Protein AF-A0A813J7W7-F1 (afdb_monomer_lite)

pLDDT: mean 77.62, std 20.88, range [26.44, 98.06]

Radius of gyration: 45.5 Å; chains: 1; bounding box: 82×72×128 Å

Organism: Polarella glacialis (NCBI:txid89957)

InterPro domains:
  IPR025197 Domain of unknown function DUF4116 [PF13475] (278-326)
  IPR025197 Domain of unknown function DUF4116 [PF13475] (378-425)
  IPR025197 Domain of unknown function DUF4116 [PF13475] (430-476)
  IPR029071 Ubiquitin-like domain superfamily [SSF54236] (4-55)

Secondary structure (DSSP, 8-state):
-PPEEEEEEETTEEEEEEEEE-TT-BHHHHHHHHHHHH---GGGEEEEETTEEP--TTSBHHHHS---S-----SEEEEEEEE----------B---TTS-S--EEEEEEE-HHHHHHHHHHSTT--EEEEE--TTS-EEEEE-SSSEEEEEEESSTTT-EEEEEEE--SS--TTS--HHHHHHHHTTTGGGGSTTTHHHHT-HHHHHHHHHH-SGGGGGS-HHHHT-HHHHHHHHHH-GGGGGGS-GGGGG-HHHHHHHHTT-GGGGGGS-HHHHT-HHHHHHHHHH-GGGGGGS-TTGGG-HHHHHHHHHH-GGGGGGS-TTGGG-HHHHHHHHHH-GGGGGGS-HHHHT-HHHHHHHHHH-GGGGGGS-HHHHT-HHHHHHHHTT-GGGGGGS-HHHHT-HHHHHHHHHH-GGGGGG--GGGGG-HHHHHHHHHH-GGGGGGS-HHHHT-HHHHHHHHHH-GGGGGTS-HHHHS-HHHHHHHHHH-HHHHHHHS-HHHHTSHHHHHHHTTS---TTT---

Foldseek 3Di:
DDWAKEWEAEPVGTQDIDTRHDQQAFLLNVLVSCCVRRVAHSVFWFKDQVPDTDDDRRDGNNVRPDDDDDDDPDSYGYIYTDTNPALDPQQADADPDPPDPWRKHWDPDFDDPVRVQVSLVPDQQWPDKDWDPDPDWGWIWIDRHPFWIKIWTHPGPDTGTIIIIGGDDDDDDDDDDDVVLVSCVVVVNPSLVGPPCVVVLADLVSLQRNLLVDQCSLVSHDLVNLQDLSNLLSNCVVPVVSLVVRHLNLLAPPVSLQVVLLVPLCSLQSHDLVLLQDPVSLLSNLQVALLSLLSHDLVLLQDLVSNLSSLLRPLCSLLSRDLVLLADLVSLVSSCVSHLNVLQNRDLVQLADLVSQQVSCLVPLVNLLNRDLVLLADLVSLQSSLLRPLLSVQSHDLVLLQPLSSQLSSCVNPVVSVVSRDLVLLAPLVNLLSVLLVPLVCLLSHDLVNLQDPVSLLNNLVVPLLSLQRHHLVLLLVLLSLLSSCVVPVVSSVVRHDPVSCVDPQSVCVVVVNDHPPVSPDD

Structure (mmCIF, N/CA/C/O backbone):
data_AF-A0A813J7W7-F1
#
_entry.id   AF-A0A813J7W7-F1
#
loop_
_atom_site.group_PDB
_atom_site.id
_atom_site.type_symbol
_atom_site.label_atom_id
_atom_site.label_alt_id
_atom_site.label_comp_id
_atom_site.label_asym_id
_atom_site.label_entity_id
_atom_site.label_seq_id
_atom_site.pdbx_PDB_ins_code
_atom_site.Cartn_x
_atom_site.Cartn_y
_atom_site.Cartn_z
_atom_site.occupancy
_atom_site.B_iso_or_equiv
_atom_site.auth_seq_id
_atom_site.auth_comp_id
_atom_site.auth_asym_id
_atom_site.auth_atom_id
_atom_site.pdbx_PDB_model_num
ATOM 1 N N . MET A 1 1 ? 6.461 -49.235 56.044 1.00 51.28 1 MET A N 1
ATOM 2 C CA . MET A 1 1 ? 6.143 -48.020 56.820 1.00 51.28 1 MET A CA 1
ATOM 3 C C . MET A 1 1 ? 4.653 -48.051 57.095 1.00 51.28 1 MET A C 1
ATOM 5 O O . MET A 1 1 ? 3.899 -48.252 56.1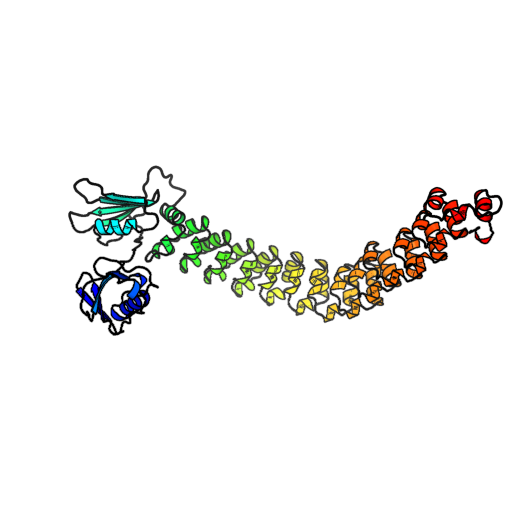52 1.00 51.28 1 MET A O 1
ATOM 9 N N . SER A 1 2 ? 4.253 -48.009 58.363 1.00 59.09 2 SER A N 1
ATOM 10 C CA . SER A 1 2 ? 2.846 -47.999 58.773 1.00 59.09 2 SER A CA 1
ATOM 11 C C . SER A 1 2 ? 2.212 -46.640 58.466 1.00 59.09 2 SER A C 1
ATOM 13 O O . SER A 1 2 ? 2.904 -45.623 58.482 1.00 59.09 2 SER A O 1
ATOM 15 N N . ALA A 1 3 ? 0.913 -46.632 58.165 1.00 63.31 3 ALA A N 1
ATOM 16 C CA . ALA A 1 3 ? 0.146 -45.397 58.053 1.00 63.31 3 ALA A CA 1
ATOM 17 C C . ALA A 1 3 ? 0.152 -44.654 59.399 1.00 63.31 3 ALA A C 1
ATOM 19 O O . ALA A 1 3 ? 0.067 -45.288 60.451 1.00 63.31 3 ALA A O 1
ATOM 20 N N . ILE A 1 4 ? 0.254 -43.329 59.349 1.00 73.25 4 ILE A N 1
ATOM 21 C CA . ILE A 1 4 ? 0.216 -42.441 60.513 1.00 73.25 4 ILE A CA 1
ATOM 22 C C . ILE A 1 4 ? -1.190 -41.835 60.596 1.00 73.25 4 ILE A C 1
ATOM 24 O O . ILE A 1 4 ? -1.767 -41.448 59.575 1.00 73.25 4 ILE A O 1
ATOM 28 N N . GLU A 1 5 ? -1.760 -41.754 61.796 1.00 79.00 5 GLU A N 1
ATOM 29 C CA . GLU A 1 5 ? -2.952 -40.942 62.047 1.00 79.00 5 GLU A CA 1
ATOM 30 C C . GLU A 1 5 ? -2.523 -39.490 62.317 1.00 79.00 5 GLU A C 1
ATOM 32 O O . GLU A 1 5 ? -1.637 -39.256 63.125 1.00 79.00 5 GLU A O 1
ATOM 37 N N . ILE A 1 6 ? -3.119 -38.490 61.667 1.00 83.50 6 ILE A N 1
ATOM 38 C CA . ILE A 1 6 ? -2.873 -37.074 61.985 1.00 83.50 6 ILE A CA 1
ATOM 39 C C . ILE A 1 6 ? -4.096 -36.518 62.707 1.00 83.50 6 ILE A C 1
ATOM 41 O O . ILE A 1 6 ? -5.195 -36.503 62.152 1.00 83.50 6 ILE A O 1
ATOM 45 N N . ARG A 1 7 ? -3.913 -36.036 63.934 1.00 82.31 7 ARG A N 1
ATOM 46 C CA . ARG A 1 7 ? -4.947 -35.361 64.723 1.00 82.31 7 ARG A CA 1
ATOM 47 C C . ARG A 1 7 ? -4.727 -33.867 64.639 1.00 82.31 7 ARG A C 1
ATOM 49 O O . ARG A 1 7 ? -3.698 -33.370 65.081 1.00 82.31 7 ARG A O 1
ATOM 56 N N . VAL A 1 8 ? -5.688 -33.162 64.062 1.00 83.06 8 VAL A N 1
ATOM 57 C CA . VAL A 1 8 ? -5.638 -31.713 63.904 1.00 83.06 8 VAL A CA 1
ATOM 58 C C . VAL A 1 8 ? -6.576 -31.081 64.919 1.00 83.06 8 VAL A C 1
ATOM 60 O O . VAL A 1 8 ? -7.764 -31.405 64.952 1.00 83.06 8 VAL A O 1
ATOM 63 N N . SER A 1 9 ? -6.049 -30.167 65.722 1.00 78.38 9 SER A N 1
ATOM 64 C CA . SER A 1 9 ? -6.784 -29.389 66.724 1.00 78.38 9 SER A CA 1
ATOM 65 C C . SER A 1 9 ? -6.663 -27.900 66.420 1.00 78.38 9 SER A C 1
ATOM 67 O O . SER A 1 9 ? -5.665 -27.471 65.856 1.00 78.38 9 SER A O 1
ATOM 69 N N . ASN A 1 10 ? -7.650 -27.089 66.786 1.00 74.12 10 ASN A N 1
ATOM 70 C CA . ASN A 1 10 ? -7.479 -25.638 66.891 1.00 74.12 10 ASN A CA 1
ATOM 71 C C . ASN A 1 10 ? -7.282 -25.241 68.361 1.00 74.12 10 ASN A C 1
ATOM 73 O O . ASN A 1 10 ? -7.283 -26.081 69.261 1.00 74.12 10 ASN A O 1
ATOM 77 N N . LEU A 1 11 ? -7.151 -23.938 68.611 1.00 66.62 11 LEU A N 1
ATOM 78 C CA . LEU A 1 11 ? -7.034 -23.378 69.963 1.00 66.62 11 LEU A CA 1
ATOM 79 C C . LEU A 1 11 ? -8.281 -23.615 70.843 1.00 66.62 11 LEU A C 1
ATOM 81 O O . LEU A 1 11 ? -8.194 -23.471 72.057 1.00 66.62 11 LEU A O 1
ATOM 85 N N . ASN A 1 12 ? -9.412 -24.011 70.247 1.00 54.03 12 ASN A N 1
ATOM 86 C CA . ASN A 1 12 ? -10.681 -24.278 70.929 1.00 54.03 12 ASN A CA 1
ATOM 87 C C . ASN A 1 12 ? -10.970 -25.782 71.119 1.00 54.03 12 ASN A C 1
ATOM 89 O O . ASN A 1 12 ? -11.992 -26.123 71.715 1.00 54.03 12 ASN A O 1
ATOM 93 N N . GLY A 1 13 ? -10.110 -26.684 70.628 1.00 70.19 13 GLY A N 1
ATOM 94 C CA . GLY A 1 13 ? -10.282 -28.134 70.750 1.00 70.19 13 GLY A CA 1
ATOM 95 C C . GLY A 1 13 ? -9.983 -28.931 69.469 1.00 70.19 13 GLY A C 1
ATOM 96 O O . GLY A 1 13 ? -9.472 -28.389 68.488 1.00 70.19 13 GLY A O 1
ATOM 97 N N . PRO A 1 14 ? -10.271 -30.245 69.458 1.00 78.31 14 PRO A N 1
ATOM 98 C CA . PRO A 1 14 ? -10.008 -31.109 68.308 1.00 78.31 14 PRO A CA 1
ATOM 99 C C . PRO A 1 14 ? -10.899 -30.739 67.112 1.00 78.31 14 PRO A C 1
ATOM 101 O O . PRO A 1 14 ? -12.108 -30.578 67.258 1.00 78.31 14 PRO A O 1
ATOM 104 N N . LEU A 1 15 ? -10.303 -30.626 65.922 1.00 77.00 15 LEU A N 1
ATOM 105 C CA . LEU A 1 15 ? -10.989 -30.271 64.675 1.00 77.00 15 LEU A CA 1
ATOM 106 C C . LEU A 1 15 ? -11.322 -31.506 63.841 1.00 77.00 15 LEU A C 1
ATOM 108 O O . LEU A 1 15 ? -12.474 -31.729 63.481 1.00 77.00 15 LEU A O 1
ATOM 112 N N . CYS A 1 16 ? -10.308 -32.295 63.487 1.00 81.31 16 CYS A N 1
ATOM 113 C CA . CYS A 1 16 ? -10.496 -33.482 62.661 1.00 81.31 16 CYS A CA 1
ATOM 114 C C . CYS A 1 16 ? -9.335 -34.470 62.810 1.00 81.31 16 CYS A C 1
ATOM 116 O O . CYS A 1 16 ? -8.210 -34.093 63.134 1.00 81.31 16 CYS A O 1
ATOM 118 N N . CYS A 1 17 ? -9.609 -35.743 62.526 1.00 83.38 17 CYS A N 1
ATOM 119 C CA . CYS A 1 17 ? -8.591 -36.789 62.436 1.00 83.38 17 CYS A CA 1
ATOM 120 C C . CYS A 1 17 ? -8.471 -37.262 60.988 1.00 83.38 17 CYS A C 1
ATOM 122 O O . CYS A 1 17 ? -9.478 -37.573 60.342 1.00 83.38 17 CYS A O 1
ATOM 124 N N . ILE A 1 18 ? -7.249 -37.342 60.475 1.00 82.62 18 ILE A N 1
ATOM 125 C CA . ILE A 1 18 ? -6.913 -37.823 59.136 1.00 82.62 18 ILE A CA 1
ATOM 126 C C . ILE A 1 18 ? -6.227 -39.180 59.295 1.00 82.62 18 ILE A C 1
ATOM 128 O O . ILE A 1 18 ? -5.141 -39.278 59.856 1.00 82.62 18 ILE A O 1
ATOM 132 N N . SER A 1 19 ? -6.883 -40.238 58.828 1.00 78.31 19 SER A N 1
ATOM 133 C CA . SER A 1 19 ? -6.366 -41.604 58.853 1.00 78.31 19 SER A CA 1
ATOM 134 C C . SER A 1 19 ? -5.800 -41.980 57.483 1.00 78.31 19 SER A C 1
ATOM 136 O O . SER A 1 19 ? -6.338 -41.571 56.455 1.00 78.31 19 SER A O 1
ATOM 138 N N . GLY A 1 20 ? -4.724 -42.774 57.461 1.00 69.50 20 GLY A N 1
ATOM 139 C CA . GLY A 1 20 ? -4.108 -43.245 56.215 1.00 69.50 20 GLY A CA 1
ATOM 140 C C . GLY A 1 20 ? -3.014 -42.335 55.643 1.00 69.50 20 GLY A C 1
ATOM 141 O O . GLY A 1 20 ? -2.709 -42.451 54.457 1.00 69.50 20 GLY A O 1
ATOM 142 N N . CYS A 1 21 ? -2.424 -41.448 56.450 1.00 71.44 21 CYS A N 1
ATOM 143 C CA . CYS A 1 21 ? -1.344 -40.566 56.007 1.00 71.44 21 CYS A CA 1
ATOM 144 C C . CYS A 1 21 ? -0.040 -41.356 55.861 1.00 71.44 21 CYS A C 1
ATOM 146 O O . CYS A 1 21 ? 0.358 -42.098 56.764 1.00 71.44 21 CYS A O 1
ATOM 148 N N . TRP A 1 22 ? 0.641 -41.193 54.730 1.00 72.62 22 TRP A N 1
ATOM 149 C CA . TRP A 1 22 ? 1.919 -41.856 54.479 1.00 72.62 22 TRP A CA 1
ATOM 150 C C . TRP A 1 22 ? 3.068 -40.901 54.812 1.00 72.62 22 TRP A C 1
ATOM 152 O O . TRP A 1 22 ? 2.938 -39.706 54.559 1.00 72.62 22 TRP A O 1
ATOM 162 N N . PRO A 1 23 ? 4.221 -41.387 55.307 1.00 67.12 23 PRO A N 1
ATOM 163 C CA . PRO A 1 23 ? 5.387 -40.533 55.564 1.00 67.12 23 PRO A CA 1
ATOM 164 C C . PRO A 1 23 ? 5.881 -39.747 54.335 1.00 67.12 23 PRO A C 1
ATOM 166 O O . PRO A 1 23 ? 6.516 -38.712 54.488 1.00 67.12 23 PRO A O 1
ATOM 169 N N . SER A 1 24 ? 5.557 -40.225 53.127 1.00 71.44 24 SER A N 1
ATOM 170 C CA . SER A 1 24 ? 5.869 -39.583 51.846 1.00 71.44 24 SER A CA 1
ATOM 171 C C . SER A 1 24 ? 4.942 -38.424 51.475 1.00 71.44 24 SER A C 1
ATOM 173 O O . SER A 1 24 ? 5.167 -37.797 50.440 1.00 71.44 24 SER A O 1
ATOM 175 N N . TRP A 1 25 ? 3.877 -38.179 52.246 1.00 79.88 25 TRP A N 1
ATOM 176 C CA . TRP A 1 25 ? 2.997 -37.036 52.023 1.00 79.88 25 TRP A CA 1
ATOM 177 C C . TRP A 1 25 ? 3.768 -35.736 52.217 1.00 79.88 25 TRP A C 1
ATOM 179 O O . TRP A 1 25 ? 4.592 -35.589 53.126 1.00 79.88 25 TRP A O 1
ATOM 189 N N . THR A 1 26 ? 3.473 -34.790 51.340 1.00 82.81 26 THR A N 1
ATOM 190 C CA . THR A 1 26 ? 3.944 -33.418 51.457 1.00 82.81 26 THR A CA 1
ATOM 191 C C . THR A 1 26 ? 3.059 -32.647 52.429 1.00 82.81 26 THR A C 1
ATOM 193 O O . THR A 1 26 ? 1.925 -33.039 52.724 1.00 82.81 26 THR A O 1
ATOM 196 N N . LEU A 1 27 ? 3.556 -31.515 52.925 1.00 79.38 27 LEU A N 1
ATOM 197 C CA . LEU A 1 27 ? 2.730 -30.595 53.704 1.00 79.38 27 LEU A CA 1
ATOM 198 C C . LEU A 1 27 ? 1.485 -30.146 52.911 1.00 79.38 27 LEU A C 1
ATOM 200 O O . LEU A 1 27 ? 0.419 -29.988 53.499 1.00 79.38 27 LEU A O 1
ATOM 204 N N . HIS A 1 28 ? 1.588 -30.020 51.583 1.00 79.75 28 HIS A N 1
ATOM 205 C CA . HIS A 1 28 ? 0.453 -29.728 50.706 1.00 79.75 28 HIS A CA 1
ATOM 206 C C . HIS A 1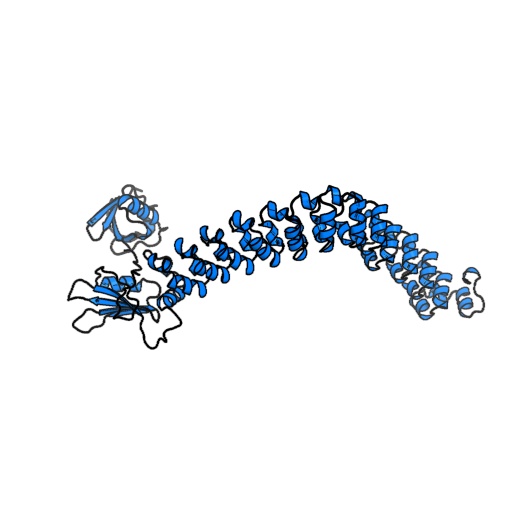 28 ? -0.655 -30.790 50.777 1.00 79.75 28 HIS A C 1
ATOM 208 O O . HIS A 1 28 ? -1.829 -30.443 50.910 1.00 79.75 28 HIS A O 1
ATOM 214 N N . ASP A 1 29 ? -0.291 -32.075 50.760 1.00 81.12 29 ASP A N 1
ATOM 215 C CA . ASP A 1 29 ? -1.247 -33.189 50.849 1.00 81.12 29 ASP A CA 1
ATOM 216 C C . ASP A 1 29 ? -1.996 -33.189 52.191 1.00 81.12 29 ASP A C 1
ATOM 218 O O . ASP A 1 29 ? -3.200 -33.452 52.253 1.00 81.12 29 ASP A O 1
ATOM 222 N N . VAL A 1 30 ? -1.300 -32.824 53.273 1.00 80.50 30 VAL A N 1
ATOM 223 C CA . VAL A 1 30 ? -1.913 -32.652 54.597 1.00 80.50 30 VAL A CA 1
ATOM 224 C C . VAL A 1 30 ? -2.889 -31.480 54.593 1.00 80.50 30 VAL A C 1
ATOM 226 O O . VAL A 1 30 ? -4.016 -31.645 55.055 1.00 80.50 30 VAL A O 1
ATOM 229 N N . CYS A 1 31 ? -2.514 -30.327 54.033 1.00 78.81 31 CYS A N 1
ATOM 230 C CA . CYS A 1 31 ? -3.408 -29.170 53.964 1.00 78.81 31 CYS A CA 1
ATOM 231 C C . CYS A 1 31 ? -4.655 -29.443 53.101 1.00 78.81 31 CYS A C 1
ATOM 233 O O . CYS A 1 31 ? -5.760 -29.030 53.460 1.00 78.81 31 CYS A O 1
ATOM 235 N N . LEU A 1 32 ? -4.516 -30.192 52.001 1.00 79.44 32 LEU A N 1
ATOM 236 C CA . LEU A 1 32 ? -5.644 -30.665 51.188 1.00 79.44 32 LEU A CA 1
ATOM 237 C C . LEU A 1 32 ? -6.587 -31.564 51.997 1.00 79.44 32 LEU A C 1
ATOM 239 O O . LEU A 1 32 ? -7.807 -31.390 51.955 1.00 79.44 32 LEU A O 1
ATOM 243 N N . ALA A 1 33 ? -6.037 -32.501 52.770 1.00 81.19 33 ALA A N 1
ATOM 244 C CA . ALA A 1 33 ? -6.828 -33.391 53.612 1.00 81.19 33 ALA A CA 1
ATOM 245 C C . ALA A 1 33 ? -7.530 -32.645 54.764 1.00 81.19 33 ALA A C 1
ATOM 247 O O . ALA A 1 33 ? -8.680 -32.955 55.089 1.00 81.19 33 ALA A O 1
ATOM 248 N N . VAL A 1 34 ? -6.881 -31.629 55.342 1.00 79.62 34 VAL A N 1
ATOM 249 C CA . VAL A 1 34 ? -7.491 -30.717 56.323 1.00 79.62 34 VAL A CA 1
ATOM 250 C C . VAL A 1 34 ? -8.608 -29.897 55.682 1.00 79.62 34 VAL A C 1
ATOM 252 O O . VAL A 1 34 ? -9.689 -29.814 56.259 1.00 79.62 34 VAL A O 1
ATOM 255 N N . GLN A 1 35 ? -8.414 -29.359 54.475 1.00 81.12 35 GLN A N 1
ATOM 256 C CA . GLN A 1 35 ? -9.461 -28.622 53.760 1.00 81.12 35 GLN A CA 1
ATOM 257 C C . GLN A 1 35 ? -10.679 -29.513 53.492 1.00 81.12 35 GLN A C 1
ATOM 259 O O . GLN A 1 35 ? -11.811 -29.096 53.725 1.00 81.12 35 GLN A O 1
ATOM 264 N N . ALA A 1 36 ? -10.456 -30.759 53.067 1.00 75.69 36 ALA A N 1
ATOM 265 C CA . ALA A 1 36 ? -11.528 -31.707 52.785 1.00 75.69 36 ALA A CA 1
ATOM 266 C C . ALA A 1 36 ? -12.333 -32.113 54.035 1.00 75.69 36 ALA A C 1
ATOM 268 O O . ALA A 1 36 ? -13.535 -32.348 53.927 1.00 75.69 36 ALA A O 1
ATOM 269 N N . LYS A 1 37 ? -11.697 -32.211 55.214 1.00 77.81 37 LYS A N 1
ATOM 270 C CA . LYS A 1 37 ? -12.365 -32.647 56.458 1.00 77.81 37 LYS A CA 1
ATOM 271 C C . LYS A 1 37 ? -12.865 -31.515 57.352 1.00 77.81 37 LYS A C 1
ATOM 273 O O . LYS A 1 37 ? -13.904 -31.675 57.983 1.00 77.81 37 LYS A O 1
ATOM 278 N N . ALA A 1 38 ? -12.130 -30.413 57.438 1.00 72.88 38 ALA A N 1
ATOM 279 C CA . ALA A 1 38 ? -12.421 -29.286 58.324 1.00 72.88 38 ALA A CA 1
ATOM 280 C C . ALA A 1 38 ? -12.981 -28.059 57.582 1.00 72.88 38 ALA A C 1
ATOM 282 O O . ALA A 1 38 ? -13.385 -27.098 58.230 1.00 72.88 38 ALA A O 1
ATOM 283 N N . GLY A 1 39 ? -13.006 -28.068 56.243 1.00 66.81 39 GLY A N 1
ATOM 284 C CA . GLY A 1 39 ? -13.573 -26.986 55.430 1.00 66.81 39 GLY A CA 1
ATOM 285 C C . GLY A 1 39 ? -12.750 -25.694 55.400 1.00 66.81 39 GLY A C 1
ATOM 286 O O . GLY A 1 39 ? -13.249 -24.683 54.920 1.00 66.81 39 GLY A O 1
ATOM 287 N N . VAL A 1 40 ? -11.512 -25.702 55.907 1.00 64.12 40 VAL A N 1
ATOM 288 C CA . VAL A 1 40 ? -10.632 -24.520 55.935 1.00 64.12 40 VAL A CA 1
ATOM 289 C C . VAL A 1 40 ? -9.808 -24.467 54.640 1.00 64.12 40 VAL A C 1
ATOM 291 O O . VAL A 1 40 ? -9.067 -25.418 54.389 1.00 64.12 40 VAL A O 1
ATOM 294 N N . PRO A 1 41 ? -9.900 -23.417 53.803 1.00 61.72 41 PRO A N 1
ATOM 295 C CA . P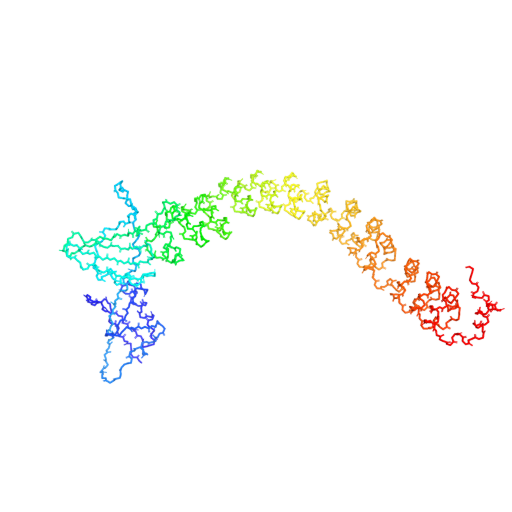RO A 1 41 ? -9.104 -23.297 52.575 1.00 61.72 41 PRO A CA 1
ATOM 296 C C . PRO A 1 41 ? -7.596 -23.345 52.845 1.00 61.72 41 PRO A C 1
ATOM 298 O O . PRO A 1 41 ? -7.142 -22.759 53.819 1.00 61.72 41 PRO A O 1
ATOM 301 N N . ILE A 1 42 ? -6.800 -23.999 51.987 1.00 63.28 42 ILE A N 1
ATOM 302 C CA . ILE A 1 42 ? -5.331 -24.121 52.161 1.00 63.28 42 ILE A CA 1
ATOM 303 C C . ILE A 1 42 ? -4.641 -22.765 52.366 1.00 63.28 42 ILE A C 1
ATOM 305 O O . ILE A 1 42 ? -3.719 -22.677 53.172 1.00 63.28 42 ILE A O 1
ATOM 309 N N . ALA A 1 43 ? -5.103 -21.715 51.675 1.00 54.75 43 ALA A N 1
ATOM 310 C CA . ALA A 1 43 ? -4.577 -20.353 51.808 1.00 54.75 43 ALA A CA 1
ATOM 311 C C . ALA A 1 43 ? -4.741 -19.772 53.223 1.00 54.75 43 ALA A C 1
ATOM 313 O O . ALA A 1 43 ? -4.052 -18.825 53.574 1.00 54.75 43 ALA A O 1
ATOM 314 N N . GLU A 1 44 ? -5.626 -20.357 54.031 1.00 61.22 44 GLU A N 1
ATOM 315 C CA . GLU A 1 44 ? -5.923 -19.928 55.391 1.00 61.22 44 GLU A CA 1
ATOM 316 C C . GLU A 1 44 ? -5.324 -20.865 56.455 1.00 61.22 44 GLU A C 1
ATOM 318 O O . GLU A 1 44 ? -5.581 -20.697 57.647 1.00 61.22 44 GLU A O 1
ATOM 323 N N . GLN A 1 45 ? -4.560 -21.894 56.073 1.00 70.19 45 GLN A N 1
ATOM 324 C CA . GLN A 1 45 ? -4.075 -22.912 57.008 1.00 70.19 45 GLN A CA 1
ATOM 325 C C . GLN A 1 45 ? -2.629 -22.669 57.451 1.00 70.19 45 GLN A C 1
ATOM 327 O O . GLN A 1 45 ? -1.697 -22.803 56.661 1.00 70.19 45 GLN A O 1
ATOM 332 N N . ARG A 1 46 ? -2.422 -22.441 58.755 1.00 75.50 46 ARG A N 1
ATOM 333 C CA . ARG A 1 46 ? -1.098 -22.509 59.394 1.00 75.50 46 ARG A CA 1
ATOM 334 C C . ARG A 1 46 ? -1.042 -23.704 60.338 1.00 75.50 46 ARG A C 1
ATOM 336 O O . ARG A 1 46 ? -1.734 -23.734 61.355 1.00 75.50 46 ARG A O 1
ATOM 343 N N . LEU A 1 47 ? -0.233 -24.703 59.987 1.00 77.31 47 LEU A N 1
ATOM 344 C CA . LEU A 1 47 ? -0.102 -25.948 60.746 1.00 77.31 47 LEU A CA 1
ATOM 345 C C . LEU A 1 47 ? 1.158 -25.935 61.615 1.00 77.31 47 LEU A C 1
ATOM 347 O O . LEU A 1 47 ? 2.265 -25.688 61.134 1.00 77.31 47 LEU A O 1
ATOM 351 N N . PHE A 1 48 ? 0.987 -26.259 62.893 1.00 75.50 48 PHE A N 1
ATOM 352 C CA . PHE A 1 48 ? 2.058 -26.324 63.882 1.00 75.50 48 PHE A CA 1
ATOM 353 C C . PHE A 1 48 ? 2.198 -27.738 64.434 1.00 75.50 48 PHE A C 1
ATOM 355 O O . PHE A 1 48 ? 1.206 -28.372 64.777 1.00 75.50 48 PHE A O 1
ATOM 362 N N . SER A 1 49 ? 3.434 -28.207 64.579 1.00 77.38 49 SER A N 1
ATOM 363 C CA . SER A 1 49 ? 3.761 -29.400 65.364 1.00 77.38 49 SER A CA 1
ATOM 364 C C . SER A 1 49 ? 4.402 -28.934 66.670 1.00 77.38 49 SER A C 1
ATOM 366 O O . SER A 1 49 ? 5.549 -28.476 66.680 1.00 77.38 49 SER A O 1
ATOM 368 N N . GLY A 1 50 ? 3.653 -28.990 67.772 1.00 72.31 50 GLY A N 1
ATOM 369 C CA . GLY A 1 50 ? 4.045 -28.331 69.020 1.00 72.31 50 GLY A CA 1
ATOM 370 C C . GLY A 1 50 ? 4.155 -26.814 68.827 1.00 72.31 50 GLY A C 1
ATOM 371 O O . GLY A 1 50 ? 3.175 -26.157 68.493 1.00 72.31 50 GLY A O 1
ATOM 372 N N . THR A 1 51 ? 5.352 -26.253 69.014 1.00 67.81 51 THR A N 1
ATOM 373 C CA . THR A 1 51 ? 5.628 -24.811 68.848 1.00 67.81 51 THR A CA 1
ATOM 374 C C . THR A 1 51 ? 6.225 -24.443 67.486 1.00 67.81 51 THR A C 1
ATOM 376 O O . THR A 1 51 ? 6.465 -23.266 67.221 1.00 67.81 51 THR A O 1
ATOM 379 N N . LYS A 1 52 ? 6.491 -25.425 66.615 1.00 68.62 52 LYS A N 1
ATOM 380 C CA . LYS A 1 52 ? 7.154 -25.210 65.324 1.00 68.62 52 LYS A CA 1
ATOM 381 C C . LYS A 1 52 ? 6.129 -25.153 64.195 1.00 68.62 52 LYS A C 1
ATOM 383 O O . LYS A 1 52 ? 5.400 -26.119 63.975 1.00 68.62 52 LYS A O 1
ATOM 388 N N . GLU A 1 53 ? 6.126 -24.050 63.453 1.00 77.88 53 GLU A N 1
ATOM 389 C CA . GLU A 1 53 ? 5.341 -23.919 62.223 1.00 77.88 53 GLU A CA 1
ATOM 390 C C . GLU A 1 53 ? 5.931 -24.796 61.111 1.00 77.88 53 GLU A C 1
ATOM 392 O O . GLU A 1 53 ? 7.144 -24.792 60.866 1.00 77.88 53 GLU A O 1
ATOM 397 N N . LEU A 1 54 ? 5.074 -25.555 60.432 1.00 75.19 54 LEU A N 1
ATOM 398 C CA . LEU A 1 54 ? 5.453 -26.348 59.270 1.00 75.19 54 LEU A CA 1
ATOM 399 C C . LEU A 1 54 ? 5.437 -25.442 58.032 1.00 75.19 54 LEU A C 1
ATOM 401 O O . LEU A 1 54 ? 4.397 -24.913 57.659 1.00 75.19 54 LEU A O 1
ATOM 405 N N . GLN A 1 55 ? 6.599 -25.247 57.402 1.00 69.19 55 GLN A N 1
ATOM 406 C CA . GLN A 1 55 ? 6.766 -24.336 56.265 1.00 69.19 55 GLN A CA 1
ATOM 407 C C . GLN A 1 55 ? 7.407 -25.031 55.059 1.00 69.19 55 GLN A C 1
ATOM 409 O O . GLN A 1 55 ? 8.394 -25.764 55.196 1.00 69.19 55 GLN A O 1
ATOM 414 N N . GLY A 1 56 ? 6.906 -24.701 53.866 1.00 70.25 56 GLY A N 1
ATOM 415 C CA . GLY A 1 56 ? 7.311 -25.285 52.586 1.00 70.25 56 GLY A CA 1
ATOM 416 C C . GLY A 1 56 ? 6.375 -26.420 52.183 1.00 70.25 56 GLY A C 1
ATOM 417 O O . GLY A 1 56 ? 6.549 -27.546 52.641 1.00 70.25 56 GLY A O 1
ATOM 418 N N . LEU A 1 57 ? 5.396 -26.104 51.328 1.00 67.50 57 LEU A N 1
ATOM 419 C CA . LEU A 1 57 ? 4.324 -27.014 50.903 1.00 67.50 57 LEU A CA 1
ATOM 420 C C . LEU A 1 57 ? 4.849 -28.300 50.244 1.00 67.50 57 LEU A C 1
ATOM 422 O O . LEU A 1 57 ? 4.249 -29.352 50.431 1.00 67.50 57 LEU A O 1
ATOM 426 N N . ASP A 1 58 ? 6.005 -28.231 49.581 1.00 71.38 58 ASP A N 1
ATOM 427 C CA . ASP A 1 58 ? 6.622 -29.361 48.870 1.00 71.38 58 ASP A CA 1
ATOM 428 C C . ASP A 1 58 ? 7.491 -30.257 49.768 1.00 71.38 58 ASP A C 1
ATOM 430 O O . ASP A 1 58 ? 8.036 -31.267 49.317 1.00 71.38 58 ASP A O 1
ATOM 434 N N . LYS A 1 59 ? 7.678 -29.892 51.043 1.00 71.94 59 LYS A N 1
ATOM 435 C CA . LYS A 1 59 ? 8.494 -30.689 51.964 1.00 71.94 59 LYS A CA 1
ATOM 436 C C . LYS A 1 59 ? 7.696 -31.883 52.470 1.00 71.94 59 LYS A C 1
ATOM 438 O O . LYS A 1 59 ? 6.560 -31.742 52.922 1.00 71.94 59 LYS A O 1
ATOM 443 N N . GLN A 1 60 ? 8.326 -33.050 52.422 1.00 74.12 60 GLN A N 1
ATOM 444 C CA . GLN A 1 60 ? 7.771 -34.284 52.962 1.00 74.12 60 GLN A CA 1
ATOM 445 C C . GLN A 1 60 ? 7.761 -34.255 54.499 1.00 74.12 60 GLN A C 1
ATOM 447 O O . GLN A 1 60 ? 8.609 -33.618 55.138 1.00 74.12 60 GLN A O 1
ATOM 452 N N . LEU A 1 61 ? 6.768 -34.915 55.098 1.00 65.38 61 LEU A N 1
ATOM 453 C CA . LEU A 1 61 ? 6.574 -34.945 56.554 1.00 65.38 61 LEU A CA 1
ATOM 454 C C . LEU A 1 61 ? 7.765 -35.549 57.305 1.00 65.38 61 LEU A C 1
ATOM 456 O O . LEU A 1 61 ? 8.105 -35.080 58.392 1.00 65.38 61 LEU A O 1
ATOM 460 N N . ASP A 1 62 ? 8.424 -36.544 56.720 1.00 63.84 62 ASP A N 1
ATOM 461 C CA . ASP A 1 62 ? 9.631 -37.177 57.258 1.00 63.84 62 ASP A CA 1
ATOM 462 C C . ASP A 1 62 ? 10.816 -36.200 57.400 1.00 63.84 62 ASP A C 1
ATOM 464 O O . ASP A 1 62 ? 11.576 -36.288 58.366 1.00 63.84 62 ASP A O 1
ATOM 468 N N . VAL A 1 63 ? 10.932 -35.212 56.509 1.00 58.66 63 VAL A N 1
ATOM 469 C CA . VAL A 1 63 ? 11.950 -34.147 56.564 1.00 58.66 63 VAL A CA 1
ATOM 470 C C . VAL A 1 63 ? 11.594 -33.063 57.591 1.00 58.66 63 VAL A C 1
ATOM 472 O O . VAL A 1 63 ? 12.477 -32.459 58.205 1.00 58.66 63 VAL A O 1
ATOM 475 N N . LEU A 1 64 ? 10.304 -32.791 57.797 1.00 57.53 64 LEU A N 1
ATOM 476 C CA . LEU A 1 64 ? 9.828 -31.703 58.659 1.00 57.53 64 LEU A CA 1
ATOM 477 C C . LEU A 1 64 ? 9.844 -32.045 60.162 1.00 57.53 64 LEU A C 1
ATOM 479 O O . LEU A 1 64 ? 10.015 -31.137 60.989 1.00 57.53 64 LEU A O 1
ATOM 483 N N . LEU A 1 65 ? 9.708 -33.333 60.502 1.00 61.66 65 LEU A N 1
ATOM 484 C CA . LEU A 1 65 ? 9.471 -33.847 61.860 1.00 61.66 65 LEU A CA 1
ATOM 485 C C . LEU A 1 65 ? 10.727 -34.376 62.590 1.00 61.66 65 LEU A C 1
ATOM 487 O O . LEU A 1 65 ? 10.608 -35.010 63.636 1.00 61.66 65 LEU A O 1
ATOM 491 N N . ILE A 1 66 ? 11.943 -34.105 62.098 1.00 47.03 66 ILE A N 1
ATOM 492 C CA . ILE A 1 66 ? 13.176 -34.586 62.748 1.00 47.03 66 ILE A CA 1
ATOM 493 C C . ILE A 1 66 ? 13.435 -33.849 64.078 1.00 47.03 66 ILE A C 1
ATOM 495 O O . ILE A 1 66 ? 13.939 -32.725 64.094 1.00 47.03 66 ILE A O 1
ATOM 499 N N . GLN A 1 67 ? 13.189 -34.537 65.195 1.00 45.88 67 GLN A N 1
ATOM 500 C CA . GLN A 1 67 ? 14.032 -34.500 66.396 1.00 45.88 67 GLN A CA 1
ATOM 501 C C . GLN A 1 67 ? 14.346 -35.955 66.805 1.00 45.88 67 GLN A C 1
ATOM 503 O O . GLN A 1 67 ? 13.432 -36.781 66.864 1.00 45.88 67 GLN A O 1
ATOM 508 N N . PRO A 1 68 ? 15.621 -36.303 67.061 1.00 39.38 68 PRO A N 1
ATOM 509 C CA . PRO A 1 68 ? 16.023 -37.640 67.473 1.00 39.38 68 PRO A CA 1
ATOM 510 C C . PRO A 1 68 ? 15.869 -37.823 68.991 1.00 39.38 68 PRO A C 1
ATOM 512 O O . PRO A 1 68 ? 16.136 -36.910 69.768 1.00 39.38 68 PRO A O 1
ATOM 515 N N . SER A 1 69 ? 15.618 -39.066 69.410 1.00 39.16 69 SER A N 1
ATOM 516 C CA . SER A 1 69 ? 15.853 -39.573 70.779 1.00 39.16 69 SER A CA 1
ATOM 517 C C . SER A 1 69 ? 14.752 -39.327 71.818 1.00 39.16 69 SER A C 1
ATOM 519 O O . SER A 1 69 ? 14.962 -38.693 72.844 1.00 39.16 69 SER A O 1
ATOM 521 N N . SER A 1 70 ? 13.578 -39.901 71.583 1.00 41.69 70 SER A N 1
ATOM 522 C CA . SER A 1 70 ? 12.775 -40.675 72.548 1.00 41.69 70 SER A CA 1
ATOM 523 C C . SER A 1 70 ? 11.340 -40.604 72.071 1.00 41.69 70 SER A C 1
ATOM 525 O O . SER A 1 70 ? 10.775 -39.528 72.040 1.00 41.69 70 SER A O 1
ATOM 527 N N . MET A 1 71 ? 10.783 -41.722 71.624 1.00 35.50 71 MET A N 1
ATOM 528 C CA . MET A 1 71 ? 9.358 -42.038 71.717 1.00 35.50 71 MET A CA 1
ATOM 529 C C . MET A 1 71 ? 9.152 -43.392 71.027 1.00 35.50 71 MET A C 1
ATOM 531 O O . MET A 1 71 ? 9.586 -43.621 69.899 1.00 35.50 71 MET A O 1
ATOM 535 N N . SER A 1 72 ? 8.525 -44.307 71.759 1.00 42.09 72 SER A N 1
ATOM 536 C CA . SER A 1 72 ? 7.823 -45.505 71.282 1.00 42.09 72 SER A CA 1
ATOM 537 C C . SER A 1 72 ? 6.898 -45.196 70.088 1.00 42.09 72 SER A C 1
ATOM 539 O O . SER A 1 72 ? 6.587 -44.024 69.881 1.00 42.09 72 SER A O 1
ATOM 541 N N . PRO A 1 73 ? 6.436 -46.195 69.302 1.00 40.84 73 PRO A N 1
ATOM 542 C CA . PRO A 1 73 ? 5.634 -45.948 68.102 1.00 40.84 73 PRO A CA 1
ATOM 543 C C . PRO A 1 73 ? 4.310 -45.278 68.492 1.00 40.84 73 PRO A C 1
ATOM 545 O O . PRO A 1 73 ? 3.363 -45.936 68.907 1.00 40.84 73 PRO A O 1
ATOM 548 N N . LEU A 1 74 ? 4.269 -43.950 68.419 1.00 46.53 74 LEU A N 1
ATOM 549 C CA . LEU A 1 74 ? 3.054 -43.171 68.577 1.00 46.53 74 LEU A CA 1
ATOM 550 C C . LEU A 1 74 ? 2.304 -43.269 67.254 1.00 46.53 74 LEU A C 1
ATOM 552 O O . LEU A 1 74 ? 2.746 -42.759 66.229 1.00 46.53 74 LEU A O 1
ATOM 556 N N . GLU A 1 75 ? 1.179 -43.976 67.288 1.00 56.38 75 GLU A N 1
ATOM 557 C CA . GLU A 1 75 ? 0.290 -44.213 66.147 1.00 56.38 75 GLU A CA 1
ATOM 558 C C . GLU A 1 75 ? -0.366 -42.922 65.607 1.00 56.38 75 GLU A C 1
ATOM 560 O O . GLU A 1 75 ? -0.974 -42.961 64.537 1.00 56.38 75 GLU A O 1
ATOM 565 N N . ALA A 1 76 ? -0.202 -41.772 66.286 1.00 63.69 76 ALA A N 1
ATOM 566 C CA . ALA A 1 76 ? -0.790 -40.496 65.885 1.00 63.69 76 ALA A CA 1
ATOM 567 C C . ALA A 1 76 ? 0.152 -39.276 66.031 1.00 63.69 76 ALA A C 1
ATOM 569 O O . ALA A 1 76 ? 0.801 -39.101 67.061 1.00 63.69 76 ALA A O 1
ATOM 570 N N . LEU A 1 77 ? 0.178 -38.411 65.010 1.00 75.44 77 LEU A N 1
ATOM 571 C CA . LEU A 1 77 ? 0.827 -37.096 64.962 1.00 75.44 77 LEU A CA 1
ATOM 572 C C . LEU A 1 77 ? -0.188 -36.001 65.316 1.00 75.44 77 LEU A C 1
ATOM 574 O O . LEU A 1 77 ? -1.222 -35.891 64.660 1.00 75.44 77 LEU A O 1
ATOM 578 N N . GLU A 1 78 ? 0.117 -35.161 66.302 1.00 78.81 78 GLU A N 1
ATOM 579 C CA . GLU A 1 78 ? -0.735 -34.026 66.680 1.00 78.81 78 GLU A CA 1
ATOM 580 C C . GLU A 1 78 ? -0.283 -32.732 65.994 1.00 78.81 78 GLU A C 1
ATOM 582 O O . GLU A 1 78 ? 0.878 -32.334 66.096 1.00 78.81 78 GLU A O 1
ATOM 587 N N . LEU A 1 79 ? -1.215 -32.065 65.312 1.00 82.00 79 LEU A N 1
ATOM 588 C CA . LEU A 1 79 ? -1.016 -30.772 64.668 1.00 82.00 79 LEU A CA 1
ATOM 589 C C . LEU A 1 79 ? -2.013 -29.744 65.202 1.00 82.00 79 LEU A C 1
ATOM 591 O O . LEU A 1 79 ? -3.201 -30.028 65.350 1.00 82.00 79 LEU A O 1
ATOM 595 N N . THR A 1 80 ? -1.546 -28.519 65.411 1.00 76.88 80 THR A N 1
ATOM 596 C CA . THR A 1 80 ? -2.407 -27.378 65.724 1.00 76.88 80 THR A CA 1
ATOM 597 C C . THR A 1 80 ? -2.636 -26.560 64.459 1.00 76.88 80 THR A C 1
ATOM 599 O O . THR A 1 80 ? -1.686 -26.031 63.883 1.00 76.88 80 THR A O 1
ATOM 602 N N . LEU A 1 81 ? -3.890 -26.453 64.022 1.00 73.75 81 LEU A N 1
ATOM 603 C CA . LEU A 1 81 ? -4.322 -25.564 62.954 1.00 73.75 81 LEU A CA 1
ATOM 604 C C . LEU A 1 81 ? -4.682 -24.200 63.540 1.00 73.75 81 LEU A C 1
ATOM 606 O O . LEU A 1 81 ? -5.652 -24.055 64.288 1.00 73.75 81 LEU A O 1
ATOM 610 N N . VAL A 1 82 ? -3.918 -23.193 63.140 1.00 70.56 82 VAL A N 1
ATOM 611 C CA . VAL A 1 82 ? -4.255 -21.787 63.334 1.00 70.56 82 VAL A CA 1
ATOM 612 C C . VAL A 1 82 ? -4.746 -21.263 61.993 1.00 70.56 82 VAL A C 1
ATOM 614 O O . VAL A 1 82 ? -4.041 -21.349 60.988 1.00 70.56 82 VAL A O 1
ATOM 617 N N . ARG A 1 83 ? -5.979 -20.755 61.963 1.00 63.44 83 ARG A N 1
ATOM 618 C CA . ARG A 1 83 ? -6.527 -20.131 60.759 1.00 63.44 83 ARG A CA 1
ATOM 619 C C . ARG A 1 83 ? -5.831 -18.787 60.563 1.00 63.44 83 ARG A C 1
ATOM 621 O O . ARG A 1 83 ? -5.827 -17.968 61.480 1.00 63.44 83 ARG A O 1
ATOM 628 N N . GLN A 1 84 ? -5.237 -18.570 59.398 1.00 54.84 84 GLN A N 1
ATOM 629 C CA . GLN A 1 84 ? -4.860 -17.243 58.936 1.00 54.84 84 GLN A CA 1
ATOM 630 C C . GLN A 1 84 ? -6.180 -16.494 58.749 1.00 54.84 84 GLN A C 1
ATOM 632 O O . GLN A 1 84 ? -6.954 -16.813 57.852 1.00 54.84 84 GLN A O 1
ATOM 637 N N . GLN A 1 85 ? -6.522 -15.631 59.705 1.00 39.25 85 GLN A N 1
ATOM 638 C CA . GLN A 1 85 ? -7.747 -14.851 59.609 1.00 39.25 85 GLN A CA 1
ATOM 639 C C . GLN A 1 85 ? -7.563 -13.797 58.524 1.00 39.25 85 GLN A C 1
ATOM 641 O O . GLN A 1 85 ? -6.532 -13.125 58.480 1.00 39.25 85 GLN A O 1
ATOM 646 N N . ASP A 1 86 ? -8.566 -13.727 57.655 1.00 30.53 86 ASP A N 1
ATOM 647 C CA . ASP A 1 86 ? -8.685 -12.841 56.506 1.00 30.53 86 ASP A CA 1
ATOM 648 C C . ASP A 1 86 ? -8.107 -11.449 56.778 1.00 30.53 86 ASP A C 1
ATOM 650 O O . ASP A 1 86 ? -8.491 -10.759 57.730 1.00 30.53 86 ASP A O 1
ATOM 654 N N . VAL A 1 87 ? -7.207 -11.007 55.901 1.00 26.89 87 VAL A N 1
ATOM 655 C CA . VAL A 1 87 ? -6.786 -9.609 55.854 1.00 26.89 87 VAL A CA 1
ATOM 656 C C . VAL A 1 87 ? -7.957 -8.818 55.271 1.00 26.89 87 VAL A C 1
ATOM 658 O O . VAL A 1 87 ? -8.083 -8.633 54.065 1.00 26.89 87 VAL A O 1
ATOM 661 N N . PHE A 1 88 ? -8.867 -8.386 56.142 1.00 33.50 88 PHE A N 1
ATOM 662 C CA . PHE A 1 88 ? -9.971 -7.507 55.777 1.00 33.50 88 PHE A CA 1
ATOM 663 C C . PHE A 1 88 ? -9.425 -6.137 55.352 1.00 33.50 88 PHE A C 1
ATOM 665 O O . PHE A 1 88 ? -9.018 -5.326 56.189 1.00 33.50 88 PHE A O 1
ATOM 672 N N . CYS A 1 89 ? -9.496 -5.816 54.061 1.00 30.31 89 CYS A N 1
ATOM 673 C CA . CYS A 1 89 ? -9.475 -4.425 53.622 1.00 30.31 89 CYS A CA 1
ATOM 674 C C . CYS A 1 89 ? -10.858 -3.805 53.868 1.00 30.31 89 CYS A C 1
ATOM 676 O O . CYS A 1 89 ? -11.711 -3.753 52.986 1.00 30.31 89 CYS A O 1
ATOM 678 N N . PHE A 1 90 ? -11.089 -3.313 55.088 1.00 35.25 90 PHE A N 1
ATOM 679 C CA . PHE A 1 90 ? -12.266 -2.501 55.393 1.00 35.25 90 PHE A CA 1
ATOM 680 C C . PHE A 1 90 ? -12.170 -1.151 54.690 1.00 35.25 90 PHE A C 1
ATOM 682 O O . PHE A 1 90 ? -11.432 -0.270 55.122 1.00 35.25 90 PHE A O 1
ATOM 689 N N . ILE A 1 91 ? -12.940 -0.967 53.621 1.00 31.66 91 ILE A N 1
ATOM 690 C CA . ILE A 1 91 ? -13.165 0.351 53.028 1.00 31.66 91 ILE A CA 1
ATOM 691 C C . ILE A 1 91 ? -14.673 0.527 52.811 1.00 31.66 91 ILE A C 1
ATOM 693 O O . ILE A 1 91 ? -15.158 0.461 51.697 1.00 31.66 91 ILE A O 1
ATOM 697 N N . ALA A 1 92 ? -15.468 0.711 53.867 1.00 26.44 92 ALA A N 1
ATOM 698 C CA . ALA A 1 92 ? -16.922 0.893 53.747 1.00 26.44 92 ALA A CA 1
ATOM 699 C C . ALA A 1 92 ? -17.381 2.365 53.864 1.00 26.44 92 ALA A C 1
ATOM 701 O O . ALA A 1 92 ? -17.290 2.956 54.926 1.00 26.44 92 ALA A O 1
ATOM 702 N N . GLY A 1 93 ? -17.906 2.937 52.771 1.00 30.12 93 GLY A N 1
ATOM 703 C CA . GLY A 1 93 ? -18.988 3.944 52.764 1.00 30.12 93 GLY A CA 1
ATOM 704 C C . GLY A 1 93 ? -18.744 5.354 53.333 1.00 30.12 93 GLY A C 1
ATOM 705 O O . GLY A 1 93 ? -18.714 5.539 54.540 1.00 30.12 93 GLY A O 1
ATOM 706 N N . LEU A 1 94 ? -18.738 6.351 52.437 1.00 28.52 94 LEU A N 1
ATOM 707 C CA . LEU A 1 94 ? -18.925 7.790 52.702 1.00 28.52 94 LEU A CA 1
ATOM 708 C C . LEU A 1 94 ? -20.114 8.082 53.650 1.00 28.52 94 LEU A C 1
ATOM 710 O O . LEU A 1 94 ? -21.265 7.879 53.263 1.00 28.52 94 LEU A O 1
ATOM 714 N N . SER A 1 95 ? -19.860 8.651 54.831 1.00 29.80 95 SER A N 1
ATOM 715 C CA . SER A 1 95 ? -20.877 9.341 55.635 1.00 29.80 95 SER A CA 1
ATOM 716 C C . SER A 1 95 ? -21.187 10.715 55.027 1.00 29.80 95 SER A C 1
ATOM 718 O O . SER A 1 95 ? -20.308 11.567 54.879 1.00 29.80 95 SER A O 1
ATOM 720 N N . LEU A 1 96 ? -22.454 10.922 54.662 1.00 30.38 96 LEU A N 1
ATOM 721 C CA . LEU A 1 96 ? -23.034 12.192 54.219 1.00 30.38 96 LEU A CA 1
ATOM 722 C C . LEU A 1 96 ? -23.477 13.009 55.445 1.00 30.38 96 LEU A C 1
ATOM 724 O O . LEU A 1 96 ? -24.672 13.108 55.709 1.00 30.38 96 LEU A O 1
ATOM 728 N N . ASP A 1 97 ? -22.539 13.584 56.204 1.00 28.47 97 ASP A N 1
ATOM 729 C CA . ASP A 1 97 ? -22.880 14.461 57.335 1.00 28.47 97 ASP A CA 1
ATOM 730 C C . ASP A 1 97 ? -22.562 15.940 56.998 1.00 28.47 97 ASP A C 1
ATOM 732 O O . ASP A 1 97 ? -21.389 16.296 56.837 1.00 28.47 97 ASP A O 1
ATOM 736 N N . PRO A 1 98 ? -23.561 16.845 56.870 1.00 29.98 98 PRO A N 1
ATOM 737 C CA . PRO A 1 98 ? -23.355 18.211 56.363 1.00 29.98 98 PRO A CA 1
ATOM 738 C C . PRO A 1 98 ? -22.495 19.115 57.265 1.00 29.98 98 PRO A C 1
ATOM 740 O O . PRO A 1 98 ? -22.136 20.220 56.861 1.00 29.98 98 PRO A O 1
ATOM 743 N N . GLY A 1 99 ? -22.176 18.672 58.488 1.00 33.34 99 GLY A N 1
ATOM 744 C CA . GLY A 1 99 ? -21.415 19.429 59.490 1.00 33.34 99 GLY A CA 1
ATOM 745 C C . GLY A 1 99 ? -19.968 18.972 59.713 1.00 33.34 99 GLY A C 1
ATOM 746 O O . GLY A 1 99 ? -19.246 19.614 60.478 1.00 33.34 99 GLY A O 1
ATOM 747 N N . ARG A 1 100 ? -19.513 17.885 59.072 1.00 34.66 100 ARG A N 1
ATOM 748 C CA . ARG A 1 100 ? -18.138 17.368 59.192 1.00 34.66 100 ARG A CA 1
ATOM 749 C C . ARG A 1 100 ? -17.527 17.194 57.809 1.00 34.66 100 ARG A C 1
ATOM 751 O O . ARG A 1 100 ? -17.839 16.271 57.074 1.00 34.66 100 ARG A O 1
ATOM 758 N N . HIS A 1 101 ? -16.633 18.104 57.437 1.00 34.16 101 HIS A N 1
ATOM 759 C CA . HIS A 1 101 ? -15.988 18.086 56.124 1.00 34.16 101 HIS A CA 1
ATOM 760 C C . HIS A 1 101 ? -14.852 17.050 56.066 1.00 34.16 101 HIS A C 1
ATOM 762 O O . HIS A 1 101 ? -13.673 17.395 56.189 1.00 34.16 101 HIS A O 1
ATOM 768 N N . GLY A 1 102 ? -15.216 15.781 55.882 1.00 34.94 102 GLY A N 1
ATOM 769 C CA . GLY A 1 102 ? -14.314 14.671 55.588 1.00 34.94 102 GLY A CA 1
ATOM 770 C C . GLY A 1 102 ? -15.067 13.497 54.961 1.00 34.94 102 GLY A C 1
ATOM 771 O O . GLY A 1 102 ? -16.213 13.241 55.306 1.00 34.94 102 GLY A O 1
ATOM 772 N N . THR A 1 103 ? -14.419 12.795 54.034 1.00 36.31 103 THR A N 1
ATOM 773 C CA . THR A 1 103 ? -14.847 11.494 53.508 1.00 36.31 103 THR A CA 1
ATOM 774 C C . THR A 1 103 ? -14.722 10.473 54.645 1.00 36.31 103 THR A C 1
ATOM 776 O O . THR A 1 103 ? -13.650 9.912 54.856 1.00 36.31 103 THR A O 1
ATOM 779 N N . GLU A 1 104 ? -15.756 10.311 55.469 1.00 38.81 104 GLU A N 1
ATOM 780 C CA . GLU A 1 104 ? -15.745 9.323 56.556 1.00 38.81 104 GLU A CA 1
ATOM 781 C C . GLU A 1 104 ? -16.195 7.974 55.996 1.00 38.81 104 GLU A C 1
ATOM 783 O O . GLU A 1 104 ? -17.245 7.893 55.377 1.00 38.81 104 GLU A O 1
ATOM 788 N N . ILE A 1 105 ? -15.370 6.944 56.168 1.00 40.09 105 ILE A N 1
ATOM 789 C CA . ILE A 1 105 ? -15.643 5.562 55.765 1.00 40.09 105 ILE A CA 1
ATOM 790 C C . ILE A 1 105 ? -15.989 4.816 57.055 1.00 40.09 105 ILE A C 1
ATOM 792 O O . ILE A 1 105 ? -15.110 4.631 57.899 1.00 40.09 105 ILE A O 1
ATOM 796 N N . CYS A 1 106 ? -17.272 4.510 57.256 1.00 35.59 106 CYS A N 1
ATOM 797 C CA . CYS A 1 106 ? -17.804 3.932 58.487 1.00 35.59 106 CYS A CA 1
ATOM 798 C C . CYS A 1 106 ? -17.978 2.410 58.379 1.00 35.59 106 CYS A C 1
ATOM 800 O O . CYS A 1 106 ? -18.796 1.923 57.602 1.00 35.59 106 CYS A O 1
ATOM 802 N N . ASP A 1 107 ? -17.282 1.672 59.245 1.00 37.28 107 ASP A N 1
ATOM 803 C CA . ASP A 1 107 ? -17.648 0.304 59.617 1.00 37.28 107 ASP A CA 1
ATOM 804 C C . ASP A 1 107 ? -18.092 0.276 61.089 1.00 37.28 107 ASP A C 1
ATOM 806 O O . ASP A 1 107 ? -17.553 0.993 61.934 1.00 37.28 107 ASP A O 1
ATOM 810 N N . THR A 1 108 ? -19.105 -0.533 61.388 1.00 35.84 108 THR A N 1
ATOM 811 C CA . THR A 1 108 ? -19.723 -0.673 62.715 1.00 35.84 108 THR A CA 1
ATOM 812 C C . THR A 1 108 ? -19.221 -1.903 63.477 1.00 35.84 108 THR A C 1
ATOM 814 O O . THR A 1 108 ? -19.804 -2.270 64.499 1.00 35.84 108 THR A O 1
ATOM 817 N N . ARG A 1 109 ? -18.184 -2.596 62.983 1.00 40.09 109 ARG A N 1
ATOM 818 C CA . ARG A 1 109 ? -17.603 -3.758 63.670 1.00 40.09 109 ARG A CA 1
ATOM 819 C C . ARG A 1 109 ? -16.695 -3.349 64.826 1.00 40.09 109 ARG A C 1
ATOM 821 O O . ARG A 1 109 ? -15.890 -2.431 64.725 1.00 40.09 109 ARG A O 1
ATOM 828 N N . GLN A 1 110 ? -16.821 -4.093 65.920 1.00 44.81 110 GLN A N 1
ATOM 829 C CA . GLN A 1 110 ? -16.042 -3.927 67.141 1.00 44.81 110 GLN A CA 1
ATOM 830 C C . GLN A 1 110 ? -14.771 -4.785 67.041 1.00 44.81 110 GLN A C 1
ATOM 832 O O . GLN A 1 110 ? -14.876 -5.996 66.865 1.00 44.81 110 GLN A O 1
ATOM 837 N N . VAL A 1 111 ? -13.585 -4.174 67.128 1.00 46.03 111 VAL A N 1
ATOM 838 C CA . VAL A 1 111 ? -12.282 -4.877 67.095 1.00 46.03 111 VAL A CA 1
ATOM 839 C C . VAL A 1 111 ? -11.431 -4.439 68.288 1.00 46.03 111 VAL A C 1
ATOM 841 O O . VAL A 1 111 ? -11.515 -3.284 68.713 1.00 46.03 111 VAL A O 1
ATOM 844 N N . THR A 1 112 ? -10.606 -5.332 68.842 1.00 48.81 112 THR A N 1
ATOM 845 C CA . THR A 1 112 ? -9.676 -4.980 69.930 1.00 48.81 112 THR A CA 1
ATOM 846 C C . THR A 1 112 ? -8.412 -4.281 69.402 1.00 48.81 112 THR A C 1
ATOM 848 O O . THR A 1 112 ? -8.023 -4.425 68.243 1.00 48.81 112 THR A O 1
ATOM 851 N N . ALA A 1 113 ? -7.719 -3.514 70.253 1.00 49.09 113 ALA A N 1
ATOM 852 C CA . ALA A 1 113 ? -6.529 -2.754 69.842 1.00 49.09 113 ALA A CA 1
ATOM 853 C C . ALA A 1 113 ? -5.343 -3.639 69.394 1.00 49.09 113 ALA A C 1
ATOM 855 O O . ALA A 1 113 ? -4.557 -3.228 68.541 1.00 49.09 113 ALA A O 1
ATOM 856 N N . LEU A 1 114 ? -5.216 -4.846 69.955 1.00 50.06 114 LEU A N 1
ATOM 857 C CA . LEU A 1 114 ? -4.159 -5.814 69.631 1.00 50.06 114 LEU A CA 1
ATOM 858 C C . LEU A 1 114 ? -4.402 -6.498 68.280 1.00 50.06 114 LEU A C 1
ATOM 860 O O . LEU A 1 114 ? -3.473 -6.621 67.482 1.00 50.06 114 LEU A O 1
ATOM 864 N N . GLU A 1 115 ? -5.652 -6.873 68.002 1.00 50.97 115 GLU A N 1
ATOM 865 C CA . GLU A 1 115 ? -6.069 -7.388 66.693 1.00 50.97 115 GLU A CA 1
ATOM 866 C C . GLU A 1 115 ? -5.852 -6.329 65.610 1.00 50.97 115 GLU A C 1
ATOM 868 O O . GLU A 1 115 ? -5.228 -6.607 64.588 1.00 50.97 115 GLU A O 1
ATOM 873 N N . ALA A 1 116 ? -6.263 -5.084 65.872 1.00 50.50 116 ALA A N 1
ATOM 874 C CA . ALA A 1 116 ? -6.049 -3.970 64.954 1.00 50.50 116 ALA A CA 1
ATOM 875 C C . ALA A 1 116 ? -4.557 -3.746 64.642 1.00 50.50 116 ALA A C 1
ATOM 877 O O . ALA A 1 116 ? -4.201 -3.524 63.486 1.00 50.50 116 ALA A O 1
ATOM 878 N N . MET A 1 117 ? -3.674 -3.842 65.642 1.00 48.38 117 MET A N 1
ATOM 879 C CA . MET A 1 117 ? -2.230 -3.679 65.454 1.00 48.38 117 MET A CA 1
ATOM 880 C C . MET A 1 117 ? -1.635 -4.776 64.562 1.00 48.38 117 MET A C 1
ATOM 882 O O . MET A 1 117 ? -0.944 -4.447 63.599 1.00 48.38 117 MET A O 1
ATOM 886 N N . SER A 1 118 ? -1.934 -6.049 64.850 1.00 49.41 118 SER A N 1
ATOM 887 C CA . SER A 1 118 ? -1.430 -7.197 64.079 1.00 49.41 118 SER A CA 1
ATOM 888 C C . SER A 1 118 ? -1.877 -7.136 62.617 1.00 49.41 118 SER A C 1
ATOM 890 O O . SER A 1 118 ? -1.062 -7.284 61.708 1.00 49.41 118 SER A O 1
ATOM 892 N N . LEU A 1 119 ? -3.159 -6.841 62.392 1.00 49.12 119 LEU A N 1
ATOM 893 C CA . LEU A 1 119 ? -3.758 -6.767 61.058 1.00 49.12 119 LEU A CA 1
ATOM 894 C C . LEU A 1 119 ? -3.190 -5.599 60.240 1.00 49.12 119 LEU A C 1
ATOM 896 O O . LEU A 1 119 ? -2.940 -5.727 59.044 1.00 49.12 119 LEU A O 1
ATOM 900 N N . CYS A 1 120 ? -2.938 -4.452 60.878 1.00 48.25 120 CYS A N 1
ATOM 901 C CA . CYS A 1 120 ? -2.413 -3.280 60.182 1.00 48.25 120 CYS A CA 1
ATOM 902 C C . CYS A 1 120 ? -0.952 -3.440 59.772 1.00 48.25 120 CYS A C 1
ATOM 904 O O . CYS A 1 120 ? -0.568 -2.923 58.729 1.00 48.25 120 CYS A O 1
ATOM 906 N N . THR A 1 121 ? -0.123 -4.116 60.569 1.00 47.75 121 THR A N 1
ATOM 907 C CA . THR A 1 121 ? 1.295 -4.322 60.234 1.00 47.75 121 THR A CA 1
ATOM 908 C C . THR A 1 121 ? 1.515 -5.267 59.055 1.00 47.75 121 THR A C 1
ATOM 910 O O . THR A 1 121 ? 2.558 -5.188 58.412 1.00 47.75 121 THR A O 1
ATOM 913 N N . GLU A 1 122 ? 0.540 -6.124 58.750 1.00 42.00 122 GLU A N 1
ATOM 914 C CA . GLU A 1 122 ? 0.599 -7.082 57.638 1.00 42.00 122 GLU A CA 1
ATOM 915 C C . GLU A 1 122 ? 0.088 -6.496 56.310 1.00 42.00 122 GLU A C 1
ATOM 917 O O . GLU A 1 122 ? 0.351 -7.043 55.239 1.00 42.00 122 GLU A O 1
ATOM 922 N N . LEU A 1 123 ? -0.595 -5.348 56.354 1.00 43.72 123 LEU A N 1
ATOM 923 C CA . LEU A 1 123 ? -1.141 -4.683 55.175 1.00 43.72 123 LEU A CA 1
ATOM 924 C C . LEU A 1 123 ? -0.048 -3.953 54.362 1.00 43.72 123 LEU A C 1
ATOM 926 O O . LEU A 1 123 ? 0.718 -3.149 54.914 1.00 43.72 123 LEU A O 1
ATOM 930 N N . PRO A 1 124 ? 0.001 -4.143 53.029 1.00 37.12 124 PRO A N 1
ATOM 931 C CA . PRO A 1 124 ? 0.981 -3.486 52.175 1.00 37.12 124 PRO A CA 1
ATOM 932 C C . PRO A 1 124 ? 0.816 -1.960 52.213 1.00 37.12 124 PRO A C 1
ATOM 934 O O . PRO A 1 124 ? -0.230 -1.411 51.873 1.00 37.12 124 PRO A O 1
ATOM 937 N N . GLY A 1 125 ? 1.881 -1.267 52.622 1.00 40.12 125 GLY A N 1
ATOM 938 C CA . GLY A 1 125 ? 1.924 0.193 52.743 1.00 40.12 125 GLY A CA 1
ATOM 939 C C . GLY A 1 125 ? 2.024 0.693 54.181 1.00 40.12 125 GLY A C 1
ATOM 940 O O . GLY A 1 125 ? 2.598 1.759 54.383 1.00 40.12 125 GLY A O 1
ATOM 941 N N . CYS A 1 126 ? 1.584 -0.081 55.180 1.00 43.22 126 CYS A N 1
ATOM 942 C CA . CYS A 1 126 ? 1.601 0.342 56.581 1.00 43.22 126 CYS A CA 1
ATOM 943 C C . CYS A 1 126 ? 2.994 0.800 57.047 1.00 43.22 126 CYS A C 1
ATOM 945 O O . CYS A 1 126 ? 3.964 0.046 57.044 1.00 43.22 126 CYS A O 1
ATOM 947 N N . ARG A 1 127 ? 3.094 2.076 57.440 1.00 41.94 127 ARG A N 1
ATOM 948 C CA . ARG A 1 127 ? 4.325 2.741 57.897 1.00 41.94 127 ARG A CA 1
ATOM 949 C C . ARG A 1 127 ? 4.437 2.819 59.417 1.00 41.94 127 ARG A C 1
ATOM 951 O O . ARG A 1 127 ? 5.440 3.325 59.915 1.00 41.94 127 ARG A O 1
ATOM 958 N N . GLY A 1 128 ? 3.418 2.366 60.145 1.00 41.62 128 GLY A N 1
ATOM 959 C CA . GLY A 1 128 ? 3.443 2.287 61.603 1.00 41.62 128 GLY A CA 1
ATOM 960 C C . GLY A 1 128 ? 2.063 2.361 62.249 1.00 41.62 128 GLY A C 1
ATOM 961 O O . GLY A 1 128 ? 1.128 2.938 61.694 1.00 41.62 128 GLY A O 1
ATOM 962 N N . PHE A 1 129 ? 1.972 1.798 63.452 1.00 45.00 129 PHE A N 1
ATOM 963 C CA . PHE A 1 129 ? 0.804 1.820 64.328 1.00 45.00 129 PHE A CA 1
ATOM 964 C C . PHE A 1 129 ? 1.156 2.592 65.606 1.00 45.00 129 PHE A C 1
ATOM 966 O O . PHE A 1 129 ? 2.198 2.348 66.211 1.00 45.00 129 PHE A O 1
ATOM 973 N N . PHE A 1 130 ? 0.309 3.537 66.003 1.00 49.56 130 PHE A N 1
ATOM 974 C CA . PHE A 1 130 ? 0.524 4.451 67.120 1.00 49.56 130 PHE A CA 1
ATOM 975 C C . PHE A 1 130 ? -0.648 4.348 68.095 1.00 49.56 130 PHE A C 1
ATOM 977 O O . PHE A 1 130 ? -1.794 4.591 67.726 1.00 49.56 130 PHE A O 1
ATOM 984 N N . LEU A 1 131 ? -0.365 4.023 69.353 1.00 47.19 131 LEU A N 1
ATOM 985 C CA . LEU A 1 131 ? -1.334 4.081 70.448 1.00 47.19 131 LEU A CA 1
ATOM 986 C C . LEU A 1 131 ? -1.149 5.404 71.189 1.00 47.19 131 LEU A C 1
ATOM 988 O O . LEU A 1 131 ? -0.043 5.724 71.618 1.00 47.19 131 LEU A O 1
ATOM 992 N N . ALA A 1 132 ? -2.212 6.200 71.306 1.00 44.56 132 ALA A N 1
ATOM 993 C CA . ALA A 1 132 ? -2.169 7.423 72.094 1.00 44.56 132 ALA A CA 1
ATOM 994 C C . ALA A 1 132 ? -2.416 7.082 73.570 1.00 44.56 132 ALA A C 1
ATOM 996 O O . ALA A 1 132 ? -3.544 6.798 73.972 1.00 44.56 132 ALA A O 1
ATOM 997 N N . GLU A 1 133 ? -1.359 7.135 74.375 1.00 39.56 133 GLU A N 1
ATOM 998 C CA . GLU A 1 133 ? -1.419 7.030 75.834 1.00 39.56 133 GLU A CA 1
ATOM 999 C C . GLU A 1 133 ? -1.907 8.357 76.435 1.00 39.56 133 GLU A C 1
ATOM 1001 O O . GLU A 1 133 ? -1.126 9.135 76.968 1.00 39.56 133 GLU A O 1
ATOM 1006 N N . HIS A 1 134 ? -3.194 8.681 76.321 1.00 37.59 134 HIS A N 1
ATOM 1007 C CA . HIS A 1 134 ? -3.785 9.650 77.243 1.00 37.59 134 HIS A CA 1
ATOM 1008 C C . HIS A 1 134 ? -5.220 9.273 77.596 1.00 37.59 134 HIS A C 1
ATOM 1010 O O . HIS A 1 134 ? -6.052 8.969 76.740 1.00 37.59 134 HIS A O 1
ATOM 1016 N N . GLU A 1 135 ? -5.445 9.273 78.906 1.00 40.12 135 GLU A N 1
ATOM 1017 C CA . GLU A 1 135 ? -6.638 8.864 79.630 1.00 40.12 135 GLU A CA 1
ATOM 1018 C C . GLU A 1 135 ? -7.927 9.454 79.032 1.00 40.12 135 GLU A C 1
ATOM 1020 O O . GLU A 1 135 ? -7.993 10.638 78.704 1.00 40.12 135 GLU A O 1
ATOM 1025 N N . THR A 1 136 ? -8.961 8.606 78.968 1.00 38.84 136 THR A N 1
ATOM 1026 C CA . THR A 1 136 ? -10.396 8.856 78.682 1.00 38.84 136 THR A CA 1
ATOM 1027 C C . THR A 1 136 ? -10.977 8.549 77.295 1.00 38.84 136 THR A C 1
ATOM 1029 O O . THR A 1 136 ? -12.195 8.548 77.177 1.00 38.84 136 THR A O 1
ATOM 1032 N N . ALA A 1 137 ? -10.209 8.133 76.284 1.00 44.03 137 ALA A N 1
ATOM 1033 C CA . ALA A 1 137 ? -10.775 7.362 75.162 1.00 44.03 137 ALA A CA 1
ATOM 1034 C C . ALA A 1 137 ? -9.665 6.612 74.425 1.00 44.03 137 ALA A C 1
ATOM 1036 O O . ALA A 1 137 ? -8.771 7.249 73.871 1.00 44.03 137 ALA A O 1
ATOM 1037 N N . GLY A 1 138 ? -9.721 5.276 74.400 1.00 47.34 138 GLY A N 1
ATOM 1038 C CA . GLY A 1 138 ? -8.756 4.440 73.682 1.00 47.34 138 GLY A CA 1
ATOM 1039 C C . GLY A 1 138 ? -8.661 4.867 72.219 1.00 47.34 138 GLY A C 1
ATOM 1040 O O . GLY A 1 138 ? -9.596 4.664 71.443 1.00 47.34 138 GLY A O 1
ATOM 1041 N N . ARG A 1 139 ? -7.551 5.518 71.862 1.00 48.91 139 ARG A N 1
ATOM 1042 C CA . ARG A 1 139 ? -7.281 6.016 70.514 1.00 48.91 139 ARG A CA 1
ATOM 1043 C C . ARG A 1 139 ? -6.048 5.318 69.968 1.00 48.91 139 ARG A C 1
ATOM 1045 O O . ARG A 1 139 ? -4.946 5.516 70.475 1.00 48.91 139 ARG A O 1
ATOM 1052 N N . ALA A 1 140 ? -6.240 4.537 68.915 1.00 50.06 140 ALA A N 1
ATOM 1053 C CA . ALA A 1 140 ? -5.149 4.009 68.106 1.00 50.06 140 ALA A CA 1
ATOM 1054 C C . ALA A 1 140 ? -5.149 4.703 66.735 1.00 50.06 140 ALA A C 1
ATOM 1056 O O . ALA A 1 140 ? -6.196 5.158 66.271 1.00 50.06 140 ALA A O 1
ATOM 1057 N N . GLU A 1 141 ? -3.995 4.799 66.081 1.00 49.59 141 GLU A N 1
ATOM 1058 C CA . GLU A 1 141 ? -3.842 5.335 64.729 1.00 49.59 141 GLU A CA 1
ATOM 1059 C C . GLU A 1 141 ? -2.831 4.501 63.925 1.00 49.59 141 GLU A C 1
ATOM 1061 O O . GLU A 1 141 ? -1.684 4.369 64.328 1.00 49.59 141 GLU A O 1
ATOM 1066 N N . ALA A 1 142 ? -3.220 3.970 62.767 1.00 47.88 142 ALA A N 1
ATOM 1067 C CA . ALA A 1 142 ? -2.339 3.265 61.843 1.00 47.88 142 ALA A CA 1
ATOM 1068 C C . ALA A 1 142 ? -2.133 4.129 60.612 1.00 47.88 142 ALA A C 1
ATOM 1070 O O . ALA A 1 142 ? -3.086 4.640 60.021 1.00 47.88 142 ALA A O 1
ATOM 1071 N N . ILE A 1 143 ? -0.880 4.317 60.230 1.00 47.53 143 ILE A N 1
ATOM 1072 C CA . ILE A 1 143 ? -0.507 5.161 59.106 1.00 47.53 143 ILE A CA 1
ATOM 1073 C C . ILE A 1 143 ? -0.196 4.247 57.935 1.00 47.53 143 ILE A C 1
ATOM 1075 O O . ILE A 1 143 ? 0.822 3.564 57.932 1.00 47.53 143 ILE A O 1
ATOM 1079 N N . PHE A 1 144 ? -1.059 4.260 56.927 1.00 44.50 144 PHE A N 1
ATOM 1080 C CA . PHE A 1 144 ? -0.883 3.442 55.730 1.00 44.50 144 PHE A CA 1
ATOM 1081 C C . PHE A 1 144 ? -0.094 4.176 54.650 1.00 44.50 144 PHE A C 1
ATOM 1083 O O . PHE A 1 144 ? 0.747 3.591 53.992 1.00 44.50 144 PHE A O 1
ATOM 1090 N N . PHE A 1 145 ? -0.286 5.484 54.486 1.00 48.31 145 PHE A N 1
ATOM 1091 C CA . PHE A 1 145 ? 0.446 6.278 53.491 1.00 48.31 145 PHE A CA 1
ATOM 1092 C C . PHE A 1 145 ? 0.715 7.687 54.035 1.00 48.31 145 PHE A C 1
ATOM 1094 O O . PHE A 1 145 ? 0.278 8.020 55.135 1.00 48.31 145 PHE A O 1
ATOM 1101 N N . ARG A 1 146 ? 1.437 8.548 53.295 1.00 41.62 146 ARG A N 1
ATOM 1102 C CA . ARG A 1 146 ? 1.762 9.921 53.763 1.00 41.62 146 ARG A CA 1
ATOM 1103 C C . ARG A 1 146 ? 0.525 10.738 54.185 1.00 41.62 146 ARG A C 1
ATOM 1105 O O . ARG A 1 146 ? 0.661 11.625 55.022 1.00 41.62 146 ARG A O 1
ATOM 1112 N N . SER A 1 147 ? -0.646 10.445 53.620 1.00 41.78 147 SER A N 1
ATOM 1113 C CA . SER A 1 147 ? -1.892 11.212 53.770 1.00 41.78 147 SER A CA 1
ATOM 1114 C C . SER A 1 147 ? -3.082 10.414 54.327 1.00 41.78 147 SER A C 1
ATOM 1116 O O . SER A 1 147 ? -4.071 11.034 54.725 1.00 41.78 147 SER A O 1
ATOM 1118 N N . LEU A 1 148 ? -2.994 9.079 54.396 1.00 46.28 148 LEU A N 1
ATOM 1119 C CA . LEU A 1 148 ? -4.069 8.195 54.862 1.00 46.28 148 LEU A CA 1
ATOM 1120 C C . LEU A 1 148 ? -3.716 7.609 56.233 1.00 46.28 148 LEU A C 1
ATOM 1122 O O . LEU A 1 148 ? -2.749 6.847 56.351 1.00 46.28 148 LEU A O 1
ATOM 1126 N N . SER A 1 149 ? -4.510 7.941 57.255 1.00 49.41 149 SER A N 1
ATOM 1127 C CA . SER A 1 149 ? -4.445 7.275 58.553 1.00 49.41 149 SER A CA 1
ATOM 1128 C C . SER A 1 149 ? -5.776 6.629 58.922 1.00 49.41 149 SER A C 1
ATOM 1130 O O . SER A 1 149 ? -6.849 7.168 58.675 1.00 49.41 149 SER A O 1
ATOM 1132 N N . CYS A 1 150 ? -5.711 5.440 59.502 1.00 49.84 150 CYS A N 1
ATOM 1133 C CA . CYS A 1 150 ? -6.835 4.787 60.151 1.00 49.84 150 CYS A CA 1
ATOM 1134 C C . CYS A 1 150 ? -6.787 5.149 61.631 1.00 49.84 150 CYS A C 1
ATOM 1136 O O . CYS A 1 150 ? -5.731 5.025 62.238 1.00 49.84 150 CYS A O 1
ATOM 1138 N N . ARG A 1 151 ? -7.883 5.625 62.214 1.00 48.88 151 ARG A N 1
ATOM 1139 C CA . ARG A 1 151 ? -8.023 5.894 63.643 1.00 48.88 151 ARG A CA 1
ATOM 1140 C C . ARG A 1 151 ? -9.115 5.032 64.234 1.00 48.88 151 ARG A C 1
ATOM 1142 O O . ARG A 1 151 ? -10.203 4.941 63.686 1.00 48.88 151 ARG A O 1
ATOM 1149 N N . TRP A 1 152 ? -8.856 4.519 65.419 1.00 51.56 152 TRP A N 1
ATOM 1150 C CA . TRP A 1 152 ? -9.854 3.865 66.247 1.00 51.56 152 TRP A CA 1
ATOM 1151 C C . TRP A 1 152 ? -10.264 4.826 67.353 1.00 51.56 152 TRP A C 1
ATOM 1153 O O . TRP A 1 152 ? -9.397 5.441 67.978 1.00 51.56 152 TRP A O 1
ATOM 1163 N N . VAL A 1 153 ? -11.566 4.989 67.582 1.00 48.62 153 VAL A N 1
ATOM 1164 C CA . VAL A 1 153 ? -12.072 5.765 68.722 1.00 48.62 153 VAL A CA 1
ATOM 1165 C C . VAL A 1 153 ? -12.948 4.850 69.563 1.00 48.62 153 VAL A C 1
ATOM 1167 O O . VAL A 1 153 ? -13.975 4.364 69.091 1.00 48.62 153 VAL A O 1
ATOM 1170 N N . GLY A 1 154 ? -12.509 4.593 70.796 1.00 46.03 154 GLY A N 1
ATOM 1171 C CA . GLY A 1 154 ? -13.286 3.843 71.780 1.00 46.03 154 GLY A CA 1
ATOM 1172 C C . GLY A 1 154 ? -14.479 4.660 72.232 1.00 46.03 154 GLY A C 1
ATOM 1173 O O . GLY A 1 154 ? -14.312 5.834 72.564 1.00 46.03 154 GLY A O 1
ATOM 1174 N N . VAL A 1 155 ? -15.665 4.050 72.209 1.00 41.25 155 VAL A N 1
ATOM 1175 C CA . VAL A 1 155 ? -16.878 4.723 72.687 1.00 41.25 155 VAL A CA 1
ATOM 1176 C C . VAL A 1 155 ? -16.959 4.680 74.208 1.00 41.25 155 VAL A C 1
ATOM 1178 O O . VAL A 1 155 ? -17.394 5.666 74.769 1.00 41.25 155 VAL A O 1
ATOM 1181 N N . ASP A 1 156 ? -16.442 3.649 74.876 1.00 40.88 156 ASP A N 1
ATOM 1182 C CA . ASP A 1 156 ? -16.271 3.617 76.332 1.00 40.88 156 ASP A CA 1
ATOM 1183 C C . ASP A 1 156 ? -15.275 2.513 76.712 1.00 40.88 156 ASP A C 1
ATOM 1185 O O . ASP A 1 156 ? -14.980 1.614 75.916 1.00 40.88 156 ASP A O 1
ATOM 1189 N N . SER A 1 157 ? -14.725 2.589 77.925 1.00 45.91 157 SER A N 1
ATOM 1190 C CA . SER A 1 157 ? -13.823 1.591 78.503 1.00 45.91 157 SER A CA 1
ATOM 1191 C C . SER A 1 157 ? -14.483 0.205 78.535 1.00 45.91 157 SER A C 1
ATOM 1193 O O . SER A 1 157 ? -15.166 -0.134 79.495 1.00 45.91 157 SER A O 1
ATOM 1195 N N . ASN A 1 158 ? -14.327 -0.592 77.479 1.00 47.41 158 ASN A N 1
ATOM 1196 C CA . ASN A 1 158 ? -13.365 -1.697 77.445 1.00 47.41 158 ASN A CA 1
ATOM 1197 C C . ASN A 1 158 ? -13.628 -2.724 76.326 1.00 47.41 158 ASN A C 1
ATOM 1199 O O . ASN A 1 158 ? -12.881 -3.689 76.268 1.00 47.41 158 ASN A O 1
ATOM 1203 N N . GLU A 1 159 ? -14.627 -2.591 75.442 1.00 44.00 159 GLU A N 1
ATOM 1204 C CA . GLU A 1 159 ? -14.943 -3.723 74.534 1.00 44.00 159 GLU A CA 1
ATOM 1205 C C . GLU A 1 159 ? -15.323 -3.366 73.089 1.00 44.00 159 GLU A C 1
ATOM 1207 O O . GLU A 1 159 ? -15.625 -4.259 72.304 1.00 44.00 159 GLU A O 1
ATOM 1212 N N . SER A 1 160 ? -15.266 -2.097 72.666 1.00 39.41 160 SER A N 1
ATOM 1213 C CA . SER A 1 160 ? -15.563 -1.779 71.262 1.00 39.41 160 SER A CA 1
ATOM 1214 C C . SER A 1 160 ? -14.925 -0.497 70.732 1.00 39.41 160 SER A C 1
ATOM 1216 O O . SER A 1 160 ? -15.111 0.599 71.264 1.00 39.41 160 SER A O 1
ATOM 1218 N N . LEU A 1 161 ? -14.164 -0.650 69.645 1.00 42.97 161 LEU A N 1
ATOM 1219 C CA . LEU A 1 161 ? -13.554 0.436 68.884 1.00 42.97 161 LEU A CA 1
ATOM 1220 C C . LEU A 1 161 ? -14.247 0.543 67.527 1.00 42.97 161 LEU A C 1
ATOM 1222 O O . LEU A 1 161 ? -14.227 -0.417 66.761 1.00 42.97 161 LEU A O 1
ATOM 1226 N N . ASN A 1 162 ? -14.800 1.715 67.215 1.00 39.81 162 ASN A N 1
ATOM 1227 C CA . ASN A 1 162 ? -15.214 2.030 65.850 1.00 39.81 162 ASN A CA 1
ATOM 1228 C C . ASN A 1 162 ? -13.977 2.436 65.039 1.00 39.81 162 ASN A C 1
ATOM 1230 O O . ASN A 1 162 ? -13.124 3.191 65.527 1.00 39.81 162 ASN A O 1
ATOM 1234 N N . VAL A 1 163 ? -13.884 1.928 63.809 1.00 41.00 163 VAL A N 1
ATOM 1235 C CA . VAL A 1 163 ? -12.770 2.183 62.890 1.00 41.00 163 VAL A CA 1
ATOM 1236 C C . VAL A 1 163 ? -13.125 3.354 61.976 1.00 41.00 163 VAL A C 1
ATOM 1238 O O . VAL A 1 163 ? -14.150 3.333 61.302 1.00 41.00 163 VAL A O 1
ATOM 1241 N N . TYR A 1 164 ? -12.271 4.374 61.939 1.00 42.94 164 TYR A N 1
ATOM 1242 C CA . TYR A 1 164 ? -12.445 5.572 61.121 1.00 42.94 164 TYR A CA 1
ATOM 1243 C C . TYR A 1 164 ? -11.212 5.795 60.254 1.00 42.94 164 TYR A C 1
ATOM 1245 O O . TYR A 1 164 ? -10.132 6.090 60.764 1.00 42.94 164 TYR A O 1
ATOM 1253 N N . PHE A 1 165 ? -11.354 5.771 58.935 1.00 42.19 165 PHE A N 1
ATOM 1254 C CA . PHE A 1 165 ? -10.292 6.279 58.068 1.00 42.19 165 PHE A CA 1
ATOM 1255 C C . PHE A 1 165 ? -10.363 7.808 58.018 1.00 42.19 165 PHE A C 1
ATOM 1257 O O . PHE A 1 165 ? -11.397 8.387 57.692 1.00 42.19 165 PHE A O 1
ATOM 1264 N N . ARG A 1 166 ? -9.265 8.481 58.379 1.00 41.16 166 ARG A N 1
ATOM 1265 C CA . ARG A 1 166 ? -9.133 9.938 58.374 1.00 41.16 166 ARG A CA 1
ATOM 1266 C C . ARG A 1 166 ? -7.970 10.362 57.489 1.00 41.16 166 ARG A C 1
ATOM 1268 O O . ARG A 1 166 ? -6.824 9.961 57.661 1.00 41.16 166 ARG A O 1
ATOM 1275 N N . VAL A 1 167 ? -8.257 11.286 56.586 1.00 44.81 167 VAL A N 1
ATOM 1276 C CA . VAL A 1 167 ? -7.231 11.964 55.797 1.00 44.81 167 VAL A CA 1
ATOM 1277 C C . VAL A 1 167 ? -6.607 13.068 56.653 1.00 44.81 167 VAL A C 1
ATOM 1279 O O . VAL A 1 167 ? -7.312 13.937 57.180 1.00 44.81 167 VAL A O 1
ATOM 1282 N N . ARG A 1 168 ? -5.278 13.068 56.808 1.00 41.34 168 ARG A N 1
ATOM 1283 C CA . ARG A 1 168 ? -4.577 14.130 57.550 1.00 41.34 168 ARG A CA 1
ATOM 1284 C C . ARG A 1 168 ? -4.510 15.410 56.703 1.00 41.34 168 ARG A C 1
ATOM 1286 O O . ARG A 1 168 ? -3.655 15.545 55.838 1.00 41.34 168 ARG A O 1
ATOM 1293 N N . ARG A 1 169 ? -5.383 16.386 56.986 1.00 42.78 169 ARG A N 1
ATOM 1294 C CA . ARG A 1 169 ? -5.250 17.766 56.481 1.00 42.78 169 ARG A CA 1
ATOM 1295 C C . ARG A 1 169 ? -4.204 18.526 57.297 1.00 42.78 169 ARG A C 1
ATOM 1297 O O . ARG A 1 169 ? -4.510 19.022 58.378 1.00 42.78 169 ARG A O 1
ATOM 1304 N N . GLN A 1 170 ? -3.007 18.699 56.755 1.00 36.72 170 GLN A N 1
ATOM 1305 C CA . GLN A 1 170 ? -2.239 19.917 57.004 1.00 36.72 170 GLN A CA 1
ATOM 1306 C C . GLN A 1 170 ? -1.877 20.499 55.637 1.00 36.72 170 GLN A C 1
ATOM 1308 O O . GLN A 1 170 ? -1.081 19.921 54.913 1.00 36.72 170 GLN A O 1
ATOM 1313 N N . GLN A 1 171 ? -2.550 21.601 55.286 1.00 35.69 171 GLN A N 1
ATOM 1314 C CA . GLN A 1 171 ? -2.404 22.366 54.040 1.00 35.69 171 GLN A CA 1
ATOM 1315 C C . GLN A 1 171 ? -2.752 21.594 52.763 1.00 35.69 171 GLN A C 1
ATOM 1317 O O . GLN A 1 171 ? -1.889 21.165 52.009 1.00 35.69 171 GLN A O 1
ATOM 1322 N N . TRP A 1 172 ? -4.048 21.461 52.498 1.00 38.28 172 TRP A N 1
ATOM 1323 C CA . TRP A 1 172 ? -4.529 20.967 51.216 1.00 38.28 172 TRP A CA 1
ATOM 1324 C C . TRP A 1 172 ? -5.462 22.001 50.599 1.00 38.28 172 TRP A C 1
ATOM 1326 O O . TRP A 1 172 ? -6.550 22.252 51.120 1.00 38.28 172 TRP A O 1
ATOM 1336 N N . GLN A 1 173 ? -4.975 22.659 49.545 1.00 32.72 173 GLN A N 1
ATOM 1337 C CA . GLN A 1 173 ? -5.781 23.523 48.689 1.00 32.72 173 GLN A CA 1
ATOM 1338 C C . GLN A 1 173 ? -6.747 22.639 47.896 1.00 32.72 173 GLN A C 1
ATOM 1340 O O . GLN A 1 173 ? -6.400 21.547 47.456 1.00 32.72 173 GLN A O 1
ATOM 1345 N N . ALA A 1 174 ? -7.991 23.086 47.816 1.00 36.25 174 ALA A N 1
ATOM 1346 C CA . ALA A 1 174 ? -9.170 22.244 47.693 1.00 36.25 174 ALA A CA 1
ATOM 1347 C C . ALA A 1 174 ? -9.462 21.659 46.296 1.00 36.25 174 ALA A C 1
ATOM 1349 O O . ALA A 1 174 ? -10.613 21.320 46.057 1.00 36.25 174 ALA A O 1
ATOM 1350 N N . GLU A 1 175 ? -8.504 21.533 45.371 1.00 41.12 175 GLU A N 1
ATOM 1351 C CA . GLU A 1 175 ? -8.886 21.334 43.957 1.00 41.12 175 GLU A CA 1
ATOM 1352 C C . GLU A 1 175 ? -8.124 20.283 43.133 1.00 41.12 175 GLU A C 1
ATOM 1354 O O . GLU A 1 175 ? -8.489 20.115 41.976 1.00 41.12 175 GLU A O 1
ATOM 1359 N N . ALA A 1 176 ? -7.145 19.530 43.656 1.00 44.03 176 ALA A N 1
ATOM 1360 C CA . ALA A 1 176 ? -6.329 18.684 42.762 1.00 44.03 176 ALA A CA 1
ATOM 1361 C C . ALA A 1 176 ? -6.422 17.158 42.923 1.00 44.03 176 ALA A C 1
ATOM 1363 O O . ALA A 1 176 ? -6.531 16.494 41.901 1.00 44.03 176 ALA A O 1
ATOM 1364 N N . ASP A 1 177 ? -6.401 16.559 44.119 1.00 53.50 177 ASP A N 1
ATOM 1365 C CA . ASP A 1 177 ? -6.241 15.093 44.203 1.00 53.50 177 ASP A CA 1
ATOM 1366 C C . ASP A 1 177 ? -7.096 14.449 45.326 1.00 53.50 177 ASP A C 1
ATOM 1368 O O . ASP A 1 177 ? -7.381 15.047 46.355 1.00 53.50 177 ASP A O 1
ATOM 1372 N N . ASP A 1 178 ? -7.576 13.218 45.175 1.00 58.09 178 ASP A N 1
ATOM 1373 C CA . ASP A 1 178 ? -8.239 12.527 46.291 1.00 58.09 178 ASP A CA 1
ATOM 1374 C C . ASP A 1 178 ? -7.166 11.750 47.086 1.00 58.09 178 ASP A C 1
ATOM 1376 O O . ASP A 1 178 ? -6.390 10.991 46.500 1.00 58.09 178 ASP A O 1
ATOM 1380 N N . PRO A 1 179 ? -7.056 11.906 48.414 1.00 56.56 179 PRO A N 1
ATOM 1381 C CA . PRO A 1 179 ? -6.096 11.161 49.237 1.00 56.56 179 PRO A CA 1
ATOM 1382 C C . PRO A 1 179 ? -6.238 9.633 49.130 1.00 56.56 179 PRO A C 1
ATOM 1384 O O . PRO A 1 179 ? -5.247 8.922 49.312 1.00 56.56 179 PRO A O 1
ATOM 1387 N N . ILE A 1 180 ? -7.437 9.125 48.827 1.00 58.94 180 ILE A N 1
ATOM 1388 C CA . ILE A 1 180 ? -7.683 7.705 48.549 1.00 58.94 180 ILE A CA 1
ATOM 1389 C C . ILE A 1 180 ? -7.073 7.328 47.194 1.00 58.94 180 ILE A C 1
ATOM 1391 O O . ILE A 1 180 ? -6.410 6.297 47.087 1.00 58.94 180 ILE A O 1
ATOM 1395 N N . VAL A 1 181 ? -7.220 8.186 46.179 1.00 64.69 181 VAL A N 1
ATOM 1396 C CA . VAL A 1 181 ? -6.588 8.009 44.860 1.00 64.69 181 VAL A CA 1
ATOM 1397 C C . VAL A 1 181 ? -5.065 7.964 45.010 1.00 64.69 181 VAL A C 1
ATOM 1399 O O . VAL A 1 181 ? -4.438 7.033 44.517 1.00 64.69 181 VAL A O 1
ATOM 1402 N N . GLU A 1 182 ? -4.464 8.870 45.785 1.00 62.75 182 GLU A N 1
ATOM 1403 C CA . GLU A 1 182 ? -3.019 8.852 46.069 1.00 62.75 182 GLU A CA 1
ATOM 1404 C C . GLU A 1 182 ? -2.538 7.562 46.745 1.00 62.75 182 GLU A C 1
ATOM 1406 O O . GLU A 1 182 ? -1.480 7.028 46.402 1.00 62.75 182 GLU A O 1
ATOM 1411 N N . ALA A 1 183 ? -3.305 7.037 47.700 1.00 58.09 183 ALA A N 1
ATOM 1412 C CA . ALA A 1 183 ? -2.985 5.779 48.371 1.00 58.09 183 ALA A CA 1
ATOM 1413 C C . ALA A 1 183 ? -3.040 4.580 47.402 1.00 58.09 183 ALA A C 1
ATOM 1415 O O . ALA A 1 183 ? -2.149 3.724 47.395 1.00 58.09 183 ALA A O 1
ATOM 1416 N N . ILE A 1 184 ? -4.054 4.538 46.535 1.00 65.12 184 ILE A N 1
ATOM 1417 C CA . ILE A 1 184 ? -4.211 3.488 45.520 1.00 65.12 184 ILE A CA 1
ATOM 1418 C C . ILE A 1 184 ? -3.079 3.559 44.480 1.00 65.12 184 ILE A C 1
ATOM 1420 O O . ILE A 1 184 ? -2.523 2.531 44.090 1.00 65.12 184 ILE A O 1
ATOM 1424 N N . LEU A 1 185 ? -2.670 4.764 44.082 1.00 64.62 185 LEU A N 1
ATOM 1425 C CA . LEU A 1 185 ? -1.547 4.966 43.165 1.00 64.62 185 LEU A CA 1
ATOM 1426 C C . LEU A 1 185 ? -0.213 4.525 43.777 1.00 64.62 185 LEU A C 1
ATOM 1428 O O . LEU A 1 185 ? 0.562 3.820 43.129 1.00 64.62 185 LEU A O 1
ATOM 1432 N N . GLN A 1 186 ? 0.049 4.877 45.040 1.00 62.72 186 GLN A N 1
ATOM 1433 C CA . GLN A 1 186 ? 1.270 4.468 45.749 1.00 62.72 186 GLN A CA 1
ATOM 1434 C C . GLN A 1 186 ? 1.370 2.951 45.932 1.00 62.72 186 GLN A C 1
ATOM 1436 O O . GLN A 1 186 ? 2.471 2.403 45.899 1.00 62.72 186 GLN A O 1
ATOM 1441 N N . SER A 1 187 ? 0.234 2.275 46.096 1.00 60.81 187 SER A N 1
ATOM 1442 C CA . SER A 1 187 ? 0.160 0.814 46.195 1.00 60.81 187 SER A CA 1
ATOM 1443 C C . SER A 1 187 ? 0.123 0.100 44.840 1.00 60.81 187 SER A C 1
ATOM 1445 O O . SER A 1 187 ? 0.086 -1.127 44.817 1.00 60.81 187 SER A O 1
ATOM 1447 N N . ARG A 1 188 ? 0.149 0.830 43.712 1.00 63.28 188 ARG A N 1
ATOM 1448 C CA . ARG A 1 188 ? 0.046 0.274 42.348 1.00 63.28 188 ARG A CA 1
ATOM 1449 C C . ARG A 1 188 ? -1.168 -0.645 42.155 1.00 63.28 188 ARG A C 1
ATOM 1451 O O . ARG A 1 188 ? -1.084 -1.634 41.436 1.00 63.28 188 ARG A O 1
ATOM 1458 N N . GLY A 1 189 ? -2.278 -0.346 42.830 1.00 63.31 189 GLY A N 1
ATOM 1459 C CA . GLY A 1 189 ? -3.515 -1.112 42.676 1.00 63.31 189 GLY A CA 1
ATOM 1460 C C . GLY A 1 189 ? -3.596 -2.411 43.473 1.00 63.31 189 GLY A C 1
ATOM 1461 O O . GLY A 1 189 ? -4.635 -3.056 43.407 1.00 63.31 189 GLY A O 1
ATOM 1462 N N . LEU A 1 190 ? -2.588 -2.758 44.287 1.00 59.22 190 LEU A N 1
ATOM 1463 C CA . LEU A 1 190 ? -2.633 -3.936 45.175 1.00 59.22 190 LEU A CA 1
ATOM 1464 C C . LEU A 1 190 ? -3.857 -3.934 46.104 1.00 59.22 190 LEU A C 1
ATOM 1466 O O . LEU A 1 190 ? -4.350 -4.987 46.492 1.00 59.22 190 LEU A O 1
ATOM 1470 N N . VAL A 1 191 ? -4.370 -2.745 46.436 1.00 58.19 191 VAL A N 1
ATOM 1471 C CA . VAL A 1 191 ? -5.594 -2.575 47.229 1.00 58.19 191 VAL A CA 1
ATOM 1472 C C . VAL A 1 191 ? -6.812 -3.188 46.526 1.00 58.19 191 VAL A C 1
ATOM 1474 O O . VAL A 1 191 ? -7.675 -3.732 47.198 1.00 58.19 191 VAL A O 1
ATOM 1477 N N . PHE A 1 192 ? -6.887 -3.166 45.192 1.00 63.41 192 PHE A N 1
ATOM 1478 C CA . PHE A 1 192 ? -8.030 -3.706 44.443 1.00 63.41 192 PHE A CA 1
ATOM 1479 C C . PHE A 1 192 ? -8.087 -5.234 44.374 1.00 63.41 192 PHE A C 1
ATOM 1481 O O . PHE A 1 192 ? -9.130 -5.776 44.012 1.00 63.41 192 PHE A O 1
ATOM 1488 N N . GLU A 1 193 ? -6.990 -5.917 44.700 1.00 60.12 193 GLU A N 1
ATOM 1489 C CA . GLU A 1 193 ? -6.914 -7.384 44.734 1.00 60.12 193 GLU A CA 1
ATOM 1490 C C . GLU A 1 193 ? -7.379 -7.959 46.077 1.00 60.12 193 GLU A C 1
ATOM 1492 O O . GLU A 1 193 ? -7.514 -9.170 46.209 1.00 60.12 193 GLU A O 1
ATOM 1497 N N . GLN A 1 194 ? -7.636 -7.095 47.061 1.00 54.41 194 GLN A N 1
ATOM 1498 C CA . GLN A 1 194 ? -8.104 -7.487 48.384 1.00 54.41 194 GLN A CA 1
ATOM 1499 C C . GLN A 1 194 ? -9.631 -7.599 48.417 1.00 54.41 194 GLN A C 1
ATOM 1501 O O . GLN A 1 194 ? -10.350 -6.760 47.851 1.00 54.41 194 GLN A O 1
ATOM 1506 N N . ASP A 1 195 ? -10.121 -8.607 49.135 1.00 41.94 195 ASP A N 1
ATOM 1507 C CA . ASP A 1 195 ? -11.547 -8.835 49.341 1.00 41.94 195 ASP A CA 1
ATOM 1508 C C . ASP A 1 195 ? -12.194 -7.659 50.095 1.00 41.94 195 ASP A C 1
ATOM 1510 O O . ASP A 1 195 ? -11.626 -7.096 51.034 1.00 41.94 195 ASP A O 1
ATOM 1514 N N . GLY A 1 196 ? -13.392 -7.253 49.658 1.00 47.81 196 GLY A N 1
ATOM 1515 C CA . GLY A 1 196 ? -14.143 -6.132 50.244 1.00 47.81 196 GLY A CA 1
ATOM 1516 C C . GLY A 1 196 ? -13.890 -4.757 49.611 1.00 47.81 196 GLY A C 1
ATOM 1517 O O . GLY A 1 196 ? -14.531 -3.782 49.999 1.00 47.81 196 GLY A O 1
ATOM 1518 N N . THR A 1 197 ? -13.025 -4.659 48.595 1.00 55.50 197 THR A N 1
ATOM 1519 C CA . THR A 1 197 ? -12.753 -3.396 47.876 1.00 55.50 197 THR A CA 1
ATOM 1520 C C . THR A 1 197 ? -13.686 -3.116 46.691 1.00 55.50 197 THR A C 1
ATOM 1522 O O . THR A 1 197 ? -13.487 -2.144 45.957 1.00 55.50 197 THR A O 1
ATOM 1525 N N . ASP A 1 198 ? -14.742 -3.920 46.514 1.00 57.72 198 ASP A N 1
ATOM 1526 C CA . ASP A 1 198 ? -15.765 -3.739 45.469 1.00 57.72 198 ASP A CA 1
ATOM 1527 C C . ASP A 1 198 ? -16.384 -2.340 45.492 1.00 57.72 198 ASP A C 1
ATOM 1529 O O . ASP A 1 198 ? -16.583 -1.716 44.453 1.00 57.72 198 ASP A O 1
ATOM 1533 N N . CYS A 1 199 ? -16.623 -1.817 46.691 1.00 60.25 199 CYS A N 1
ATOM 1534 C CA . CYS A 1 199 ? -17.111 -0.465 46.919 1.00 60.25 199 CYS A CA 1
ATOM 1535 C C . CYS A 1 199 ? -16.222 0.593 46.253 1.00 60.25 199 CYS A C 1
ATOM 1537 O O . CYS A 1 199 ? -16.750 1.475 45.590 1.00 60.25 199 CYS A O 1
ATOM 1539 N N . LEU A 1 200 ? -14.892 0.495 46.362 1.00 62.62 200 LEU A N 1
ATOM 1540 C CA . LEU A 1 200 ? -13.952 1.416 45.724 1.00 62.62 200 LEU A CA 1
ATOM 1541 C C . LEU A 1 200 ? -13.919 1.227 44.212 1.00 62.62 200 LEU A C 1
ATOM 1543 O O . LEU A 1 200 ? -13.909 2.209 43.472 1.00 62.62 200 LEU A O 1
ATOM 1547 N N . ARG A 1 201 ? -13.928 -0.032 43.757 1.00 68.19 201 ARG A N 1
ATOM 1548 C CA . ARG A 1 201 ? -13.966 -0.381 42.330 1.00 68.19 201 ARG A CA 1
ATOM 1549 C C . ARG A 1 201 ? -15.254 0.092 41.652 1.00 68.19 201 ARG A C 1
ATOM 1551 O O . ARG A 1 201 ? -15.240 0.301 40.443 1.00 68.19 201 ARG A O 1
ATOM 1558 N N . ALA A 1 202 ? -16.328 0.288 42.418 1.00 69.38 202 ALA A N 1
ATOM 1559 C CA . ALA A 1 202 ? -17.615 0.819 41.975 1.00 69.38 202 ALA A CA 1
ATOM 1560 C C . ALA A 1 202 ? -17.744 2.353 42.108 1.00 69.38 202 ALA A C 1
ATOM 1562 O O . ALA A 1 202 ? -18.694 2.937 41.585 1.00 69.38 202 ALA A O 1
ATOM 1563 N N . GLN A 1 203 ? -16.800 3.049 42.756 1.00 70.75 203 GLN A N 1
ATOM 1564 C CA . GLN A 1 203 ? -16.853 4.510 42.884 1.00 70.75 203 GLN A CA 1
ATOM 1565 C C . GLN A 1 203 ? -16.374 5.213 41.609 1.00 70.75 203 GLN A C 1
ATOM 1567 O O . GLN A 1 203 ? -15.183 5.249 41.294 1.00 70.75 203 GLN A O 1
ATOM 1572 N N . ARG A 1 204 ? -17.309 5.877 40.920 1.00 77.06 204 ARG A N 1
ATOM 1573 C CA . ARG A 1 204 ? -17.049 6.634 39.684 1.00 77.06 204 ARG A CA 1
ATOM 1574 C C . ARG A 1 204 ? -15.954 7.694 39.829 1.00 77.06 204 ARG A C 1
ATOM 1576 O O . ARG A 1 204 ? -15.090 7.772 38.964 1.00 77.06 204 ARG A O 1
ATOM 1583 N N . GLY A 1 205 ? -16.002 8.519 40.879 1.00 74.00 205 GLY A N 1
ATOM 1584 C CA . GLY A 1 205 ? -15.057 9.632 41.059 1.00 74.00 205 GLY A CA 1
ATOM 1585 C C . GLY A 1 205 ? -13.615 9.154 41.238 1.00 74.00 205 GLY A C 1
ATOM 1586 O O . GLY A 1 205 ? -12.714 9.632 40.553 1.00 74.00 205 GLY A O 1
ATOM 1587 N N . ILE A 1 206 ? -13.427 8.144 42.092 1.00 74.25 206 ILE A N 1
ATOM 1588 C CA . ILE A 1 206 ? -12.125 7.519 42.354 1.00 74.25 206 ILE A CA 1
ATOM 1589 C C . ILE A 1 206 ? -11.602 6.843 41.085 1.00 74.25 206 ILE A C 1
ATOM 1591 O O . ILE A 1 206 ? -10.461 7.073 40.692 1.00 74.25 206 ILE A O 1
ATOM 1595 N N . MET A 1 207 ? -12.440 6.047 40.413 1.00 82.94 207 MET A N 1
ATOM 1596 C CA . MET A 1 207 ? -12.027 5.325 39.211 1.00 82.94 207 MET A CA 1
ATOM 1597 C C . MET A 1 207 ? -11.653 6.275 38.068 1.00 82.94 207 MET A C 1
ATOM 1599 O O . MET A 1 207 ? -10.631 6.066 37.423 1.00 82.94 207 MET A O 1
ATOM 1603 N N . LEU A 1 208 ? -12.422 7.346 37.843 1.00 82.69 208 LEU A N 1
ATOM 1604 C CA . LEU A 1 208 ? -12.103 8.342 36.817 1.00 82.69 208 LEU A CA 1
ATOM 1605 C C . LEU A 1 208 ? -10.747 9.011 37.082 1.00 82.69 208 LEU A C 1
ATOM 1607 O O . LEU A 1 208 ? -9.920 9.089 36.175 1.00 82.69 208 LEU A O 1
ATOM 1611 N N . ALA A 1 209 ? -10.503 9.446 38.321 1.00 80.62 209 ALA A N 1
ATOM 1612 C CA . ALA A 1 209 ? -9.240 10.072 38.707 1.00 80.62 209 ALA A CA 1
ATOM 1613 C C . ALA A 1 209 ? -8.047 9.112 38.555 1.00 80.62 209 ALA A C 1
ATOM 1615 O O . ALA A 1 209 ? -6.978 9.515 38.100 1.00 80.62 209 ALA A O 1
ATOM 1616 N N . LEU A 1 210 ? -8.230 7.829 38.885 1.00 82.81 210 LEU A N 1
ATOM 1617 C CA . LEU A 1 210 ? -7.197 6.807 38.709 1.00 82.81 210 LEU A CA 1
ATOM 1618 C C . LEU A 1 210 ? -6.901 6.533 37.235 1.00 82.81 210 LEU A C 1
ATOM 1620 O O . LEU A 1 210 ? -5.738 6.531 36.848 1.00 82.81 210 LEU A O 1
ATOM 1624 N N . VAL A 1 211 ? -7.933 6.346 36.412 1.00 88.75 211 VAL A N 1
ATOM 1625 C CA . VAL A 1 211 ? -7.804 6.065 34.974 1.00 88.75 211 VAL A CA 1
ATOM 1626 C C . VAL A 1 211 ? -7.129 7.216 34.222 1.00 88.75 211 VAL A C 1
ATOM 1628 O O . VAL A 1 211 ? -6.339 6.987 33.312 1.00 88.75 211 VAL A O 1
ATOM 1631 N N . GLN A 1 212 ? -7.381 8.464 34.621 1.00 86.88 212 GLN A N 1
ATOM 1632 C CA . GLN A 1 212 ? -6.714 9.626 34.026 1.00 86.88 212 GLN A CA 1
ATOM 1633 C C . GLN A 1 212 ? -5.210 9.679 34.327 1.00 86.88 212 GLN A C 1
ATOM 1635 O O . GLN A 1 212 ? -4.462 10.304 33.576 1.00 86.88 212 GLN A O 1
ATOM 1640 N N . ARG A 1 213 ? -4.769 9.041 35.417 1.00 85.81 213 ARG A N 1
ATOM 1641 C CA . ARG A 1 213 ? -3.392 9.101 35.926 1.00 85.81 213 ARG A CA 1
ATOM 1642 C C . ARG A 1 213 ? -2.606 7.811 35.696 1.00 85.81 213 ARG A C 1
ATOM 1644 O O . ARG A 1 213 ? -1.380 7.842 35.768 1.00 85.81 213 ARG A O 1
ATOM 1651 N N . CYS A 1 214 ? -3.287 6.688 35.471 1.00 85.12 214 CYS A N 1
ATOM 1652 C CA . CYS A 1 214 ? -2.709 5.354 35.347 1.00 85.12 214 CYS A CA 1
ATOM 1653 C C . CYS A 1 214 ? -3.499 4.479 34.367 1.00 85.12 214 CYS A C 1
ATOM 1655 O O . CYS A 1 214 ? -4.723 4.395 34.419 1.00 85.12 214 CYS A O 1
ATOM 1657 N N . ASP A 1 215 ? -2.761 3.748 33.541 1.00 84.12 215 ASP A N 1
ATOM 1658 C CA . ASP A 1 215 ? -3.245 2.821 32.517 1.00 84.12 215 ASP A CA 1
ATOM 1659 C C . ASP A 1 215 ? -3.835 1.520 33.091 1.00 84.12 215 ASP A C 1
ATOM 1661 O O . ASP A 1 215 ? -4.842 1.012 32.598 1.00 84.12 215 ASP A O 1
ATOM 1665 N N . TRP A 1 216 ? -3.250 0.986 34.164 1.00 84.12 216 TRP A N 1
ATOM 1666 C CA . TRP A 1 216 ? -3.675 -0.278 34.778 1.00 84.12 216 TRP A CA 1
ATOM 1667 C C . TRP A 1 216 ? -4.998 -0.186 35.554 1.00 84.12 216 TRP A C 1
ATOM 1669 O O . TRP A 1 216 ? -5.632 -1.212 35.806 1.00 84.12 216 TRP A O 1
ATOM 1679 N N . ALA A 1 217 ? -5.438 1.015 35.946 1.00 85.00 217 ALA A N 1
ATOM 1680 C CA . ALA A 1 217 ? -6.580 1.194 36.846 1.00 85.00 217 ALA A CA 1
ATOM 1681 C C . ALA A 1 217 ? -7.895 0.661 36.255 1.00 85.00 217 ALA A C 1
ATOM 1683 O O . ALA A 1 217 ? -8.686 0.033 36.961 1.00 85.00 217 ALA A O 1
ATOM 1684 N N . PHE A 1 218 ? -8.099 0.832 34.944 1.00 89.75 218 PHE A N 1
ATOM 1685 C CA . PHE A 1 218 ? -9.334 0.429 34.266 1.00 89.75 218 PHE A CA 1
ATOM 1686 C C . PHE A 1 218 ? -9.581 -1.088 34.312 1.00 89.75 218 PHE A C 1
ATOM 1688 O O . PHE A 1 218 ? -10.729 -1.532 34.359 1.00 89.75 218 PHE A O 1
ATOM 1695 N N . LYS A 1 219 ? -8.516 -1.897 34.404 1.00 88.31 219 LYS A N 1
ATOM 1696 C CA . LYS A 1 219 ? -8.612 -3.354 34.589 1.00 88.31 219 LYS A CA 1
ATOM 1697 C C . LYS A 1 219 ? -9.417 -3.725 35.835 1.00 88.31 219 LYS A C 1
ATOM 1699 O O . LYS A 1 219 ? -10.121 -4.730 35.821 1.00 88.31 219 LYS A O 1
ATOM 1704 N N . TYR A 1 220 ? -9.361 -2.913 36.885 1.00 83.56 220 TYR A N 1
ATOM 1705 C CA . TYR A 1 220 ? -10.052 -3.178 38.145 1.00 83.56 220 TYR A CA 1
ATOM 1706 C C . TYR A 1 220 ? -11.449 -2.541 38.219 1.00 83.56 220 TYR A C 1
ATOM 1708 O O . TYR A 1 220 ? -12.168 -2.778 39.186 1.00 83.56 220 TYR A O 1
ATOM 1716 N N . ALA A 1 221 ? -11.874 -1.765 37.216 1.00 85.25 221 ALA A N 1
ATOM 1717 C CA . ALA A 1 221 ? -13.215 -1.186 37.187 1.00 85.25 221 ALA A CA 1
ATOM 1718 C C . ALA A 1 221 ? -14.299 -2.276 37.136 1.00 85.25 221 ALA A C 1
ATOM 1720 O O . ALA A 1 221 ? -14.130 -3.298 36.464 1.00 85.25 221 ALA A O 1
ATOM 1721 N N . THR A 1 222 ? -15.424 -2.052 37.823 1.00 86.38 222 THR A N 1
ATOM 1722 C CA . THR A 1 222 ? -16.597 -2.936 37.726 1.00 86.38 222 THR A CA 1
ATOM 1723 C C . THR A 1 222 ? -17.211 -2.882 36.326 1.00 86.38 222 THR A C 1
ATOM 1725 O O . THR A 1 222 ? -17.000 -1.926 35.578 1.00 86.38 222 THR A O 1
ATOM 1728 N N . ALA A 1 223 ? -18.007 -3.895 35.964 1.00 87.25 223 ALA A N 1
ATOM 1729 C CA . ALA A 1 223 ? -18.700 -3.935 34.672 1.00 87.25 223 ALA A CA 1
ATOM 1730 C C . ALA A 1 223 ? -19.562 -2.679 34.430 1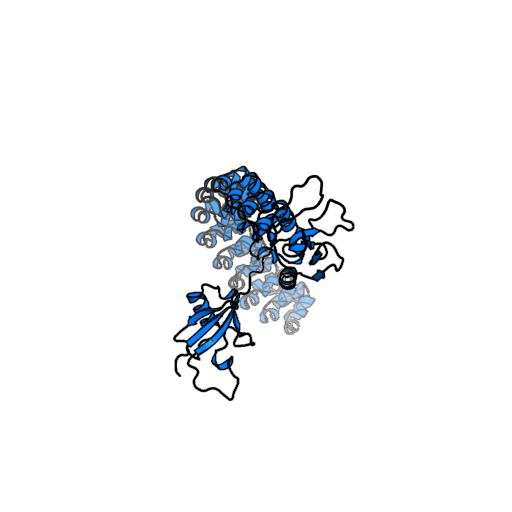.00 87.25 223 ALA A C 1
ATOM 1732 O O . ALA A 1 223 ? -19.564 -2.132 33.330 1.00 87.25 223 ALA A O 1
ATOM 1733 N N . GLU A 1 224 ? -20.215 -2.177 35.480 1.00 87.62 224 GLU A N 1
ATOM 1734 C CA . GLU A 1 224 ? -21.010 -0.947 35.454 1.00 87.62 224 GLU A CA 1
ATOM 1735 C C . GLU A 1 224 ? -20.162 0.277 35.089 1.00 87.62 224 GLU A C 1
ATOM 1737 O O . GLU A 1 224 ? -20.534 1.038 34.200 1.00 87.62 224 GLU A O 1
ATOM 1742 N N . LEU A 1 225 ? -18.992 0.454 35.718 1.00 87.25 225 LEU A N 1
ATOM 1743 C CA . LEU A 1 225 ? -18.107 1.585 35.420 1.00 87.25 225 LEU A CA 1
ATOM 1744 C C . LEU A 1 225 ? -17.395 1.452 34.070 1.00 87.25 225 LEU A C 1
ATOM 1746 O O . LEU A 1 225 ? -17.120 2.465 33.430 1.00 87.25 225 LEU A O 1
ATOM 1750 N N . ARG A 1 226 ? -17.130 0.226 33.605 1.00 90.50 226 ARG A N 1
ATOM 1751 C CA . ARG A 1 226 ? -16.604 -0.034 32.252 1.00 90.50 226 ARG A CA 1
ATOM 1752 C C . ARG A 1 226 ? -17.594 0.338 31.151 1.00 90.50 226 ARG A C 1
ATOM 1754 O O . ARG A 1 226 ? -17.168 0.566 30.024 1.00 90.50 226 ARG A O 1
ATOM 1761 N N . ALA A 1 227 ? -18.884 0.416 31.476 1.00 89.12 227 ALA A N 1
ATOM 1762 C CA . ALA A 1 227 ? -19.938 0.907 30.594 1.00 89.12 227 ALA A CA 1
ATOM 1763 C C . ALA A 1 227 ? -20.202 2.422 30.747 1.00 89.12 227 ALA A C 1
ATOM 1765 O O . ALA A 1 227 ? -21.097 2.961 30.102 1.00 89.12 227 ALA A O 1
ATOM 1766 N N . VAL A 1 228 ? -19.437 3.145 31.577 1.00 90.12 228 VAL A N 1
ATOM 1767 C CA . VAL A 1 228 ? -19.564 4.605 31.701 1.00 90.12 228 VAL A CA 1
ATOM 1768 C C . VAL A 1 228 ? -18.683 5.294 30.664 1.00 90.12 228 VAL A C 1
ATOM 1770 O O . VAL A 1 228 ? -17.456 5.264 30.772 1.00 90.12 228 VAL A O 1
ATOM 1773 N N . HIS A 1 229 ? -19.321 6.004 29.727 1.00 90.69 229 HIS A N 1
ATOM 1774 C CA . HIS A 1 229 ? -18.682 6.735 28.624 1.00 90.69 229 HIS A CA 1
ATOM 1775 C C . HIS A 1 229 ? -17.420 7.495 29.063 1.00 90.69 229 HIS A C 1
ATOM 1777 O O . HIS A 1 229 ? -16.347 7.278 28.512 1.00 90.69 229 HIS A O 1
ATOM 1783 N N . GLN A 1 230 ? -17.514 8.373 30.071 1.00 89.56 230 GLN A N 1
ATOM 1784 C CA . GLN A 1 230 ? -16.387 9.223 30.490 1.00 89.56 230 GLN A CA 1
ATOM 1785 C C . GLN A 1 230 ? -15.178 8.431 31.011 1.00 89.56 230 GLN A C 1
ATOM 1787 O O . GLN A 1 230 ? -14.043 8.822 30.749 1.00 89.56 230 GLN A O 1
ATOM 1792 N N . ILE A 1 231 ? -15.409 7.340 31.751 1.00 88.75 231 ILE A N 1
ATOM 1793 C CA . ILE A 1 231 ? -14.327 6.522 32.318 1.00 88.75 231 ILE A CA 1
ATOM 1794 C C . ILE A 1 231 ? -13.677 5.703 31.206 1.00 88.75 231 ILE A C 1
ATOM 1796 O O . ILE A 1 231 ? -12.456 5.707 31.080 1.00 88.75 231 ILE A O 1
ATOM 1800 N N . ALA A 1 232 ? -14.491 5.037 30.384 1.00 90.69 232 ALA A N 1
ATOM 1801 C CA . ALA A 1 232 ? -14.008 4.238 29.266 1.00 90.69 232 ALA A CA 1
ATOM 1802 C C . ALA A 1 232 ? -13.228 5.096 28.257 1.00 90.69 232 ALA A C 1
ATOM 1804 O O . ALA A 1 232 ? -12.140 4.709 27.839 1.00 90.69 232 ALA A O 1
ATOM 1805 N N . LEU A 1 233 ? -13.723 6.295 27.929 1.00 89.75 233 LEU A N 1
ATOM 1806 C CA . LEU A 1 233 ? -13.047 7.204 27.005 1.00 89.75 233 LEU A CA 1
ATOM 1807 C C . LEU A 1 233 ? -11.699 7.660 27.578 1.00 89.75 233 LEU A C 1
ATOM 1809 O O . LEU A 1 233 ? -10.689 7.583 26.886 1.00 89.75 233 LEU A O 1
ATOM 1813 N N . ALA A 1 234 ? -11.656 8.053 28.858 1.00 88.88 234 ALA A N 1
ATOM 1814 C CA . ALA A 1 234 ? -10.403 8.398 29.528 1.00 88.88 234 ALA A CA 1
ATOM 1815 C C . ALA A 1 234 ? -9.407 7.221 29.523 1.00 88.88 234 ALA A C 1
ATOM 1817 O O . ALA A 1 234 ? -8.227 7.424 29.243 1.00 88.88 234 ALA A O 1
ATOM 1818 N N . ALA A 1 235 ? -9.877 5.991 29.752 1.00 89.94 235 ALA A N 1
ATOM 1819 C CA . ALA A 1 235 ? -9.027 4.800 29.744 1.00 89.94 235 ALA A CA 1
ATOM 1820 C C . ALA A 1 235 ? -8.425 4.533 28.365 1.00 89.94 235 ALA A C 1
ATOM 1822 O O . ALA A 1 235 ? -7.212 4.373 28.244 1.00 89.94 235 ALA A O 1
ATOM 1823 N N . VAL A 1 236 ? -9.260 4.539 27.326 1.00 89.81 236 VAL A N 1
ATOM 1824 C CA . VAL A 1 236 ? -8.833 4.250 25.953 1.00 89.81 236 VAL A CA 1
ATOM 1825 C C . VAL A 1 236 ? -7.896 5.333 25.416 1.00 89.81 236 VAL A C 1
ATOM 1827 O O . VAL A 1 236 ? -6.944 5.016 24.708 1.00 89.81 236 VAL A O 1
ATOM 1830 N N . THR A 1 237 ? -8.100 6.602 25.795 1.00 87.69 237 THR A N 1
ATOM 1831 C CA . THR A 1 237 ? -7.188 7.690 25.395 1.00 87.69 237 THR A CA 1
ATOM 1832 C C . THR A 1 237 ? -5.770 7.519 25.942 1.00 87.69 237 THR A C 1
ATOM 1834 O O . THR A 1 237 ? -4.821 7.958 25.296 1.00 87.69 237 THR A O 1
ATOM 1837 N N . GLN A 1 238 ? -5.621 6.878 27.106 1.00 86.06 238 GLN A N 1
ATOM 1838 C CA . GLN A 1 238 ? -4.321 6.627 27.731 1.00 86.06 238 GLN A CA 1
ATOM 1839 C C . GLN A 1 238 ? -3.700 5.308 27.265 1.00 86.06 238 GLN A C 1
ATOM 1841 O O . GLN A 1 238 ? -2.506 5.254 26.975 1.00 86.06 238 GLN A O 1
ATOM 1846 N N . ASN A 1 239 ? -4.497 4.238 27.191 1.00 85.62 239 ASN A N 1
ATOM 1847 C CA . ASN A 1 239 ? -4.039 2.916 26.785 1.00 85.62 239 ASN A CA 1
ATOM 1848 C C . ASN A 1 239 ? -5.042 2.249 25.839 1.00 85.62 239 ASN A C 1
ATOM 1850 O O . ASN A 1 239 ? -6.164 1.922 26.222 1.00 85.62 239 ASN A O 1
ATOM 1854 N N . ARG A 1 240 ? -4.594 1.952 24.617 1.00 83.94 240 ARG A N 1
ATOM 1855 C CA . ARG A 1 240 ? -5.403 1.287 23.586 1.00 83.94 240 ARG A CA 1
ATOM 1856 C C . ARG A 1 240 ? -5.842 -0.121 23.983 1.00 83.94 240 ARG A C 1
ATOM 1858 O O . ARG A 1 240 ? -6.930 -0.545 23.611 1.00 83.94 240 ARG A O 1
ATOM 1865 N N . GLU A 1 241 ? -5.054 -0.830 24.791 1.00 84.44 241 GLU A N 1
ATOM 1866 C CA . GLU A 1 241 ? -5.424 -2.162 25.289 1.00 84.44 241 GLU A CA 1
ATOM 1867 C C . GLU A 1 241 ? -6.682 -2.124 26.172 1.00 84.44 241 GLU A C 1
ATOM 1869 O O . GLU A 1 241 ? -7.373 -3.134 26.316 1.00 84.44 241 GLU A O 1
ATOM 1874 N N . ALA A 1 242 ? -7.042 -0.949 26.708 1.00 88.06 242 ALA A N 1
ATOM 1875 C CA . ALA A 1 242 ? -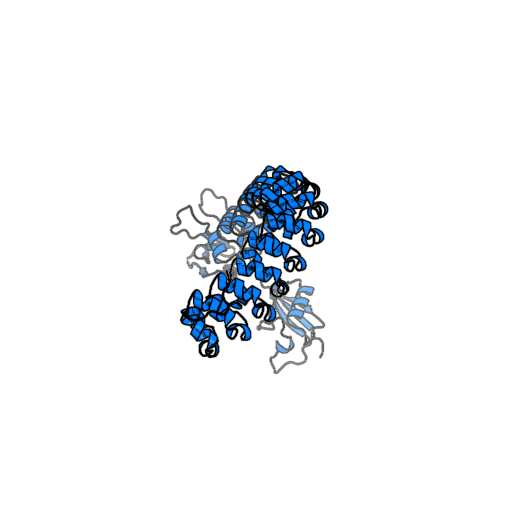8.271 -0.762 27.468 1.00 88.06 242 ALA A CA 1
ATOM 1876 C C . ALA A 1 242 ? -9.541 -0.972 26.625 1.00 88.06 242 ALA A C 1
ATOM 1878 O O . ALA A 1 242 ? -10.582 -1.269 27.208 1.00 88.06 242 ALA A O 1
ATOM 1879 N N . MET A 1 243 ? -9.477 -0.885 25.286 1.00 88.81 243 MET A N 1
ATOM 1880 C CA . MET A 1 243 ? -10.637 -1.130 24.412 1.00 88.81 243 MET A CA 1
ATOM 1881 C C . MET A 1 243 ? -11.247 -2.519 24.634 1.00 88.81 243 MET A C 1
ATOM 1883 O O . MET A 1 243 ? -12.467 -2.654 24.666 1.00 88.81 243 MET A O 1
ATOM 1887 N N . ALA A 1 244 ? -10.414 -3.535 24.882 1.00 88.06 244 ALA A N 1
ATOM 1888 C CA . ALA A 1 244 ? -10.868 -4.903 25.141 1.00 88.06 244 ALA A CA 1
ATOM 1889 C C . ALA A 1 244 ? -11.648 -5.053 26.463 1.00 88.06 244 ALA A C 1
ATOM 1891 O O . ALA A 1 244 ? -12.304 -6.069 26.683 1.00 88.06 244 ALA A O 1
ATOM 1892 N N . LEU A 1 245 ? -11.560 -4.062 27.356 1.00 88.44 245 LEU A N 1
ATOM 1893 C CA . LEU A 1 245 ? -12.224 -4.048 28.658 1.00 88.44 245 LEU A CA 1
ATOM 1894 C C . LEU A 1 245 ? -13.479 -3.166 28.680 1.00 88.44 245 LEU A C 1
ATOM 1896 O O . LEU A 1 245 ? -14.204 -3.185 29.675 1.00 88.44 245 LEU A O 1
ATOM 1900 N N . VAL A 1 246 ? -13.732 -2.381 27.630 1.00 91.75 246 VAL A N 1
ATOM 1901 C CA . VAL A 1 246 ? -14.912 -1.514 27.532 1.00 91.75 246 VAL A CA 1
ATOM 1902 C C . VAL A 1 246 ? -16.181 -2.368 27.526 1.00 91.75 246 VAL A C 1
ATOM 1904 O O . VAL A 1 246 ? -16.238 -3.405 26.867 1.00 91.75 246 VAL A O 1
ATOM 1907 N N . GLY A 1 247 ? -17.202 -1.942 28.273 1.00 90.81 247 GLY A N 1
ATOM 1908 C CA . GLY A 1 247 ? -18.475 -2.656 28.326 1.00 90.81 247 GLY A CA 1
ATOM 1909 C C . GLY A 1 247 ? -19.182 -2.662 26.968 1.00 90.81 247 GLY A C 1
ATOM 1910 O O . GLY A 1 247 ? -19.260 -1.626 26.313 1.00 90.81 247 GLY A O 1
ATOM 1911 N N . GLU A 1 248 ? -19.753 -3.806 26.577 1.00 88.75 248 GLU A N 1
ATOM 1912 C CA . GLU A 1 248 ? -20.401 -4.004 25.265 1.00 88.75 248 GLU A CA 1
ATOM 1913 C C . GLU A 1 248 ? -21.470 -2.951 24.940 1.00 88.75 248 GLU A C 1
ATOM 1915 O O . GLU A 1 248 ? -21.602 -2.537 23.793 1.00 88.75 248 GLU A O 1
ATOM 1920 N N . ALA A 1 249 ? -22.181 -2.452 25.956 1.00 91.56 249 ALA A N 1
ATOM 1921 C CA . ALA A 1 249 ? -23.215 -1.432 25.788 1.00 91.56 249 ALA A CA 1
ATOM 1922 C C . ALA A 1 249 ? -22.689 -0.119 25.174 1.00 91.56 249 ALA A C 1
ATOM 1924 O O . ALA A 1 249 ? -23.423 0.549 24.452 1.00 91.56 249 ALA A O 1
ATOM 1925 N N . LEU A 1 250 ? -21.427 0.248 25.433 1.00 93.44 250 LEU A N 1
ATOM 1926 C CA . LEU A 1 250 ? -20.826 1.463 24.875 1.00 93.44 250 LEU A CA 1
ATOM 1927 C C . LEU A 1 250 ? -20.453 1.317 23.400 1.00 93.44 250 LEU A C 1
ATOM 1929 O O . LEU A 1 250 ? -20.381 2.314 22.691 1.00 93.44 250 LEU A O 1
ATOM 1933 N N . TRP A 1 251 ? -20.253 0.094 22.911 1.00 94.25 251 TRP A N 1
ATOM 1934 C CA . TRP A 1 251 ? -19.974 -0.141 21.495 1.00 94.25 251 TRP A CA 1
ATOM 1935 C C . TRP A 1 251 ? -21.210 0.004 20.598 1.00 94.25 251 TRP A C 1
ATOM 1937 O O . TRP A 1 251 ? -21.077 0.039 19.377 1.00 94.25 251 TRP A O 1
ATOM 1947 N N . ASP A 1 252 ? -22.401 0.141 21.185 1.00 93.62 252 ASP A N 1
ATOM 1948 C CA . ASP A 1 252 ? -23.623 0.550 20.486 1.00 93.62 252 ASP A CA 1
ATOM 1949 C C . ASP A 1 252 ? -23.983 2.034 20.731 1.00 93.62 252 ASP A C 1
ATOM 1951 O O . ASP A 1 252 ? -24.976 2.533 20.198 1.00 93.62 252 ASP A O 1
ATOM 1955 N N . ASP A 1 253 ? -23.178 2.764 21.511 1.00 94.06 253 ASP A N 1
ATOM 1956 C CA . ASP A 1 253 ? -23.345 4.199 21.762 1.00 94.06 253 ASP A CA 1
ATOM 1957 C C . ASP A 1 253 ? -22.658 5.020 20.657 1.00 94.06 253 ASP A C 1
ATOM 1959 O O . ASP A 1 253 ? -21.436 4.995 20.477 1.00 94.06 253 ASP A O 1
ATOM 1963 N N . LEU A 1 254 ? -23.470 5.782 19.921 1.00 92.62 254 LEU A N 1
ATOM 1964 C CA . LEU A 1 254 ? -23.035 6.617 18.804 1.00 92.62 254 LEU A CA 1
ATOM 1965 C C . LEU A 1 254 ? -22.011 7.684 19.221 1.00 92.62 254 LEU A C 1
ATOM 1967 O O . LEU A 1 254 ? -21.046 7.927 18.496 1.00 92.62 254 LEU A O 1
ATOM 1971 N N . GLU A 1 255 ? -22.218 8.345 20.362 1.00 92.69 255 GLU A N 1
ATOM 1972 C CA . GLU A 1 255 ? -21.343 9.427 20.816 1.00 92.69 255 GLU A CA 1
ATOM 1973 C C . GLU A 1 255 ? -19.990 8.873 21.256 1.00 92.69 255 GLU A C 1
ATOM 1975 O O . GLU A 1 255 ? -18.948 9.443 20.923 1.00 92.69 255 GLU A O 1
ATOM 1980 N N . PHE A 1 256 ? -20.001 7.746 21.972 1.00 93.94 256 PHE A N 1
ATOM 1981 C CA . PHE A 1 256 ? -18.784 7.084 22.431 1.00 93.94 256 PHE A CA 1
ATOM 1982 C C . PHE A 1 256 ? -17.938 6.579 21.257 1.00 93.94 256 PHE A C 1
ATOM 1984 O O . PHE A 1 256 ? -16.761 6.935 21.142 1.00 93.94 256 PHE A O 1
ATOM 1991 N N . VAL A 1 257 ? -18.541 5.811 20.342 1.00 94.44 257 VAL A N 1
ATOM 1992 C CA . VAL A 1 257 ? -17.848 5.303 19.149 1.00 94.44 257 VAL A CA 1
ATOM 1993 C C . VAL A 1 257 ? -17.390 6.459 18.263 1.00 94.44 257 VAL A C 1
ATOM 1995 O O . VAL A 1 257 ? -16.248 6.468 17.810 1.00 94.44 257 VAL A O 1
ATOM 1998 N N . GLY A 1 258 ? -18.225 7.482 18.067 1.00 92.38 258 GLY A N 1
ATOM 1999 C CA . GLY A 1 258 ? -17.874 8.660 17.275 1.00 92.38 258 GLY A CA 1
ATOM 2000 C C . GLY A 1 258 ? -16.708 9.466 17.852 1.00 92.38 258 GLY A C 1
ATOM 2001 O O . GLY A 1 258 ? -15.905 10.012 17.091 1.00 92.38 258 GLY A O 1
ATOM 2002 N N . ALA A 1 259 ? -16.575 9.539 19.179 1.00 91.75 259 ALA A N 1
ATOM 2003 C CA . ALA A 1 259 ? -15.414 10.143 19.830 1.00 91.75 259 ALA A CA 1
ATOM 2004 C C . ALA A 1 259 ? -14.149 9.291 19.645 1.00 91.75 259 ALA A C 1
ATOM 2006 O O . ALA A 1 259 ? -13.096 9.835 19.306 1.00 91.75 259 ALA A O 1
ATOM 2007 N N . LEU A 1 260 ? -14.251 7.969 19.812 1.00 91.50 260 LEU A N 1
ATOM 2008 C CA . LEU A 1 260 ? -13.117 7.055 19.670 1.00 91.50 260 LEU A CA 1
ATOM 2009 C C . LEU A 1 260 ? -12.593 6.968 18.242 1.00 91.50 260 LEU A C 1
ATOM 2011 O O . LEU A 1 260 ? -11.389 7.055 18.030 1.00 91.50 260 LEU A O 1
ATOM 2015 N N . VAL A 1 261 ? -13.483 6.868 17.259 1.00 93.50 261 VAL A N 1
ATOM 2016 C CA . VAL A 1 261 ? -13.125 6.764 15.840 1.00 93.50 261 VAL A CA 1
ATOM 2017 C C . VAL A 1 261 ? -12.302 7.967 15.358 1.00 93.50 261 VAL A C 1
ATOM 2019 O O . VAL A 1 261 ? -11.432 7.819 14.503 1.00 93.50 261 VAL A O 1
ATOM 2022 N N . LYS A 1 262 ? -12.528 9.157 15.932 1.00 89.75 262 LYS A N 1
ATOM 2023 C CA . LYS A 1 262 ? -11.739 10.367 15.631 1.00 89.75 262 LYS A CA 1
ATOM 2024 C C . LYS A 1 262 ? -10.307 10.308 16.163 1.00 89.75 262 LYS A C 1
ATOM 2026 O O . LYS A 1 262 ? -9.453 11.040 15.667 1.00 89.75 262 LYS A O 1
ATOM 2031 N N . LEU A 1 263 ? -10.063 9.498 17.190 1.00 88.56 263 LEU A N 1
ATOM 2032 C CA . LEU A 1 263 ? -8.741 9.274 17.773 1.00 88.56 263 LEU A CA 1
ATOM 2033 C C . LEU A 1 263 ? -8.045 8.080 17.120 1.00 88.56 263 LEU A C 1
ATOM 2035 O O . LEU A 1 263 ? -6.839 8.115 16.890 1.00 88.56 263 LEU A O 1
ATOM 2039 N N . GLU A 1 264 ? -8.809 7.023 16.848 1.00 89.25 264 GLU A N 1
ATOM 2040 C CA . GLU A 1 264 ? -8.320 5.771 16.299 1.00 89.25 264 GLU A CA 1
ATOM 2041 C C . GLU A 1 264 ? -9.406 5.086 15.461 1.00 89.25 264 GLU A C 1
ATOM 2043 O O . GLU A 1 264 ? -10.398 4.563 15.967 1.00 89.25 264 GLU A O 1
ATOM 2048 N N . ALA A 1 265 ? -9.190 5.050 14.149 1.00 90.81 265 ALA A N 1
ATOM 2049 C CA . ALA A 1 265 ? -10.173 4.541 13.199 1.00 90.81 265 ALA A CA 1
ATOM 2050 C C . ALA A 1 265 ? -10.463 3.031 13.342 1.00 90.81 265 ALA A C 1
ATOM 2052 O O . ALA A 1 265 ? -11.542 2.578 12.961 1.00 90.81 265 ALA A O 1
ATOM 2053 N N . SER A 1 266 ? -9.538 2.245 13.916 1.00 90.12 266 SER A N 1
ATOM 2054 C CA . SER A 1 266 ? -9.752 0.813 14.176 1.00 90.12 266 SER A CA 1
ATOM 2055 C C . SER A 1 266 ? -10.810 0.549 15.247 1.00 90.12 266 SER A C 1
ATOM 2057 O O . SER A 1 266 ? -11.358 -0.547 15.263 1.00 90.12 266 SER A O 1
ATOM 2059 N N . ALA A 1 267 ? -11.185 1.542 16.066 1.00 92.19 267 ALA A N 1
ATOM 2060 C CA . ALA A 1 267 ? -12.265 1.409 17.046 1.00 92.19 267 ALA A CA 1
ATOM 2061 C C . ALA A 1 267 ? -13.607 0.998 16.407 1.00 92.19 267 ALA A C 1
ATOM 2063 O O . ALA A 1 267 ? -14.433 0.362 17.060 1.00 92.19 267 ALA A O 1
ATOM 2064 N N . LEU A 1 268 ? -13.803 1.289 15.113 1.00 94.69 268 LEU A N 1
ATOM 2065 C CA . LEU A 1 268 ? -14.980 0.870 14.350 1.00 94.69 268 LEU A CA 1
ATOM 2066 C C . LEU A 1 268 ? -15.183 -0.659 14.351 1.00 94.69 268 LEU A C 1
ATOM 2068 O O . LEU A 1 268 ? -16.319 -1.122 14.290 1.00 94.69 268 LEU A O 1
ATOM 2072 N N . MET A 1 269 ? -14.112 -1.449 14.486 1.00 94.81 269 MET A N 1
ATOM 2073 C CA . MET A 1 269 ? -14.189 -2.915 14.512 1.00 94.81 269 MET A CA 1
ATOM 2074 C C . MET A 1 269 ? -14.967 -3.474 15.706 1.00 94.81 269 MET A C 1
ATOM 2076 O O . MET A 1 269 ? -15.458 -4.598 15.644 1.00 94.81 269 MET A O 1
ATOM 2080 N N . HIS A 1 270 ? -15.046 -2.707 16.794 1.00 92.81 270 HIS A N 1
ATOM 2081 C CA . HIS A 1 270 ? -15.765 -3.089 18.004 1.00 92.81 270 HIS A CA 1
ATOM 2082 C C . HIS A 1 270 ? -17.211 -2.599 18.006 1.00 92.81 270 HIS A C 1
ATOM 2084 O O . HIS A 1 270 ? -18.009 -3.108 18.786 1.00 92.81 270 HIS A O 1
ATOM 2090 N N . ALA A 1 271 ? -17.540 -1.619 17.160 1.00 94.81 271 ALA A N 1
ATOM 2091 C CA . ALA A 1 271 ? -18.866 -1.025 17.101 1.00 94.81 271 ALA A CA 1
ATOM 2092 C C . ALA A 1 271 ? -19.932 -2.053 16.691 1.00 94.81 271 ALA A C 1
ATOM 2094 O O . ALA A 1 271 ? -19.644 -3.014 15.977 1.00 94.81 271 ALA A O 1
ATOM 2095 N N . SER A 1 272 ? -21.175 -1.832 17.118 1.00 95.81 272 SER A N 1
ATOM 2096 C CA . SER A 1 272 ? -22.305 -2.675 16.722 1.00 95.81 272 SER A CA 1
ATOM 2097 C C . SER A 1 272 ? -22.527 -2.661 15.205 1.00 95.81 272 SER A C 1
ATOM 2099 O O . SER A 1 272 ? -22.225 -1.672 14.533 1.00 95.81 272 SER A O 1
ATOM 2101 N N . ASP A 1 273 ? -23.147 -3.715 14.663 1.00 95.94 273 ASP A N 1
ATOM 2102 C CA . ASP A 1 273 ? -23.498 -3.802 13.234 1.00 95.94 273 ASP A CA 1
ATOM 2103 C C . ASP A 1 273 ? -24.271 -2.565 12.743 1.00 95.94 273 ASP A C 1
ATOM 2105 O O . ASP A 1 273 ? -24.096 -2.107 11.614 1.00 95.94 273 ASP A O 1
ATOM 2109 N N . ARG A 1 274 ? -25.111 -1.989 13.616 1.00 96.12 274 ARG A N 1
ATOM 2110 C CA . ARG A 1 274 ? -25.866 -0.761 13.342 1.00 96.12 274 ARG A CA 1
ATOM 2111 C C . ARG A 1 274 ? -24.940 0.430 13.100 1.00 96.12 274 ARG A C 1
ATOM 2113 O O . ARG A 1 274 ? -25.184 1.190 12.171 1.00 96.12 274 ARG A O 1
ATOM 2120 N N . LEU A 1 275 ? -23.908 0.597 13.926 1.00 96.19 275 LEU A N 1
ATOM 2121 C CA . LEU A 1 275 ? -22.944 1.694 13.809 1.00 96.19 275 LEU A CA 1
ATOM 2122 C C . LEU A 1 275 ? -21.903 1.447 12.709 1.00 96.19 275 LEU A C 1
ATOM 2124 O O . LEU A 1 275 ? -21.444 2.396 12.081 1.00 96.19 275 LEU A O 1
ATOM 2128 N N . GLN A 1 276 ? -21.574 0.188 12.414 1.00 96.94 276 GLN A N 1
ATOM 2129 C CA . GLN A 1 276 ? -20.775 -0.181 11.238 1.00 96.94 276 GLN A CA 1
ATOM 2130 C C . GLN A 1 276 ? -21.523 0.043 9.913 1.00 96.94 276 GLN A C 1
ATOM 2132 O O . GLN A 1 276 ? -20.893 0.156 8.860 1.00 96.94 276 GLN A O 1
ATOM 2137 N N . ASP A 1 277 ? -22.857 0.112 9.945 1.00 96.75 277 ASP A N 1
ATOM 2138 C CA . ASP A 1 277 ? -23.699 0.518 8.814 1.00 96.75 277 ASP A CA 1
ATOM 2139 C C . ASP A 1 277 ? -24.071 2.014 8.835 1.00 96.75 277 ASP A C 1
ATOM 2141 O O . ASP A 1 277 ? -24.717 2.501 7.901 1.00 96.75 277 ASP A O 1
ATOM 2145 N N . ASP A 1 278 ? -23.652 2.764 9.859 1.00 96.88 278 ASP A N 1
ATOM 2146 C CA . ASP A 1 278 ? -23.899 4.201 9.956 1.00 96.88 278 ASP A CA 1
ATOM 2147 C C . ASP A 1 278 ? -22.925 4.980 9.063 1.00 96.88 278 ASP A C 1
ATOM 2149 O O . ASP A 1 278 ? -21.701 4.901 9.191 1.00 96.88 278 ASP A O 1
ATOM 2153 N N . CYS A 1 279 ? -23.477 5.750 8.125 1.00 95.62 279 CYS A N 1
ATOM 2154 C CA . CYS A 1 279 ? -22.676 6.438 7.120 1.00 95.62 279 CYS A CA 1
ATOM 2155 C C . CYS A 1 279 ? -21.763 7.512 7.731 1.00 95.62 279 CYS A C 1
ATOM 2157 O O . CYS A 1 279 ? -20.642 7.684 7.252 1.00 95.62 279 CYS A O 1
ATOM 2159 N N . ASP A 1 280 ? -22.199 8.224 8.769 1.00 95.88 280 ASP A N 1
ATOM 2160 C CA . ASP A 1 280 ? -21.474 9.377 9.314 1.00 95.88 280 ASP A CA 1
ATOM 2161 C C . ASP A 1 280 ? -20.291 8.927 10.180 1.00 95.88 280 ASP A C 1
ATOM 2163 O O . ASP A 1 280 ? -19.182 9.474 10.079 1.00 95.88 280 ASP A O 1
ATOM 2167 N N . ILE A 1 281 ? -20.493 7.880 10.984 1.00 96.06 281 ILE A N 1
ATOM 2168 C CA . ILE A 1 281 ? -19.429 7.262 11.785 1.00 96.06 281 ILE A CA 1
ATOM 2169 C C . ILE A 1 281 ? -18.374 6.627 10.883 1.00 96.06 281 ILE A C 1
ATOM 2171 O O . ILE A 1 281 ? -17.181 6.889 11.052 1.00 96.06 281 ILE A O 1
ATOM 2175 N N . VAL A 1 282 ? -18.798 5.843 9.889 1.00 97.31 282 VAL A N 1
ATOM 2176 C CA . VAL A 1 282 ? -17.871 5.188 8.958 1.00 97.31 282 VAL A CA 1
ATOM 2177 C C . VAL A 1 282 ? -17.116 6.225 8.130 1.00 97.31 282 VAL A C 1
ATOM 2179 O O . VAL A 1 282 ? -15.902 6.113 7.987 1.00 97.31 282 VAL A O 1
ATOM 2182 N N . THR A 1 283 ? -17.780 7.287 7.664 1.00 97.06 283 THR A N 1
ATOM 2183 C CA . THR A 1 283 ? -17.114 8.408 6.977 1.00 97.06 283 THR A CA 1
ATOM 2184 C C . THR A 1 283 ? -16.056 9.056 7.870 1.00 97.06 283 THR A C 1
ATOM 2186 O O . THR A 1 283 ? -14.954 9.361 7.411 1.00 97.06 283 THR A O 1
ATOM 2189 N N . SER A 1 284 ? -16.363 9.254 9.155 1.00 95.56 284 SER A N 1
ATOM 2190 C CA . SER A 1 284 ? -15.407 9.803 10.122 1.00 95.56 284 SER A CA 1
ATOM 2191 C C . SER A 1 284 ? -14.190 8.888 10.296 1.00 95.56 284 SER A C 1
ATOM 2193 O O . SER A 1 284 ? -13.064 9.384 10.310 1.00 95.56 284 SER A O 1
ATOM 2195 N N . ALA A 1 285 ? -14.400 7.568 10.356 1.00 96.56 285 ALA A N 1
ATOM 2196 C CA . ALA A 1 285 ? -13.324 6.579 10.454 1.00 96.56 285 ALA A CA 1
ATOM 2197 C C . ALA A 1 285 ? -12.442 6.571 9.205 1.00 96.56 285 ALA A C 1
ATOM 2199 O O . ALA A 1 285 ? -11.221 6.679 9.298 1.00 96.56 285 ALA A O 1
ATOM 2200 N N . VAL A 1 286 ? -13.075 6.500 8.035 1.00 96.88 286 VAL A N 1
ATOM 2201 C CA . VAL A 1 286 ? -12.420 6.430 6.727 1.00 96.88 286 VAL A CA 1
ATOM 2202 C C . VAL A 1 286 ? -11.603 7.691 6.435 1.00 96.88 286 VAL A C 1
ATOM 2204 O O . VAL A 1 286 ? -10.515 7.595 5.874 1.00 96.88 286 VAL A O 1
ATOM 2207 N N . ASN A 1 287 ? -12.082 8.868 6.847 1.00 95.19 287 ASN A N 1
ATOM 2208 C CA . ASN A 1 287 ? -11.329 10.119 6.720 1.00 95.19 287 ASN A CA 1
ATOM 2209 C C . ASN A 1 287 ? -10.046 10.141 7.559 1.00 95.19 287 ASN A C 1
ATOM 2211 O O . ASN A 1 287 ? -9.102 10.838 7.194 1.00 95.19 287 ASN A O 1
ATOM 2215 N N . HIS A 1 288 ? -10.018 9.424 8.683 1.00 92.25 288 HIS A N 1
ATOM 2216 C CA . HIS A 1 288 ? -8.826 9.317 9.518 1.00 92.25 288 HIS A CA 1
ATOM 2217 C C . HIS A 1 288 ? -7.873 8.226 9.007 1.00 92.25 288 HIS A C 1
ATOM 2219 O O . HIS A 1 288 ? -6.669 8.453 8.905 1.00 92.25 288 HIS A O 1
ATOM 2225 N N . ASP A 1 289 ? -8.409 7.056 8.649 1.00 94.75 289 ASP A N 1
ATOM 2226 C CA . ASP A 1 289 ? -7.678 5.979 7.986 1.00 94.75 289 ASP A CA 1
ATOM 2227 C C . ASP A 1 289 ? -8.583 5.253 6.974 1.00 94.75 289 ASP A C 1
ATOM 2229 O O . ASP A 1 289 ? -9.543 4.580 7.353 1.00 94.75 289 ASP A O 1
ATOM 2233 N N . GLY A 1 290 ? -8.226 5.303 5.685 1.00 95.00 290 GLY A N 1
ATOM 2234 C CA . GLY A 1 290 ? -8.957 4.617 4.615 1.00 95.00 290 GLY A CA 1
ATOM 2235 C C . GLY A 1 290 ? -9.134 3.104 4.823 1.00 95.00 290 GLY A C 1
ATOM 2236 O O . GLY A 1 290 ? -10.131 2.543 4.374 1.00 95.00 290 GLY A O 1
ATOM 2237 N N . ALA A 1 291 ? -8.239 2.431 5.557 1.00 95.56 291 ALA A N 1
ATOM 2238 C CA . ALA A 1 291 ? -8.384 1.006 5.882 1.00 95.56 291 ALA A CA 1
ATOM 2239 C C . ALA A 1 291 ? -9.536 0.708 6.858 1.00 95.56 291 ALA A C 1
ATOM 2241 O O . ALA A 1 291 ? -9.911 -0.452 7.025 1.00 95.56 291 ALA A O 1
ATOM 2242 N N . ALA A 1 292 ? -10.140 1.726 7.479 1.00 97.12 292 ALA A N 1
ATOM 2243 C CA . ALA A 1 292 ? -11.330 1.552 8.308 1.00 97.12 292 ALA A CA 1
ATOM 2244 C C . ALA A 1 292 ? -12.536 1.013 7.521 1.00 97.12 292 ALA A C 1
ATOM 2246 O O . ALA A 1 292 ? -13.428 0.410 8.115 1.00 97.12 292 ALA A O 1
ATOM 2247 N N . LEU A 1 293 ? -12.534 1.148 6.187 1.00 97.44 293 LEU A N 1
ATOM 2248 C CA . LEU A 1 293 ? -13.549 0.569 5.303 1.00 97.44 293 LEU A CA 1
ATOM 2249 C C . LEU A 1 293 ? -13.742 -0.943 5.526 1.00 97.44 293 LEU A C 1
ATOM 2251 O O . LEU A 1 293 ? -14.846 -1.451 5.341 1.00 97.44 293 LEU A O 1
ATOM 2255 N N . GLN A 1 294 ? -12.702 -1.660 5.967 1.00 97.50 294 GLN A N 1
ATOM 2256 C CA . GLN A 1 294 ? -12.777 -3.098 6.247 1.00 97.50 294 GLN A CA 1
ATOM 2257 C C . GLN A 1 294 ? -13.795 -3.468 7.333 1.00 97.50 294 GLN A C 1
ATOM 2259 O O . GLN A 1 294 ? -14.304 -4.586 7.332 1.00 97.50 294 GLN A O 1
ATOM 2264 N N . TYR A 1 295 ? -14.085 -2.534 8.244 1.00 96.81 295 TYR A N 1
ATOM 2265 C CA . TYR A 1 295 ? -15.028 -2.712 9.349 1.00 96.81 295 TYR A CA 1
ATOM 2266 C C . TYR A 1 295 ? -16.422 -2.168 9.026 1.00 96.81 295 TYR A C 1
ATOM 2268 O O . TYR A 1 295 ? -17.338 -2.324 9.822 1.00 96.81 295 TYR A O 1
ATOM 2276 N N . ALA A 1 296 ? -16.590 -1.506 7.879 1.00 97.50 296 ALA A N 1
ATOM 2277 C CA . ALA A 1 296 ? -17.889 -1.017 7.445 1.00 97.50 296 ALA A CA 1
ATOM 2278 C C . ALA A 1 296 ? -18.795 -2.174 7.010 1.00 97.50 296 ALA A C 1
ATOM 2280 O O . ALA A 1 296 ? -18.325 -3.231 6.579 1.00 97.50 296 ALA A O 1
ATOM 2281 N N . SER A 1 297 ? -20.104 -1.946 7.036 1.00 97.81 297 SER A N 1
ATOM 2282 C CA . SER A 1 297 ? -21.074 -2.921 6.551 1.00 97.81 297 SER A CA 1
ATOM 2283 C C . SER A 1 297 ? -20.850 -3.281 5.067 1.00 97.81 297 SER A C 1
ATOM 2285 O O . SER A 1 297 ? -20.379 -2.453 4.275 1.00 97.81 297 SER A O 1
ATOM 2287 N N . PRO A 1 298 ? -21.285 -4.471 4.609 1.00 97.56 298 PRO A N 1
ATOM 2288 C CA . PRO A 1 298 ? -21.228 -4.839 3.190 1.00 97.56 298 PRO A CA 1
ATOM 2289 C C . PRO A 1 298 ? -21.964 -3.858 2.261 1.00 97.56 298 PRO A C 1
ATOM 2291 O O . PRO A 1 298 ? -21.615 -3.722 1.083 1.00 97.56 298 PRO A O 1
ATOM 2294 N N . ARG A 1 299 ? -22.989 -3.169 2.786 1.00 97.50 299 ARG A N 1
ATOM 2295 C CA . ARG A 1 299 ? -23.736 -2.130 2.071 1.00 97.50 299 ARG A CA 1
ATOM 2296 C C . ARG A 1 299 ? -22.839 -0.927 1.788 1.00 97.50 299 ARG A C 1
ATOM 2298 O O . ARG A 1 299 ? -22.779 -0.496 0.640 1.00 97.50 299 ARG A O 1
ATOM 2305 N N . LEU A 1 300 ? -22.106 -0.440 2.790 1.00 97.69 300 LEU A N 1
ATOM 2306 C CA . LEU A 1 300 ? -21.178 0.687 2.650 1.00 97.69 300 LEU A CA 1
ATOM 2307 C C . LEU A 1 300 ? -19.900 0.313 1.883 1.00 97.69 300 LEU A C 1
ATOM 2309 O O . LEU A 1 300 ? -19.405 1.116 1.100 1.00 97.69 300 LEU A O 1
ATOM 2313 N N . GLN A 1 301 ? -19.421 -0.929 1.988 1.00 97.94 301 GLN A N 1
ATOM 2314 C CA . GLN A 1 301 ? -18.353 -1.458 1.120 1.00 97.94 301 GLN A CA 1
ATOM 2315 C C . GLN A 1 301 ? -18.769 -1.567 -0.358 1.00 97.94 301 GLN A C 1
ATOM 2317 O O . GLN A 1 301 ? -17.925 -1.697 -1.248 1.00 97.94 301 GLN A O 1
ATOM 2322 N N . SER A 1 302 ? -20.076 -1.545 -0.634 1.00 97.62 302 SER A N 1
ATOM 2323 C CA . SER A 1 302 ? -20.646 -1.496 -1.984 1.00 97.62 302 SER A CA 1
ATOM 2324 C C . SER A 1 302 ? -21.035 -0.080 -2.414 1.00 97.62 302 SER A C 1
ATOM 2326 O O . SER A 1 302 ? -21.477 0.105 -3.550 1.00 97.62 302 SER A O 1
ATOM 2328 N N . ASP A 1 303 ? -20.874 0.916 -1.542 1.00 97.88 303 ASP A N 1
ATOM 2329 C CA . ASP A 1 303 ? -21.168 2.306 -1.848 1.00 97.88 303 ASP A CA 1
ATOM 2330 C C . ASP A 1 303 ? -19.983 2.953 -2.574 1.00 97.88 303 ASP A C 1
ATOM 2332 O O . ASP A 1 303 ? -18.855 3.003 -2.078 1.00 97.88 303 ASP A O 1
ATOM 2336 N N . ARG A 1 304 ? -20.236 3.463 -3.783 1.00 97.62 304 ARG A N 1
ATOM 2337 C CA . ARG A 1 304 ? -19.189 4.065 -4.616 1.00 97.62 304 ARG A CA 1
ATOM 2338 C C . ARG A 1 304 ? -18.547 5.285 -3.957 1.00 97.62 304 ARG A C 1
ATOM 2340 O O . ARG A 1 304 ? -17.344 5.473 -4.123 1.00 97.62 304 ARG A O 1
ATOM 2347 N N . ALA A 1 305 ? -19.314 6.120 -3.256 1.00 97.31 305 ALA A N 1
ATOM 2348 C CA . ALA A 1 305 ? -18.794 7.338 -2.642 1.00 97.31 305 ALA A CA 1
ATOM 2349 C C . ALA A 1 305 ? -17.919 7.008 -1.427 1.00 97.31 305 ALA A C 1
ATOM 2351 O O . ALA A 1 305 ? -16.806 7.523 -1.331 1.00 97.31 305 ALA A O 1
ATOM 2352 N N . MET A 1 306 ? -18.370 6.088 -0.571 1.00 98.06 306 MET A N 1
ATOM 2353 C CA . MET A 1 306 ? -17.611 5.625 0.594 1.00 98.06 306 MET A CA 1
ATOM 2354 C C . MET A 1 306 ? -16.283 4.975 0.189 1.00 98.06 306 MET A C 1
ATOM 2356 O O . MET A 1 306 ? -15.224 5.323 0.711 1.00 98.06 306 MET A O 1
ATOM 2360 N N . VAL A 1 307 ? -16.316 4.070 -0.796 1.00 97.81 307 VAL A N 1
ATOM 2361 C CA . VAL A 1 307 ? -15.102 3.416 -1.304 1.00 97.81 307 VAL A CA 1
ATOM 2362 C C . VAL A 1 307 ? -14.161 4.431 -1.954 1.00 97.81 307 VAL A C 1
ATOM 2364 O O . VAL A 1 307 ? -12.956 4.376 -1.724 1.00 97.81 307 VAL A O 1
ATOM 2367 N N . SER A 1 308 ? -14.690 5.392 -2.718 1.00 97.06 308 SER A N 1
ATOM 2368 C CA . SER A 1 308 ? -13.867 6.454 -3.316 1.00 97.06 308 SER A CA 1
ATOM 2369 C C . SER A 1 308 ? -13.158 7.288 -2.254 1.00 97.06 308 SER A C 1
ATOM 2371 O O . SER A 1 308 ? -11.976 7.586 -2.405 1.00 97.06 308 SER A O 1
ATOM 2373 N N . LEU A 1 309 ? -13.860 7.637 -1.172 1.00 97.06 309 LEU A N 1
ATOM 2374 C CA . LEU A 1 309 ? -13.286 8.374 -0.050 1.00 97.06 309 LEU A CA 1
ATOM 2375 C C . LEU A 1 309 ? -12.153 7.582 0.617 1.00 97.06 309 LEU A C 1
ATOM 2377 O O . LEU A 1 309 ? -11.083 8.133 0.869 1.00 97.06 309 LEU A O 1
ATOM 2381 N N . ALA A 1 310 ? -12.355 6.282 0.840 1.00 97.25 310 ALA A N 1
ATOM 2382 C CA . ALA A 1 310 ? -11.341 5.412 1.428 1.00 97.25 310 ALA A CA 1
ATOM 2383 C C . ALA A 1 310 ? -10.087 5.299 0.556 1.00 97.25 310 ALA A C 1
ATOM 2385 O O . ALA A 1 310 ? -8.971 5.450 1.052 1.00 97.25 310 ALA A O 1
ATOM 2386 N N . VAL A 1 311 ? -10.269 5.103 -0.752 1.00 96.62 311 VAL A N 1
ATOM 2387 C CA . VAL A 1 311 ? -9.174 4.989 -1.728 1.00 96.62 311 VAL A CA 1
ATOM 2388 C C . VAL A 1 311 ? -8.395 6.298 -1.869 1.00 96.62 311 VAL A C 1
ATOM 2390 O O . VAL A 1 311 ? -7.177 6.261 -2.030 1.00 96.62 311 VAL A O 1
ATOM 2393 N N . GLN A 1 312 ? -9.065 7.451 -1.768 1.00 95.56 312 GLN A N 1
ATOM 2394 C CA . GLN A 1 312 ? -8.403 8.761 -1.765 1.00 95.56 312 GLN A CA 1
ATOM 2395 C C . GLN A 1 312 ? -7.432 8.927 -0.591 1.00 95.56 312 GLN A C 1
ATOM 2397 O O . GLN A 1 312 ? -6.382 9.542 -0.762 1.00 95.56 312 GLN A O 1
ATOM 2402 N N . GLN A 1 313 ? -7.767 8.382 0.582 1.00 94.81 313 GLN A N 1
ATOM 2403 C CA . GLN A 1 313 ? -6.880 8.404 1.749 1.00 94.81 313 GLN A CA 1
ATOM 2404 C C . GLN A 1 313 ? -5.789 7.334 1.658 1.00 94.81 313 GLN A C 1
ATOM 2406 O O . GLN A 1 313 ? -4.628 7.585 1.982 1.00 94.81 313 GLN A O 1
ATOM 2411 N N . ARG A 1 314 ? -6.160 6.124 1.226 1.00 94.75 314 ARG A N 1
ATOM 2412 C CA . ARG A 1 314 ? -5.261 4.977 1.097 1.00 94.75 314 ARG A CA 1
ATOM 2413 C C . ARG A 1 314 ? -5.679 4.113 -0.098 1.00 94.75 314 ARG A C 1
ATOM 2415 O O . ARG A 1 314 ? -6.675 3.399 0.013 1.00 94.75 314 ARG A O 1
ATOM 2422 N N . PRO A 1 315 ? -4.922 4.102 -1.210 1.00 93.75 315 PRO A N 1
ATOM 2423 C CA . PRO A 1 315 ? -5.282 3.325 -2.397 1.00 93.75 315 PRO A CA 1
ATOM 2424 C C . PRO A 1 315 ? -5.485 1.823 -2.146 1.00 93.75 315 PRO A C 1
ATOM 2426 O O . PRO A 1 315 ? -6.295 1.189 -2.821 1.00 93.75 315 PRO A O 1
ATOM 2429 N N . GLU A 1 316 ? -4.789 1.250 -1.160 1.00 93.81 316 GLU A N 1
ATOM 2430 C CA . GLU A 1 316 ? -4.934 -0.147 -0.739 1.00 93.81 316 GLU A CA 1
ATOM 2431 C C . GLU A 1 316 ? -6.316 -0.465 -0.152 1.00 93.81 316 GLU A C 1
ATOM 2433 O O . GLU A 1 316 ? -6.750 -1.609 -0.229 1.00 93.81 316 GLU A O 1
ATOM 2438 N N . ALA A 1 317 ? -7.058 0.532 0.347 1.00 96.25 317 ALA A N 1
ATOM 2439 C CA . ALA A 1 317 ? -8.397 0.330 0.903 1.00 96.25 317 ALA A CA 1
ATOM 2440 C C . ALA A 1 317 ? -9.394 -0.251 -0.118 1.00 96.25 317 ALA A C 1
ATOM 2442 O O . ALA A 1 317 ? -10.423 -0.810 0.267 1.00 96.25 317 ALA A O 1
ATOM 2443 N N . PHE A 1 318 ? -9.082 -0.170 -1.418 1.00 96.81 318 PHE A N 1
ATOM 2444 C CA . PHE A 1 318 ? -9.880 -0.791 -2.473 1.00 96.81 318 PHE A CA 1
ATOM 2445 C C . PHE A 1 318 ? -10.025 -2.314 -2.309 1.00 96.81 318 PHE A C 1
ATOM 2447 O O . PHE A 1 318 ? -10.988 -2.885 -2.820 1.00 96.81 318 PHE A O 1
ATOM 2454 N N . GLU A 1 319 ? -9.128 -2.983 -1.575 1.00 96.38 319 GLU A N 1
ATOM 2455 C CA . GLU A 1 319 ? -9.236 -4.419 -1.291 1.00 96.38 319 GLU A CA 1
ATOM 2456 C C . GLU A 1 319 ? -10.534 -4.790 -0.552 1.00 96.38 319 GLU A C 1
ATOM 2458 O O . GLU A 1 319 ? -11.099 -5.864 -0.785 1.00 96.38 319 GLU A O 1
ATOM 2463 N N . HIS A 1 320 ? -11.049 -3.868 0.269 1.00 96.56 320 HIS A N 1
ATOM 2464 C CA . HIS A 1 320 ? -12.280 -4.028 1.044 1.00 96.56 320 HIS A CA 1
ATOM 2465 C C . HIS A 1 320 ? -13.542 -3.647 0.265 1.00 96.56 320 HIS A C 1
ATOM 2467 O O . HIS A 1 320 ? -14.652 -3.840 0.756 1.00 96.56 320 HIS A O 1
ATOM 2473 N N . ALA A 1 321 ? -13.404 -3.129 -0.958 1.00 97.19 321 ALA A N 1
ATOM 2474 C CA . ALA A 1 321 ? -14.549 -2.846 -1.807 1.00 97.19 321 ALA A CA 1
ATOM 2475 C C . ALA A 1 321 ? -15.266 -4.141 -2.212 1.00 97.19 321 ALA A C 1
ATOM 2477 O O . ALA A 1 321 ? -14.662 -5.207 -2.422 1.00 97.19 321 ALA A O 1
ATOM 2478 N N . SER A 1 322 ? -16.580 -4.039 -2.396 1.00 97.44 322 SER A N 1
ATOM 2479 C CA . SER A 1 322 ? -17.383 -5.196 -2.769 1.00 97.44 322 SER A CA 1
ATOM 2480 C C . SER A 1 322 ? -16.923 -5.804 -4.105 1.00 97.44 322 SER A C 1
ATOM 2482 O O . SER A 1 322 ? -16.448 -5.093 -5.000 1.00 97.44 322 SER A O 1
ATOM 2484 N N . PRO A 1 323 ? -17.076 -7.128 -4.305 1.00 96.44 323 PRO A N 1
ATOM 2485 C CA . PRO A 1 323 ? -16.683 -7.778 -5.556 1.00 96.44 323 PRO A CA 1
ATOM 2486 C C . PRO A 1 323 ? -17.343 -7.171 -6.801 1.00 96.44 323 PRO A C 1
ATOM 2488 O O . PRO A 1 323 ? -16.765 -7.233 -7.885 1.00 96.44 323 PRO A O 1
ATOM 2491 N N . MET A 1 324 ? -18.536 -6.583 -6.649 1.00 96.38 324 MET A N 1
ATOM 2492 C CA . MET A 1 324 ? -19.246 -5.894 -7.728 1.00 96.38 324 MET A CA 1
ATOM 2493 C C . MET A 1 324 ? -18.492 -4.638 -8.173 1.00 96.38 324 MET A C 1
ATOM 2495 O O . MET A 1 324 ? -18.256 -4.475 -9.367 1.00 96.38 324 MET A O 1
ATOM 2499 N N . LEU A 1 325 ? -18.042 -3.803 -7.230 1.00 96.94 325 LEU A N 1
ATOM 2500 C CA . LEU A 1 325 ? -17.255 -2.604 -7.532 1.00 96.94 325 LEU A CA 1
ATOM 2501 C C . LEU A 1 325 ? -15.862 -2.944 -8.072 1.00 96.94 325 LEU A C 1
ATOM 2503 O O . LEU A 1 325 ? -15.386 -2.306 -9.006 1.00 96.94 325 LEU A O 1
ATOM 2507 N N . ARG A 1 326 ? -15.228 -4.005 -7.559 1.00 96.62 326 ARG A N 1
ATOM 2508 C CA . ARG A 1 326 ? -13.927 -4.489 -8.067 1.00 96.62 326 ARG A CA 1
ATOM 2509 C C . ARG A 1 326 ? -14.003 -5.114 -9.462 1.00 96.62 326 ARG A C 1
ATOM 2511 O O . ARG A 1 326 ? -12.969 -5.359 -10.091 1.00 96.62 326 ARG A O 1
ATOM 2518 N N . ALA A 1 327 ? -15.208 -5.404 -9.946 1.00 95.81 327 ALA A N 1
ATOM 2519 C CA . ALA A 1 327 ? -15.467 -5.906 -11.291 1.00 95.81 327 ALA A CA 1
ATOM 2520 C C . ALA A 1 327 ? -15.999 -4.836 -12.255 1.00 95.81 327 ALA A C 1
ATOM 2522 O O . ALA A 1 327 ? -16.203 -5.145 -13.429 1.00 95.81 327 ALA A O 1
ATOM 2523 N N . ASP A 1 328 ? -16.200 -3.608 -11.783 1.00 96.94 328 ASP A N 1
ATOM 2524 C CA . ASP A 1 328 ? -16.743 -2.505 -12.563 1.00 96.94 328 ASP A CA 1
ATOM 2525 C C . ASP A 1 328 ? -15.615 -1.723 -13.266 1.00 96.94 328 ASP A C 1
ATOM 2527 O O . ASP A 1 328 ? -14.819 -1.064 -12.592 1.00 96.94 328 ASP A O 1
ATOM 2531 N N . PRO A 1 329 ? -15.516 -1.769 -14.608 1.00 95.56 329 PRO A N 1
ATOM 2532 C CA . PRO A 1 329 ? -14.431 -1.114 -15.337 1.00 95.56 329 PRO A CA 1
ATOM 2533 C C . PRO A 1 329 ? -14.394 0.407 -15.141 1.00 95.56 329 PRO A C 1
ATOM 2535 O O . PRO A 1 329 ? -13.309 0.985 -15.039 1.00 95.56 329 PRO A O 1
ATOM 2538 N N . GLU A 1 330 ? -15.557 1.062 -15.103 1.00 95.81 330 GLU A N 1
ATOM 2539 C CA . GLU A 1 330 ? -15.641 2.523 -14.993 1.00 95.81 330 GLU A CA 1
ATOM 2540 C C . GLU A 1 330 ? -15.180 2.969 -13.610 1.00 95.81 330 GLU A C 1
ATOM 2542 O O . GLU A 1 330 ? -14.347 3.869 -13.478 1.00 95.81 330 GLU A O 1
ATOM 2547 N N . PHE A 1 331 ? -15.665 2.281 -12.575 1.00 96.31 331 PHE A N 1
ATOM 2548 C CA . PHE A 1 331 ? -15.299 2.590 -11.201 1.00 96.31 331 PHE A CA 1
ATOM 2549 C C . PHE A 1 331 ? -13.827 2.278 -10.916 1.00 96.31 331 PHE A C 1
ATOM 2551 O O . PHE A 1 331 ? -13.124 3.107 -10.343 1.00 96.31 331 PHE A O 1
ATOM 2558 N N . VAL A 1 332 ? -13.316 1.135 -11.384 1.00 96.12 332 VAL A N 1
ATOM 2559 C CA . VAL A 1 332 ? -11.892 0.788 -11.257 1.00 96.12 332 VAL A CA 1
ATOM 2560 C C . VAL A 1 332 ? -11.004 1.836 -11.928 1.00 96.12 332 VAL A C 1
ATOM 2562 O O . VAL A 1 332 ? -9.998 2.229 -11.344 1.00 96.12 332 VAL A O 1
ATOM 2565 N N . SER A 1 333 ? -11.369 2.322 -13.118 1.00 94.38 333 SER A N 1
ATOM 2566 C CA . SER A 1 333 ? -10.584 3.354 -13.817 1.00 94.38 333 SER A CA 1
ATOM 2567 C C . SER A 1 333 ? -10.472 4.639 -12.994 1.00 94.38 333 SER A C 1
ATOM 2569 O O . SER A 1 333 ? -9.400 5.238 -12.935 1.00 94.38 333 SER A O 1
ATOM 2571 N N . LEU A 1 334 ? -11.552 5.029 -12.308 1.00 94.50 334 LEU A N 1
ATOM 2572 C CA . LEU A 1 334 ? -11.542 6.158 -11.380 1.00 94.50 334 LEU A CA 1
ATOM 2573 C C . LEU A 1 334 ? -10.625 5.894 -10.174 1.00 94.50 334 LEU A C 1
ATOM 2575 O O . LEU A 1 334 ? -9.819 6.753 -9.827 1.00 94.50 334 LEU A O 1
ATOM 2579 N N . MET A 1 335 ? -10.710 4.708 -9.559 1.00 94.44 335 MET A N 1
ATOM 2580 C CA . MET A 1 335 ? -9.920 4.358 -8.366 1.00 94.44 335 MET A CA 1
ATOM 2581 C C . MET A 1 335 ? -8.419 4.307 -8.649 1.00 94.44 335 MET A C 1
ATOM 2583 O O . MET A 1 335 ? -7.613 4.812 -7.871 1.00 94.44 335 MET A O 1
ATOM 2587 N N . VAL A 1 336 ? -8.043 3.761 -9.803 1.00 92.31 336 VAL A N 1
ATOM 2588 C CA . VAL A 1 336 ? -6.656 3.728 -10.283 1.00 92.31 336 VAL A CA 1
ATOM 2589 C C . VAL A 1 336 ? -6.090 5.137 -10.466 1.00 92.31 336 VAL A C 1
ATOM 2591 O O . VAL A 1 336 ? -4.895 5.338 -10.259 1.00 92.31 336 VAL A O 1
ATOM 2594 N N . GLY A 1 337 ? -6.940 6.117 -10.793 1.00 90.94 337 GLY A N 1
ATOM 2595 C CA . GLY A 1 337 ? -6.561 7.527 -10.869 1.00 90.94 337 GLY A CA 1
ATOM 2596 C C . GLY A 1 337 ? -6.074 8.114 -9.538 1.00 90.94 337 GLY A C 1
ATOM 2597 O O . GLY A 1 337 ? -5.273 9.045 -9.555 1.00 90.94 337 GLY A O 1
ATOM 2598 N N . TYR A 1 338 ? -6.498 7.558 -8.398 1.00 89.50 338 TYR A N 1
ATOM 2599 C CA . TYR A 1 338 ? -5.983 7.928 -7.072 1.00 89.50 338 TYR A CA 1
ATOM 2600 C C . TYR A 1 338 ? -4.707 7.162 -6.693 1.00 89.50 338 TYR A C 1
ATOM 2602 O O . TYR A 1 338 ? -3.902 7.654 -5.906 1.00 89.50 338 TYR A O 1
ATOM 2610 N N . GLY A 1 339 ? -4.481 5.981 -7.274 1.00 88.94 339 GLY A N 1
ATOM 2611 C CA . GLY A 1 339 ? -3.234 5.236 -7.125 1.00 88.94 339 GLY A CA 1
ATOM 2612 C C . GLY A 1 339 ? -3.275 3.853 -7.773 1.00 88.94 339 GLY A C 1
ATOM 2613 O O . GLY A 1 339 ? -4.251 3.113 -7.652 1.00 88.94 339 GLY A O 1
ATOM 2614 N N . SER A 1 340 ? -2.174 3.443 -8.408 1.00 89.62 340 SER A N 1
ATOM 2615 C CA . SER A 1 340 ? -2.092 2.144 -9.094 1.00 89.62 340 SER A CA 1
ATOM 2616 C C . SER A 1 340 ? -2.140 0.930 -8.167 1.00 89.62 340 SER A C 1
ATOM 2618 O O . SER A 1 340 ? -2.428 -0.171 -8.638 1.00 89.62 340 SER A O 1
ATOM 2620 N N . ALA A 1 341 ? -1.918 1.105 -6.860 1.00 90.25 341 ALA A N 1
ATOM 2621 C CA . ALA A 1 341 ? -2.065 0.033 -5.876 1.00 90.25 341 ALA A CA 1
ATOM 2622 C C . ALA A 1 341 ? -3.504 -0.511 -5.814 1.00 90.25 341 ALA A C 1
ATOM 2624 O O . ALA A 1 341 ? -3.667 -1.718 -5.648 1.00 90.25 341 ALA A O 1
ATOM 2625 N N . ALA A 1 342 ? -4.520 0.323 -6.080 1.00 90.94 342 ALA A N 1
ATOM 2626 C CA . ALA A 1 342 ? -5.913 -0.117 -6.179 1.00 90.94 342 ALA A CA 1
ATOM 2627 C C . ALA A 1 342 ? -6.119 -1.172 -7.285 1.00 90.94 342 ALA A C 1
ATOM 2629 O O . ALA A 1 342 ? -7.019 -2.006 -7.204 1.00 90.94 342 ALA A O 1
ATOM 2630 N N . PHE A 1 343 ? -5.260 -1.207 -8.314 1.00 94.31 343 PHE A N 1
ATOM 2631 C CA . PHE A 1 343 ? -5.381 -2.190 -9.393 1.00 94.31 343 PHE A CA 1
ATOM 2632 C C . PHE A 1 343 ? -5.094 -3.636 -8.934 1.00 94.31 343 PHE A C 1
ATOM 2634 O O . PHE A 1 343 ? -5.519 -4.597 -9.587 1.00 94.31 343 PHE A O 1
ATOM 2641 N N . ARG A 1 344 ? -4.392 -3.815 -7.807 1.00 94.19 344 ARG A N 1
ATOM 2642 C CA . ARG A 1 344 ? -4.026 -5.129 -7.253 1.00 94.19 344 ARG A CA 1
ATOM 2643 C C . ARG A 1 344 ? -5.243 -6.024 -7.012 1.00 94.19 344 ARG A C 1
ATOM 2645 O O . ARG A 1 344 ? -5.193 -7.208 -7.345 1.00 94.19 344 ARG A O 1
ATOM 2652 N N . ASP A 1 345 ? -6.325 -5.447 -6.496 1.00 93.06 345 ASP A N 1
ATOM 2653 C CA . ASP A 1 345 ? -7.499 -6.188 -6.016 1.00 93.06 345 ASP A CA 1
ATOM 2654 C C . ASP A 1 345 ? -8.667 -6.212 -7.006 1.00 93.06 345 ASP A C 1
ATOM 2656 O O . ASP A 1 345 ? -9.712 -6.821 -6.746 1.00 93.06 345 ASP A O 1
ATOM 2660 N N . VAL A 1 346 ? -8.471 -5.601 -8.177 1.00 94.56 346 VAL A N 1
ATOM 2661 C CA . VAL A 1 346 ? -9.386 -5.653 -9.322 1.00 94.56 346 VAL A CA 1
ATOM 2662 C C . VAL A 1 346 ? -9.651 -7.100 -9.729 1.00 94.56 346 VAL A C 1
ATOM 2664 O O . VAL A 1 346 ? -8.780 -7.970 -9.677 1.00 94.56 346 VAL A O 1
ATOM 2667 N N . CYS A 1 347 ? -10.868 -7.386 -10.190 1.00 95.00 347 CYS A N 1
ATOM 2668 C CA . CYS A 1 347 ? -11.214 -8.743 -10.580 1.00 95.00 347 CYS A CA 1
ATOM 2669 C C . CYS A 1 347 ? -10.297 -9.276 -11.704 1.00 95.00 347 CYS A C 1
ATOM 2671 O O . CYS A 1 347 ? -9.942 -8.581 -12.663 1.00 95.00 347 CYS A O 1
ATOM 2673 N N . ARG A 1 348 ? -9.968 -10.574 -11.640 1.00 94.69 348 ARG A N 1
ATOM 2674 C CA . ARG A 1 348 ? -9.050 -11.225 -12.597 1.00 94.69 348 ARG A CA 1
ATOM 2675 C C . ARG A 1 348 ? -9.471 -11.082 -14.062 1.00 94.69 348 ARG A C 1
ATOM 2677 O O . ARG A 1 348 ? -8.613 -11.105 -14.945 1.00 94.69 348 ARG A O 1
ATOM 2684 N N . LYS A 1 349 ? -10.778 -10.956 -14.335 1.00 95.31 349 LYS A N 1
ATOM 2685 C CA . LYS A 1 349 ? -11.312 -10.753 -15.693 1.00 95.31 349 LYS A CA 1
ATOM 2686 C C . LYS A 1 349 ? -10.801 -9.440 -16.292 1.00 95.31 349 LYS A C 1
ATOM 2688 O O . LYS A 1 349 ? -10.317 -9.455 -17.420 1.00 95.31 349 LYS A O 1
ATOM 2693 N N . LEU A 1 350 ? -10.839 -8.350 -15.524 1.00 95.69 350 LEU A N 1
ATOM 2694 C CA . LEU A 1 350 ? -10.345 -7.039 -15.950 1.00 95.69 350 LEU A CA 1
ATOM 2695 C C . LEU A 1 350 ? -8.817 -6.984 -15.991 1.00 95.69 350 LEU A C 1
ATOM 2697 O O . LEU A 1 350 ? -8.266 -6.528 -16.985 1.00 95.69 350 LEU A O 1
ATOM 2701 N N . GLN A 1 351 ? -8.125 -7.558 -15.000 1.00 95.38 351 GLN A N 1
ATOM 2702 C CA . GLN A 1 351 ? -6.652 -7.671 -15.011 1.00 95.38 351 GLN A CA 1
ATOM 2703 C C . GLN A 1 351 ? -6.110 -8.454 -16.217 1.00 95.38 351 GLN A C 1
ATOM 2705 O O . GLN A 1 351 ? -4.942 -8.333 -16.591 1.00 95.38 351 GLN A O 1
ATOM 2710 N N . SER A 1 352 ? -6.950 -9.305 -16.807 1.00 96.06 352 SER A N 1
ATOM 2711 C CA . SER A 1 352 ? -6.620 -10.090 -17.990 1.00 96.06 352 SER A CA 1
ATOM 2712 C C . SER A 1 352 ? -7.052 -9.420 -19.292 1.00 96.06 352 SER A C 1
ATOM 2714 O O . SER A 1 352 ? -6.681 -9.933 -20.347 1.00 96.06 352 SER A O 1
ATOM 2716 N N . ASN A 1 353 ? -7.839 -8.345 -19.259 1.00 96.62 353 ASN A N 1
ATOM 2717 C CA . ASN A 1 353 ? -8.372 -7.704 -20.454 1.00 96.62 353 ASN A CA 1
ATOM 2718 C C . ASN A 1 353 ? -7.355 -6.689 -21.019 1.00 96.62 353 ASN A C 1
ATOM 2720 O O . ASN A 1 353 ? -7.153 -5.647 -20.395 1.00 96.62 353 ASN A O 1
ATOM 2724 N N . PRO A 1 354 ? -6.723 -6.954 -22.180 1.00 96.19 354 PRO A N 1
ATOM 2725 C CA . PRO A 1 354 ? -5.720 -6.053 -22.744 1.00 96.19 354 PRO A CA 1
ATOM 2726 C C . PRO A 1 354 ? -6.285 -4.660 -23.039 1.00 96.19 354 PRO A C 1
ATOM 2728 O O . PRO A 1 354 ? -5.617 -3.678 -22.737 1.00 96.19 354 PRO A O 1
ATOM 2731 N N . ASP A 1 355 ? -7.516 -4.563 -23.542 1.00 96.00 355 ASP A N 1
ATOM 2732 C CA . ASP A 1 355 ? -8.121 -3.282 -23.930 1.00 96.00 355 ASP A CA 1
ATOM 2733 C C . ASP A 1 355 ? -8.384 -2.383 -22.717 1.00 96.00 355 ASP A C 1
ATOM 2735 O O . ASP A 1 355 ? -8.350 -1.160 -22.817 1.00 96.00 355 ASP A O 1
ATOM 2739 N N . PHE A 1 356 ? -8.604 -2.996 -21.552 1.00 96.31 356 PHE A N 1
ATOM 2740 C CA . PHE A 1 356 ? -8.791 -2.288 -20.290 1.00 96.31 356 PHE A CA 1
ATOM 2741 C C . PHE A 1 356 ? -7.459 -1.919 -19.627 1.00 96.31 356 PHE A C 1
ATOM 2743 O O . PHE A 1 356 ? -7.276 -0.793 -19.173 1.00 96.31 356 PHE A O 1
ATOM 2750 N N . VAL A 1 357 ? -6.510 -2.861 -19.572 1.00 96.94 357 VAL A N 1
ATOM 2751 C CA . VAL A 1 357 ? -5.228 -2.650 -18.880 1.00 96.94 357 VAL A CA 1
ATOM 2752 C C . VAL A 1 357 ? -4.311 -1.707 -19.660 1.00 96.94 357 VAL A C 1
ATOM 2754 O O . VAL A 1 357 ? -3.585 -0.934 -19.043 1.00 96.94 357 VAL A O 1
ATOM 2757 N N . LEU A 1 358 ? -4.326 -1.748 -20.996 1.00 96.00 358 LEU A N 1
ATOM 2758 C CA . LEU A 1 358 ? -3.423 -0.962 -21.842 1.00 96.00 358 LEU A CA 1
ATOM 2759 C C . LEU A 1 358 ? -3.473 0.554 -21.571 1.00 96.00 358 LEU A C 1
ATOM 2761 O O . LEU A 1 358 ? -2.411 1.110 -21.282 1.00 96.00 358 LEU A O 1
ATOM 2765 N N . PRO A 1 359 ? -4.637 1.237 -21.632 1.00 95.69 359 PRO A N 1
ATOM 2766 C CA . PRO A 1 359 ? -4.686 2.683 -21.414 1.00 95.69 359 PRO A CA 1
ATOM 2767 C C . PRO A 1 359 ? -4.231 3.070 -20.003 1.00 95.69 359 PRO A C 1
ATOM 2769 O O . PRO A 1 359 ? -3.522 4.061 -19.839 1.00 95.69 359 PRO A O 1
ATOM 2772 N N . LEU A 1 360 ? -4.568 2.260 -18.995 1.00 95.38 360 LEU A N 1
ATOM 2773 C CA . LEU A 1 360 ? -4.148 2.490 -17.615 1.00 95.38 360 LEU A CA 1
ATOM 2774 C C . LEU A 1 360 ? -2.628 2.316 -17.468 1.00 95.38 360 LEU A C 1
ATOM 2776 O O . LEU A 1 360 ? -1.951 3.186 -16.928 1.00 95.38 360 LEU A O 1
ATOM 2780 N N . ALA A 1 361 ? -2.065 1.237 -18.015 1.00 95.25 361 ALA A N 1
ATOM 2781 C CA . ALA A 1 361 ? -0.630 0.960 -17.957 1.00 95.25 361 ALA A CA 1
ATOM 2782 C C . ALA A 1 361 ? 0.222 1.972 -18.743 1.00 95.25 361 ALA A C 1
ATOM 2784 O O . ALA A 1 361 ? 1.383 2.195 -18.407 1.00 95.25 361 ALA A O 1
ATOM 2785 N N . GLN A 1 362 ? -0.336 2.602 -19.780 1.00 93.88 362 GLN A N 1
ATOM 2786 C CA . GLN A 1 362 ? 0.320 3.706 -20.487 1.00 93.88 362 GLN A CA 1
ATOM 2787 C C . GLN A 1 362 ? 0.368 4.992 -19.650 1.00 93.88 362 GLN A C 1
ATOM 2789 O O . GLN A 1 362 ? 1.303 5.782 -19.804 1.00 93.88 362 GLN A O 1
ATOM 2794 N N . GLN A 1 363 ? -0.604 5.205 -18.759 1.00 92.44 363 GLN A N 1
ATOM 2795 C CA . GLN A 1 363 ? -0.594 6.322 -17.810 1.00 92.44 363 GLN A CA 1
ATOM 2796 C C . GLN A 1 363 ? 0.340 6.048 -16.626 1.00 92.44 363 GLN A C 1
ATOM 2798 O O . GLN A 1 363 ? 1.154 6.905 -16.295 1.00 92.44 363 GLN A O 1
ATOM 2803 N N . ASP A 1 364 ? 0.276 4.847 -16.044 1.00 92.75 364 ASP A N 1
ATOM 2804 C CA . ASP A 1 364 ? 1.180 4.393 -14.984 1.00 92.75 364 ASP A CA 1
ATOM 2805 C C . ASP A 1 364 ? 1.715 2.983 -15.279 1.00 92.75 364 ASP A C 1
ATOM 2807 O O . ASP A 1 364 ? 1.021 1.971 -15.134 1.00 92.75 364 ASP A O 1
ATOM 2811 N N . GLY A 1 365 ? 3.004 2.907 -15.624 1.00 92.50 365 GLY A N 1
ATOM 2812 C CA . GLY A 1 365 ? 3.696 1.654 -15.930 1.00 92.50 365 GLY A CA 1
ATOM 2813 C C . GLY A 1 365 ? 3.703 0.636 -14.781 1.00 92.50 365 GLY A C 1
ATOM 2814 O O . GLY A 1 365 ? 3.910 -0.557 -15.018 1.00 92.50 365 GLY A O 1
ATOM 2815 N N . ASN A 1 366 ? 3.436 1.060 -13.540 1.00 93.25 366 ASN A N 1
ATOM 2816 C CA . ASN A 1 366 ? 3.337 0.168 -12.383 1.00 93.25 366 ASN A CA 1
ATOM 2817 C C . ASN A 1 366 ? 2.147 -0.779 -12.452 1.00 93.25 366 ASN A C 1
ATOM 2819 O O . ASN A 1 366 ? 2.198 -1.851 -11.852 1.00 93.25 366 ASN A O 1
ATOM 2823 N N . ILE A 1 367 ? 1.106 -0.430 -13.204 1.00 95.56 367 ILE A N 1
ATOM 2824 C CA . ILE A 1 367 ? -0.086 -1.267 -13.375 1.00 95.56 367 ILE A CA 1
ATOM 2825 C C . ILE A 1 367 ? 0.264 -2.584 -14.067 1.00 95.56 367 ILE A C 1
ATOM 2827 O O . ILE A 1 367 ? -0.338 -3.621 -13.776 1.00 95.56 367 ILE A O 1
ATOM 2831 N N . LEU A 1 368 ? 1.304 -2.583 -14.909 1.00 95.38 368 LEU A N 1
ATOM 2832 C CA . LEU A 1 368 ? 1.765 -3.790 -15.584 1.00 95.38 368 LEU A CA 1
ATOM 2833 C C . LEU A 1 368 ? 2.129 -4.906 -14.593 1.00 95.38 368 LEU A C 1
ATOM 2835 O O . LEU A 1 368 ? 1.955 -6.068 -14.935 1.00 95.38 368 LEU A O 1
ATOM 2839 N N . GLN A 1 369 ? 2.562 -4.591 -13.365 1.00 95.44 369 GLN A N 1
ATOM 2840 C CA . GLN A 1 369 ? 2.915 -5.596 -12.350 1.00 95.44 369 GLN A CA 1
ATOM 2841 C C . GLN A 1 369 ? 1.723 -6.462 -11.913 1.00 95.44 369 GLN A C 1
ATOM 2843 O O . GLN A 1 369 ? 1.895 -7.634 -11.580 1.00 95.44 369 GLN A O 1
ATOM 2848 N N . PHE A 1 370 ? 0.520 -5.888 -11.947 1.00 94.69 370 PHE A N 1
ATOM 2849 C CA . PHE A 1 370 ? -0.729 -6.515 -11.518 1.00 94.69 370 PHE A CA 1
ATOM 2850 C C . PHE A 1 370 ? -1.499 -7.146 -12.688 1.00 94.69 370 PHE A C 1
ATOM 2852 O O . PHE A 1 370 ? -2.458 -7.888 -12.482 1.00 94.69 370 PHE A O 1
ATOM 2859 N N . ALA A 1 371 ? -1.083 -6.873 -13.927 1.00 95.38 371 ALA A N 1
ATOM 2860 C CA . ALA A 1 371 ? -1.668 -7.481 -15.109 1.00 95.38 371 ALA A CA 1
ATOM 2861 C C . ALA A 1 371 ? -1.447 -9.003 -15.124 1.00 95.38 371 ALA A C 1
ATOM 2863 O O . ALA A 1 371 ? -0.436 -9.535 -14.642 1.00 95.38 371 ALA A O 1
ATOM 2864 N N . ALA A 1 372 ? -2.375 -9.724 -15.754 1.00 96.00 372 ALA A N 1
ATOM 2865 C CA . ALA A 1 372 ? -2.259 -11.168 -15.901 1.00 96.00 372 ALA A CA 1
ATOM 2866 C C . ALA A 1 372 ? -0.923 -11.560 -16.556 1.00 96.00 372 ALA A C 1
ATOM 2868 O O . ALA A 1 372 ? -0.459 -10.920 -17.500 1.00 96.00 372 ALA A O 1
ATOM 2869 N N . GLN A 1 373 ? -0.320 -12.664 -16.102 1.00 95.19 373 GLN A N 1
ATOM 2870 C CA . GLN A 1 373 ? 0.984 -13.131 -16.596 1.00 95.19 373 GLN A CA 1
ATOM 2871 C C . GLN A 1 373 ? 1.037 -13.266 -18.127 1.00 95.19 373 GLN A C 1
ATOM 2873 O O . GLN A 1 373 ? 2.068 -12.978 -18.727 1.00 95.19 373 GLN A O 1
ATOM 2878 N N . ARG A 1 374 ? -0.086 -13.642 -18.757 1.00 96.12 374 ARG A N 1
ATOM 2879 C CA . ARG A 1 374 ? -0.219 -13.707 -20.219 1.00 96.12 374 ARG A CA 1
ATOM 2880 C C . ARG A 1 374 ? 0.022 -12.358 -20.906 1.00 96.12 374 ARG A C 1
ATOM 2882 O O . ARG A 1 374 ? 0.697 -12.336 -21.922 1.00 96.12 374 ARG A O 1
ATOM 2889 N N . LEU A 1 375 ? -0.474 -11.255 -20.334 1.00 96.44 375 LEU A N 1
ATOM 2890 C CA . LEU A 1 375 ? -0.303 -9.903 -20.878 1.00 96.44 375 LEU A CA 1
ATOM 2891 C C . LEU A 1 375 ? 1.124 -9.407 -20.655 1.00 96.44 375 LEU A C 1
ATOM 2893 O O . LEU A 1 375 ? 1.742 -8.872 -21.566 1.00 96.44 375 LEU A O 1
ATOM 2897 N N . ARG A 1 376 ? 1.692 -9.674 -19.472 1.00 96.38 376 ARG A N 1
ATOM 2898 C CA . ARG A 1 376 ? 3.097 -9.350 -19.157 1.00 96.38 376 ARG A CA 1
ATOM 2899 C C . ARG A 1 376 ? 4.103 -10.114 -20.022 1.00 96.38 376 ARG A C 1
ATOM 2901 O O . ARG A 1 376 ? 5.265 -9.723 -20.092 1.00 96.38 376 ARG A O 1
ATOM 2908 N N . ALA A 1 377 ? 3.685 -11.222 -20.632 1.00 96.12 377 ALA A N 1
ATOM 2909 C CA . ALA A 1 377 ? 4.481 -12.001 -21.574 1.00 96.12 377 ALA A CA 1
ATOM 2910 C C . ALA A 1 377 ? 4.126 -11.737 -23.046 1.00 96.12 377 ALA A C 1
ATOM 2912 O O . ALA A 1 377 ? 4.830 -12.228 -23.929 1.00 96.12 377 ALA A O 1
ATOM 2913 N N . ASP A 1 378 ? 3.070 -10.972 -23.320 1.00 96.94 378 ASP A N 1
ATOM 2914 C CA . ASP A 1 378 ? 2.697 -10.596 -24.675 1.00 96.94 378 ASP A CA 1
ATOM 2915 C C . ASP A 1 378 ? 3.582 -9.441 -25.145 1.00 96.94 378 ASP A C 1
ATOM 2917 O O . ASP A 1 378 ? 3.485 -8.301 -24.687 1.00 96.94 378 ASP A O 1
ATOM 2921 N N . ARG A 1 379 ? 4.446 -9.758 -26.108 1.00 96.50 379 ARG A N 1
ATOM 2922 C CA . ARG A 1 379 ? 5.377 -8.818 -26.723 1.00 96.50 379 ARG A CA 1
ATOM 2923 C C . ARG A 1 379 ? 4.684 -7.573 -27.276 1.00 96.50 379 ARG A C 1
ATOM 2925 O O . ARG A 1 379 ? 5.181 -6.471 -27.071 1.00 96.50 379 ARG A O 1
ATOM 2932 N N . ARG A 1 380 ? 3.571 -7.733 -28.002 1.00 96.94 380 ARG A N 1
ATOM 2933 C CA . ARG A 1 380 ? 2.885 -6.609 -28.664 1.00 96.94 380 ARG A CA 1
ATOM 2934 C C . ARG A 1 380 ? 2.228 -5.691 -27.645 1.00 96.94 380 ARG A C 1
ATOM 2936 O O . ARG A 1 380 ? 2.227 -4.479 -27.829 1.00 96.94 380 ARG A O 1
ATOM 2943 N N . PHE A 1 381 ? 1.676 -6.272 -26.586 1.00 97.19 381 PHE A N 1
ATOM 2944 C CA . PHE A 1 381 ? 1.084 -5.522 -25.487 1.00 97.19 381 PHE A CA 1
ATOM 2945 C C . PHE A 1 381 ? 2.151 -4.735 -24.714 1.00 97.19 381 PHE A C 1
ATOM 2947 O O . PHE A 1 381 ? 2.039 -3.520 -24.568 1.00 97.19 381 PHE A O 1
ATOM 2954 N N . VAL A 1 382 ? 3.226 -5.405 -24.281 1.00 97.12 382 VAL A N 1
ATOM 2955 C CA . VAL A 1 382 ? 4.310 -4.770 -23.515 1.00 97.12 382 VAL A CA 1
ATOM 2956 C C . VAL A 1 382 ? 5.014 -3.684 -24.327 1.00 97.12 382 VAL A C 1
ATOM 2958 O O . VAL A 1 382 ? 5.307 -2.635 -23.765 1.00 97.12 382 VAL A O 1
ATOM 2961 N N . LEU A 1 383 ? 5.232 -3.876 -25.635 1.00 96.69 383 LEU A N 1
ATOM 2962 C CA . LEU A 1 383 ? 5.792 -2.829 -26.501 1.00 96.69 383 LEU A CA 1
ATOM 2963 C C . LEU A 1 383 ? 4.969 -1.538 -26.445 1.00 96.69 383 LEU A C 1
ATOM 2965 O O . LEU A 1 383 ? 5.536 -0.481 -26.203 1.00 96.69 383 LEU A O 1
ATOM 2969 N N . GLN A 1 384 ? 3.643 -1.624 -26.573 1.00 96.69 384 GLN A N 1
ATOM 2970 C CA . GLN A 1 384 ? 2.767 -0.445 -26.535 1.00 96.69 384 GLN A CA 1
ATOM 2971 C C . GLN A 1 384 ? 2.767 0.271 -25.175 1.00 96.69 384 GLN A C 1
ATOM 2973 O O . GLN A 1 384 ? 2.570 1.486 -25.121 1.00 96.69 384 GLN A O 1
ATOM 2978 N N . VAL A 1 385 ? 2.968 -0.462 -24.075 1.00 96.62 385 VAL A N 1
ATOM 2979 C CA . VAL A 1 385 ? 3.120 0.129 -22.734 1.00 96.62 385 VAL A CA 1
ATOM 2980 C C . VAL A 1 385 ? 4.480 0.822 -22.621 1.00 96.62 385 VAL A C 1
ATOM 2982 O O . VAL A 1 385 ? 4.557 1.994 -22.262 1.00 96.62 385 VAL A O 1
ATOM 2985 N N . VAL A 1 386 ? 5.550 0.118 -22.989 1.00 96.31 386 VAL A N 1
ATOM 2986 C CA . VAL A 1 386 ? 6.941 0.581 -22.889 1.00 96.31 386 VAL A CA 1
ATOM 2987 C C . VAL A 1 386 ? 7.233 1.769 -23.810 1.00 96.31 386 VAL A C 1
ATOM 2989 O O . VAL A 1 386 ? 8.032 2.634 -23.461 1.00 96.31 386 VAL A O 1
ATOM 2992 N N . GLU A 1 387 ? 6.550 1.867 -24.951 1.00 95.75 387 GLU A N 1
ATOM 2993 C CA . GLU A 1 387 ? 6.605 3.027 -25.849 1.00 95.75 387 GLU A CA 1
ATOM 2994 C C . GLU A 1 387 ? 6.218 4.344 -25.167 1.00 95.75 387 GLU A C 1
ATOM 2996 O O . GLU A 1 387 ? 6.672 5.403 -25.606 1.00 95.75 387 GLU A O 1
ATOM 3001 N N . LYS A 1 388 ? 5.390 4.292 -24.116 1.00 94.75 388 LYS A N 1
ATOM 3002 C CA . LYS A 1 388 ? 5.007 5.453 -23.299 1.00 94.75 388 LYS A CA 1
ATOM 3003 C C . LYS A 1 388 ? 5.728 5.479 -21.953 1.00 94.75 388 LYS A C 1
ATOM 3005 O O . LYS A 1 388 ? 6.057 6.559 -21.479 1.00 94.75 388 LYS A O 1
ATOM 3010 N N . GLN A 1 389 ? 5.983 4.311 -21.364 1.00 94.31 389 GLN A N 1
ATOM 3011 C CA . GLN A 1 389 ? 6.526 4.148 -20.016 1.00 94.31 389 GLN A CA 1
ATOM 3012 C C . GLN A 1 389 ? 7.725 3.191 -20.015 1.00 94.31 389 GLN A C 1
ATOM 3014 O O . GLN A 1 389 ? 7.575 1.987 -19.807 1.00 94.31 389 GLN A O 1
ATOM 3019 N N . GLY A 1 390 ? 8.936 3.719 -20.221 1.00 92.88 390 GLY A N 1
ATOM 3020 C CA . GLY A 1 390 ? 10.154 2.906 -20.350 1.00 92.88 390 GLY A CA 1
ATOM 3021 C C . GLY A 1 390 ? 10.442 1.987 -19.150 1.00 92.88 390 GLY A C 1
ATOM 3022 O O . GLY A 1 390 ? 10.762 0.813 -19.345 1.00 92.88 390 GLY A O 1
ATOM 3023 N N . ASP A 1 391 ? 10.260 2.468 -17.912 1.00 92.75 391 ASP A N 1
ATOM 3024 C CA . ASP A 1 391 ? 10.502 1.680 -16.683 1.00 92.75 391 ASP A CA 1
ATOM 3025 C C . ASP A 1 391 ? 9.500 0.526 -16.495 1.00 92.75 391 ASP A C 1
ATOM 3027 O O . ASP A 1 391 ? 9.776 -0.413 -15.748 1.00 92.75 391 ASP A O 1
ATOM 3031 N N . ALA A 1 392 ? 8.367 0.522 -17.216 1.00 95.50 392 ALA A N 1
ATOM 3032 C CA . ALA A 1 392 ? 7.379 -0.557 -17.136 1.00 95.50 392 ALA A CA 1
ATOM 3033 C C . ALA A 1 392 ? 7.977 -1.924 -17.511 1.00 95.50 392 ALA A C 1
ATOM 3035 O O . ALA A 1 392 ? 7.508 -2.955 -17.025 1.00 95.50 392 ALA A O 1
ATOM 3036 N N . VAL A 1 393 ? 9.058 -1.950 -18.304 1.00 95.69 393 VAL A N 1
ATOM 3037 C CA . VAL A 1 393 ? 9.758 -3.184 -18.694 1.00 95.69 393 VAL A CA 1
ATOM 3038 C C . VAL A 1 393 ? 10.186 -4.036 -17.492 1.00 95.69 393 VAL A C 1
ATOM 3040 O O . VAL A 1 393 ? 10.247 -5.257 -17.604 1.00 95.69 393 VAL A O 1
ATOM 3043 N N . ARG A 1 394 ? 10.400 -3.435 -16.312 1.00 94.75 394 ARG A N 1
ATOM 3044 C CA . ARG A 1 394 ? 10.749 -4.156 -15.075 1.00 94.75 394 ARG A CA 1
ATOM 3045 C C . ARG A 1 394 ? 9.702 -5.179 -14.634 1.00 94.75 394 ARG A C 1
ATOM 3047 O O . ARG A 1 394 ? 10.035 -6.141 -13.947 1.00 94.75 394 ARG A O 1
ATOM 3054 N N . HIS A 1 395 ? 8.448 -4.952 -15.023 1.00 95.31 395 HIS A N 1
ATOM 3055 C CA . HIS A 1 395 ? 7.298 -5.790 -14.687 1.00 95.31 395 HIS A CA 1
ATOM 3056 C C . HIS A 1 395 ? 6.943 -6.784 -15.798 1.00 95.31 395 HIS A C 1
ATOM 3058 O O . HIS A 1 395 ? 6.101 -7.665 -15.593 1.00 95.31 395 HIS A O 1
ATOM 3064 N N . ALA A 1 396 ? 7.576 -6.657 -16.968 1.00 94.94 396 ALA A N 1
ATOM 3065 C CA . ALA A 1 396 ? 7.425 -7.595 -18.068 1.00 94.94 396 ALA A CA 1
ATOM 3066 C C . ALA A 1 396 ? 8.036 -8.960 -17.720 1.00 94.94 396 ALA A C 1
ATOM 3068 O O . ALA A 1 396 ? 8.793 -9.128 -16.760 1.00 94.94 396 ALA A O 1
ATOM 3069 N N . CYS A 1 397 ? 7.702 -9.981 -18.505 1.00 94.38 397 CYS A N 1
ATOM 3070 C CA . CYS A 1 397 ? 8.330 -11.280 -18.330 1.00 94.38 397 CYS A CA 1
ATOM 3071 C C . CYS A 1 397 ? 9.824 -11.220 -18.708 1.00 94.38 397 CYS A C 1
ATOM 3073 O O . CYS A 1 397 ? 10.215 -10.523 -19.643 1.00 94.38 397 CYS A O 1
ATOM 3075 N N . HIS A 1 398 ? 10.659 -12.011 -18.025 1.00 91.19 398 HIS A N 1
ATOM 3076 C CA . HIS A 1 398 ? 12.114 -12.011 -18.245 1.00 91.19 398 HIS A CA 1
ATOM 3077 C C . HIS A 1 398 ? 12.515 -12.246 -19.713 1.00 91.19 398 HIS A C 1
ATOM 3079 O O . HIS A 1 398 ? 13.498 -11.679 -20.167 1.00 91.19 398 HIS A O 1
ATOM 3085 N N . LYS A 1 399 ? 11.734 -13.030 -20.476 1.00 93.12 399 LYS A N 1
ATOM 3086 C CA . LYS A 1 399 ? 11.998 -13.282 -21.903 1.00 93.12 399 LYS A CA 1
ATOM 3087 C C . LYS A 1 399 ? 11.904 -12.014 -22.749 1.00 93.12 399 LYS A C 1
ATOM 3089 O O . LYS A 1 399 ? 12.627 -11.890 -23.727 1.00 93.12 399 LYS A O 1
ATOM 3094 N N . LEU A 1 400 ? 11.018 -11.085 -22.386 1.00 94.19 400 LEU A N 1
ATOM 3095 C CA . LEU A 1 400 ? 10.897 -9.796 -23.070 1.00 94.19 400 LEU A CA 1
ATOM 3096 C C . LEU A 1 400 ? 12.000 -8.823 -22.649 1.00 94.19 400 LEU A C 1
ATOM 3098 O O . LEU A 1 400 ? 12.371 -7.960 -23.435 1.00 94.19 400 LEU A O 1
ATOM 3102 N N . CYS A 1 401 ? 12.585 -9.000 -21.463 1.00 91.50 401 CYS A N 1
ATOM 3103 C CA . CYS A 1 401 ? 13.796 -8.281 -21.072 1.00 91.50 401 CYS A CA 1
ATOM 3104 C C . CYS A 1 401 ? 15.040 -8.717 -21.867 1.00 91.50 401 CYS A C 1
ATOM 3106 O O . CYS A 1 401 ? 16.044 -8.009 -21.850 1.00 91.50 401 CYS A O 1
ATOM 3108 N N . ASP A 1 402 ? 14.979 -9.861 -22.553 1.00 91.81 402 ASP A N 1
ATOM 3109 C CA . ASP A 1 402 ? 15.973 -10.320 -23.529 1.00 91.81 402 ASP A CA 1
ATOM 3110 C C . ASP A 1 402 ? 15.568 -9.997 -24.990 1.00 91.81 402 ASP A C 1
ATOM 3112 O O . ASP A 1 402 ? 16.316 -10.292 -25.923 1.00 91.81 402 ASP A O 1
ATOM 3116 N N . ASP A 1 403 ? 14.399 -9.383 -25.224 1.00 95.25 403 ASP A N 1
ATOM 3117 C CA . ASP A 1 403 ? 13.963 -8.972 -26.564 1.00 95.25 403 ASP A CA 1
ATOM 3118 C C . ASP A 1 403 ? 14.622 -7.643 -26.951 1.00 95.25 403 ASP A C 1
ATOM 3120 O O . ASP A 1 403 ? 14.512 -6.628 -26.257 1.00 95.25 403 ASP A O 1
ATOM 3124 N N . VAL A 1 404 ? 15.314 -7.655 -28.093 1.00 94.12 404 VAL A N 1
ATOM 3125 C CA . VAL A 1 404 ? 16.079 -6.505 -28.588 1.00 94.12 404 VAL A CA 1
ATOM 3126 C C . VAL A 1 404 ? 15.178 -5.298 -28.834 1.00 94.12 404 VAL A C 1
ATOM 3128 O O . VAL A 1 404 ? 15.547 -4.188 -28.471 1.00 94.12 404 VAL A O 1
ATOM 3131 N N . GLU A 1 405 ? 14.007 -5.478 -29.445 1.00 95.44 405 GLU A N 1
ATOM 3132 C CA . GLU A 1 405 ? 13.131 -4.352 -29.780 1.00 95.44 405 GLU A CA 1
ATOM 3133 C C . GLU A 1 405 ? 12.500 -3.757 -28.522 1.00 95.44 405 GLU A C 1
ATOM 3135 O O . GLU A 1 405 ? 12.536 -2.540 -28.346 1.00 95.44 405 GLU A O 1
ATOM 3140 N N . VAL A 1 406 ? 11.987 -4.608 -27.624 1.00 96.06 406 VAL A N 1
ATOM 3141 C CA . VAL A 1 406 ? 11.390 -4.169 -26.350 1.00 96.06 406 VAL A CA 1
ATOM 3142 C C . VAL A 1 406 ? 12.399 -3.359 -25.549 1.00 96.06 406 VAL A C 1
ATOM 3144 O O . VAL A 1 406 ? 12.093 -2.243 -25.130 1.00 96.06 406 VAL A O 1
ATOM 3147 N N . MET A 1 407 ? 13.614 -3.884 -25.373 1.00 95.44 407 MET A N 1
ATOM 3148 C CA . MET A 1 407 ? 14.623 -3.224 -24.553 1.00 95.44 407 MET A CA 1
ATOM 3149 C C . MET A 1 407 ? 15.163 -1.950 -25.208 1.00 95.44 407 MET A C 1
ATOM 3151 O O . MET A 1 407 ? 15.350 -0.948 -24.525 1.00 95.44 407 MET A O 1
ATOM 3155 N N . LEU A 1 408 ? 15.368 -1.929 -26.531 1.00 93.94 408 LEU A N 1
ATOM 3156 C CA . LEU A 1 408 ? 15.779 -0.699 -27.217 1.00 93.94 408 LEU A CA 1
ATOM 3157 C C . LEU A 1 408 ? 14.713 0.394 -27.113 1.00 93.94 408 LEU A C 1
ATOM 3159 O O . LEU A 1 408 ? 15.062 1.557 -26.918 1.00 93.94 408 LEU A O 1
ATOM 3163 N N . THR A 1 409 ? 13.434 0.041 -27.227 1.00 95.12 409 THR A N 1
ATOM 3164 C CA . THR A 1 409 ? 12.329 0.989 -27.044 1.00 95.12 409 THR A CA 1
ATOM 3165 C C . THR A 1 409 ? 12.249 1.469 -25.595 1.00 95.12 409 THR A C 1
ATOM 3167 O O . THR A 1 409 ? 12.152 2.675 -25.371 1.00 95.12 409 THR A O 1
ATOM 3170 N N . ALA A 1 410 ? 12.409 0.569 -24.618 1.00 95.56 410 ALA A N 1
ATOM 3171 C CA . ALA A 1 410 ? 12.447 0.916 -23.198 1.00 95.56 410 ALA A CA 1
ATOM 3172 C C . ALA A 1 410 ? 13.579 1.896 -22.882 1.00 95.56 410 ALA A C 1
ATOM 3174 O O . ALA A 1 410 ? 13.333 2.951 -22.309 1.00 95.56 410 ALA A O 1
ATOM 3175 N N . CYS A 1 411 ? 14.803 1.595 -23.326 1.00 93.25 411 CYS A N 1
ATOM 3176 C CA . CYS A 1 411 ? 15.978 2.433 -23.090 1.00 93.25 411 CYS A CA 1
ATOM 3177 C C . CYS A 1 411 ? 15.905 3.798 -23.788 1.00 93.25 411 CYS A C 1
ATOM 3179 O O . CYS A 1 411 ? 16.543 4.744 -23.330 1.00 93.25 411 CYS A O 1
ATOM 3181 N N . ARG A 1 412 ? 15.159 3.914 -24.898 1.00 92.25 412 ARG A N 1
ATOM 3182 C CA . ARG A 1 412 ? 14.902 5.209 -25.550 1.00 92.25 412 ARG A CA 1
ATOM 3183 C C . ARG A 1 412 ? 14.000 6.103 -24.708 1.00 92.25 412 ARG A C 1
ATOM 3185 O O . ARG A 1 412 ? 14.221 7.308 -24.708 1.00 92.25 412 ARG A O 1
ATOM 3192 N N . GLN A 1 413 ? 13.004 5.526 -24.036 1.00 92.50 413 GLN A N 1
ATOM 3193 C CA . GLN A 1 413 ? 12.095 6.282 -23.173 1.00 92.50 413 GLN A CA 1
ATOM 3194 C C . GLN A 1 413 ? 12.689 6.544 -21.790 1.00 92.50 413 GLN A C 1
ATOM 3196 O O . GLN A 1 413 ? 12.603 7.658 -21.283 1.00 92.50 413 GLN A O 1
ATOM 3201 N N . ASP A 1 414 ? 13.326 5.540 -21.191 1.00 90.12 414 ASP A N 1
ATOM 3202 C CA . ASP A 1 414 ? 13.977 5.655 -19.893 1.00 90.12 414 ASP A CA 1
ATOM 3203 C C . ASP A 1 414 ? 15.329 4.931 -19.884 1.00 90.12 414 ASP A C 1
ATOM 3205 O O . ASP A 1 414 ? 15.420 3.707 -19.988 1.00 90.12 414 ASP A O 1
ATOM 3209 N N . LYS A 1 415 ? 16.405 5.691 -19.670 1.00 87.56 415 LYS A N 1
ATOM 3210 C CA . LYS A 1 415 ? 17.766 5.161 -19.509 1.00 87.56 415 LYS A CA 1
ATOM 3211 C C . LYS A 1 415 ? 17.882 4.147 -18.363 1.00 87.56 415 LYS A C 1
ATOM 3213 O O . LYS A 1 415 ? 18.732 3.258 -18.423 1.00 87.56 415 LYS A O 1
ATOM 3218 N N . HIS A 1 416 ? 17.048 4.257 -17.326 1.00 89.19 416 HIS A N 1
ATOM 3219 C CA . HIS A 1 416 ? 17.050 3.340 -16.188 1.00 89.19 416 HIS A CA 1
ATOM 3220 C C . HIS A 1 416 ? 16.526 1.950 -16.555 1.00 89.19 416 HIS A C 1
ATOM 3222 O O . HIS A 1 416 ? 16.900 0.989 -15.883 1.00 89.19 416 HIS A O 1
ATOM 3228 N N . ALA A 1 417 ? 15.785 1.805 -17.661 1.00 92.88 417 ALA A N 1
ATOM 3229 C CA . ALA A 1 417 ? 15.340 0.510 -18.174 1.00 92.88 417 ALA A CA 1
ATOM 3230 C C . ALA A 1 417 ? 16.509 -0.452 -18.451 1.00 92.88 417 ALA A C 1
ATOM 3232 O O . ALA A 1 417 ? 16.364 -1.664 -18.303 1.00 92.88 417 ALA A O 1
ATOM 3233 N N . LEU A 1 418 ? 17.699 0.080 -18.760 1.00 91.12 418 LEU A N 1
ATOM 3234 C CA . LEU A 1 418 ? 18.894 -0.715 -19.049 1.00 91.12 418 LEU A CA 1
ATOM 3235 C C . LEU A 1 418 ? 19.296 -1.646 -17.892 1.00 91.12 418 LEU A C 1
ATOM 3237 O O . LEU A 1 418 ? 19.867 -2.707 -18.134 1.00 91.12 418 LEU A O 1
ATOM 3241 N N . ARG A 1 419 ? 18.959 -1.304 -16.637 1.00 91.00 419 ARG A N 1
ATOM 3242 C CA . ARG A 1 419 ? 19.224 -2.168 -15.468 1.00 91.00 419 ARG A CA 1
ATOM 3243 C C . ARG A 1 419 ? 18.463 -3.498 -15.522 1.00 91.00 419 ARG A C 1
ATOM 3245 O O . ARG A 1 419 ? 18.839 -4.440 -14.832 1.00 91.00 419 ARG A O 1
ATOM 3252 N N . HIS A 1 420 ? 17.394 -3.556 -16.316 1.00 92.56 420 HIS A N 1
ATOM 3253 C CA . HIS A 1 420 ? 16.564 -4.739 -16.519 1.00 92.56 420 HIS A CA 1
ATOM 3254 C C . HIS A 1 420 ? 16.938 -5.516 -17.783 1.00 92.56 420 HIS A C 1
ATOM 3256 O O . HIS A 1 420 ? 16.367 -6.579 -18.009 1.00 92.56 420 HIS A O 1
ATOM 3262 N N . ALA A 1 421 ? 17.889 -5.027 -18.588 1.00 91.12 421 ALA A N 1
ATOM 3263 C CA . ALA A 1 421 ? 18.350 -5.726 -19.778 1.00 91.12 421 ALA A CA 1
ATOM 3264 C C . ALA A 1 421 ? 18.932 -7.093 -19.408 1.00 91.12 421 ALA A C 1
ATOM 3266 O O . ALA A 1 421 ? 19.844 -7.205 -18.581 1.00 91.12 421 ALA A O 1
ATOM 3267 N N . GLY A 1 422 ? 18.403 -8.143 -20.031 1.00 89.75 422 GLY A N 1
ATOM 3268 C CA . GLY A 1 422 ? 18.900 -9.487 -19.806 1.00 89.75 422 GLY A CA 1
ATOM 3269 C C . GLY A 1 422 ? 20.327 -9.658 -20.335 1.00 89.75 422 GLY A C 1
ATOM 3270 O O . GLY A 1 422 ? 20.785 -8.973 -21.252 1.00 89.75 422 GLY A O 1
ATOM 3271 N N . LYS A 1 423 ? 21.084 -10.577 -19.726 1.00 88.44 423 LYS A N 1
ATOM 3272 C CA . LYS A 1 423 ? 22.512 -10.767 -20.046 1.00 88.44 423 LYS A CA 1
ATOM 3273 C C . LYS A 1 423 ? 22.732 -11.215 -21.492 1.00 88.44 423 LYS A C 1
ATOM 3275 O O . LYS A 1 423 ? 23.795 -10.957 -22.054 1.00 88.44 423 LYS A O 1
ATOM 3280 N N . THR A 1 424 ? 21.742 -11.874 -22.094 1.00 92.06 424 THR A N 1
ATOM 3281 C CA . THR A 1 424 ? 21.852 -12.392 -23.462 1.00 92.06 424 THR A CA 1
ATOM 3282 C C . THR A 1 424 ? 21.885 -11.265 -24.501 1.00 92.06 424 THR A C 1
ATOM 3284 O O . THR A 1 424 ? 22.581 -11.390 -25.510 1.00 92.06 424 THR A O 1
ATOM 3287 N N . LEU A 1 425 ? 21.259 -10.116 -24.211 1.00 92.38 425 LEU A N 1
ATOM 3288 C CA . LEU A 1 425 ? 21.269 -8.933 -25.081 1.00 92.38 425 LEU A CA 1
ATOM 3289 C C . LEU A 1 425 ? 22.668 -8.367 -25.310 1.00 92.38 425 LEU A C 1
ATOM 3291 O O . LEU A 1 425 ? 22.976 -7.900 -26.404 1.00 92.38 425 LEU A O 1
ATOM 3295 N N . TRP A 1 426 ? 23.5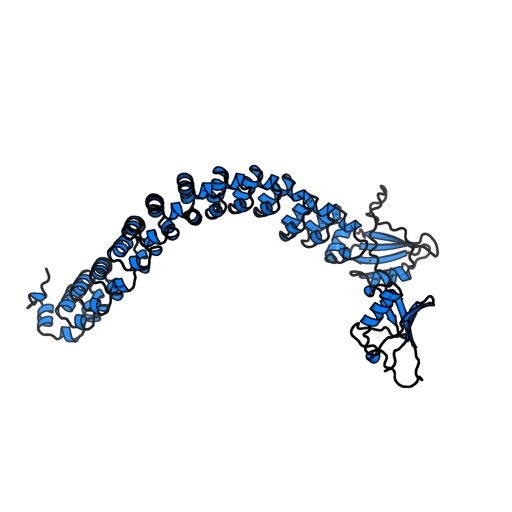50 -8.463 -24.318 1.00 92.06 426 TRP A N 1
ATOM 3296 C CA . TRP A 1 426 ? 24.937 -8.013 -24.442 1.00 92.06 426 TRP A CA 1
ATOM 3297 C C . TRP A 1 426 ? 25.803 -8.917 -25.325 1.00 92.06 426 TRP A C 1
ATOM 3299 O O . TRP A 1 426 ? 26.943 -8.569 -25.629 1.00 92.06 426 TRP A O 1
ATOM 3309 N N . SER A 1 427 ? 25.264 -10.057 -25.760 1.00 92.94 427 SER A N 1
ATOM 3310 C CA . SER A 1 427 ? 25.843 -10.907 -26.805 1.00 92.94 427 SER A CA 1
ATOM 3311 C C . SER A 1 427 ? 25.166 -10.698 -28.166 1.00 92.94 427 SER A C 1
ATOM 3313 O O . SER A 1 427 ? 25.599 -11.281 -29.156 1.00 92.94 427 SER A O 1
ATOM 3315 N N . ASN A 1 428 ? 24.132 -9.852 -28.250 1.00 94.12 428 ASN A N 1
ATOM 3316 C CA . ASN A 1 428 ? 23.446 -9.536 -29.496 1.00 94.12 428 ASN A CA 1
ATOM 3317 C C . ASN A 1 428 ? 24.115 -8.335 -30.207 1.00 94.12 428 ASN A C 1
ATOM 3319 O O . ASN A 1 428 ? 24.117 -7.225 -29.662 1.00 94.12 428 ASN A O 1
ATOM 3323 N N . PRO A 1 429 ? 24.645 -8.507 -31.437 1.00 92.62 429 PRO A N 1
ATOM 3324 C CA . PRO A 1 429 ? 25.340 -7.436 -32.150 1.00 92.62 429 PRO A CA 1
ATOM 3325 C C . PRO A 1 429 ? 24.466 -6.202 -32.393 1.00 92.62 429 PRO A C 1
ATOM 3327 O O . PRO A 1 429 ? 24.936 -5.077 -32.241 1.00 92.62 429 PRO A O 1
ATOM 3330 N N . SER A 1 430 ? 23.196 -6.397 -32.759 1.00 93.31 430 SER A N 1
ATOM 3331 C CA . SER A 1 430 ? 22.269 -5.310 -33.088 1.00 93.31 430 SER A CA 1
ATOM 3332 C C . SER A 1 430 ? 21.952 -4.450 -31.866 1.00 93.31 430 SER A C 1
ATOM 3334 O O . SER A 1 430 ? 21.957 -3.223 -31.969 1.00 93.31 430 SER A O 1
ATOM 3336 N N . PHE A 1 431 ? 21.737 -5.082 -30.708 1.00 94.00 431 PHE A N 1
ATOM 3337 C CA . PHE A 1 431 ? 21.503 -4.380 -29.446 1.00 94.00 431 PHE A CA 1
ATOM 3338 C C . PHE A 1 431 ? 22.729 -3.562 -29.025 1.00 94.00 431 PHE A C 1
ATOM 3340 O O . PHE A 1 431 ? 22.627 -2.351 -28.826 1.00 94.00 431 PHE A O 1
ATOM 3347 N N . VAL A 1 432 ? 23.910 -4.193 -28.972 1.00 93.38 432 VAL A N 1
ATOM 3348 C CA . VAL A 1 432 ? 25.159 -3.521 -28.576 1.00 93.38 432 VAL A CA 1
ATOM 3349 C C . VAL A 1 432 ? 25.487 -2.368 -29.521 1.00 93.38 432 VAL A C 1
ATOM 3351 O O . VAL A 1 432 ? 25.807 -1.275 -29.061 1.00 93.38 432 VAL A O 1
ATOM 3354 N N . LYS A 1 433 ? 25.343 -2.566 -30.836 1.00 91.12 433 LYS A N 1
ATOM 3355 C CA . LYS A 1 433 ? 25.576 -1.518 -31.839 1.00 91.12 433 LYS A CA 1
ATOM 3356 C C . LYS A 1 433 ? 24.667 -0.302 -31.633 1.00 91.12 433 LYS A C 1
ATOM 3358 O O . LYS A 1 433 ? 25.114 0.833 -31.799 1.00 91.12 433 LYS A O 1
ATOM 3363 N N . ALA A 1 434 ? 23.404 -0.524 -31.265 1.00 91.56 434 ALA A N 1
ATOM 3364 C CA . ALA A 1 434 ? 22.461 0.550 -30.970 1.00 91.56 434 ALA A CA 1
ATOM 3365 C C . ALA A 1 434 ? 22.778 1.264 -29.644 1.00 91.56 434 ALA A C 1
ATOM 3367 O O . ALA A 1 434 ? 22.719 2.490 -29.597 1.00 91.56 434 ALA A O 1
ATOM 3368 N N . MET A 1 435 ? 23.157 0.528 -28.595 1.00 90.81 435 MET A N 1
ATOM 3369 C CA . MET A 1 435 ? 23.518 1.107 -27.293 1.00 90.81 435 MET A CA 1
ATOM 3370 C C . MET A 1 435 ? 24.811 1.923 -27.360 1.00 90.81 435 MET A C 1
ATOM 3372 O O . MET A 1 435 ? 24.829 3.072 -26.929 1.00 90.81 435 MET A O 1
ATOM 3376 N N . VAL A 1 436 ? 25.855 1.379 -27.989 1.00 91.31 436 VAL A N 1
ATOM 3377 C CA . VAL A 1 436 ? 27.159 2.040 -28.176 1.00 91.31 436 VAL A CA 1
ATOM 3378 C C . VAL A 1 436 ? 27.045 3.318 -29.006 1.00 91.31 436 VAL A C 1
ATOM 3380 O O . VAL A 1 436 ? 27.809 4.255 -28.793 1.00 91.31 436 VAL A O 1
ATOM 3383 N N . LYS A 1 437 ? 26.072 3.387 -29.927 1.00 88.81 437 LYS A N 1
ATOM 3384 C CA . LYS A 1 437 ? 25.773 4.618 -30.671 1.00 88.81 437 LYS A CA 1
ATOM 3385 C C . LYS A 1 437 ? 25.407 5.786 -29.749 1.00 88.81 437 LYS A C 1
ATOM 3387 O O . LYS A 1 437 ? 25.731 6.921 -30.077 1.00 88.81 437 LYS A O 1
ATOM 3392 N N . ASN A 1 438 ? 24.706 5.503 -28.652 1.00 86.50 438 ASN A N 1
ATOM 3393 C CA . ASN A 1 438 ? 24.216 6.512 -27.716 1.00 86.50 438 ASN A CA 1
ATOM 3394 C C . ASN A 1 438 ? 25.187 6.723 -26.545 1.00 86.50 438 ASN A C 1
ATOM 3396 O O . ASN A 1 438 ? 25.409 7.860 -26.142 1.00 86.50 438 ASN A O 1
ATOM 3400 N N . ASP A 1 439 ? 25.772 5.646 -26.011 1.00 90.69 439 ASP A N 1
ATOM 3401 C CA . ASP A 1 439 ? 26.802 5.699 -24.970 1.00 90.69 439 ASP A CA 1
ATOM 3402 C C . ASP A 1 439 ? 27.878 4.635 -25.217 1.00 90.69 439 ASP A C 1
ATOM 3404 O O . ASP A 1 439 ? 27.670 3.432 -25.032 1.00 90.69 439 ASP A O 1
ATOM 3408 N N . TRP A 1 440 ? 29.066 5.093 -25.614 1.00 91.56 440 TRP A N 1
ATOM 3409 C CA . TRP A 1 440 ? 30.208 4.237 -25.928 1.00 91.56 440 TRP A CA 1
ATOM 3410 C C . TRP A 1 440 ? 30.699 3.427 -24.719 1.00 91.56 440 TRP A C 1
ATOM 3412 O O . TRP A 1 440 ? 31.262 2.344 -24.901 1.00 91.56 440 TRP A O 1
ATOM 3422 N N . ARG A 1 441 ? 30.468 3.902 -23.484 1.00 92.12 441 ARG A N 1
ATOM 3423 C CA . ARG A 1 441 ? 30.913 3.219 -22.255 1.00 92.12 441 ARG A CA 1
ATOM 3424 C C . ARG A 1 441 ? 30.232 1.869 -22.075 1.00 92.12 441 ARG A C 1
ATOM 3426 O O . ARG A 1 441 ? 30.804 0.966 -21.471 1.00 92.12 441 ARG A O 1
ATOM 3433 N N . LEU A 1 442 ? 29.045 1.696 -22.658 1.00 91.44 442 LEU A N 1
ATOM 3434 C CA . LEU A 1 442 ? 28.291 0.444 -22.623 1.00 91.44 442 LEU A CA 1
ATOM 3435 C C . LEU A 1 442 ? 28.978 -0.698 -23.380 1.00 91.44 442 LEU A C 1
ATOM 3437 O O . LEU A 1 442 ? 28.626 -1.860 -23.177 1.00 91.44 442 LEU A O 1
ATOM 3441 N N . LEU A 1 443 ? 30.013 -0.413 -24.180 1.00 92.00 443 LEU A N 1
ATOM 3442 C CA . LEU A 1 443 ? 30.855 -1.449 -24.774 1.00 92.00 443 LEU A CA 1
ATOM 3443 C C . LEU A 1 443 ? 31.502 -2.354 -23.711 1.00 92.00 443 LEU A C 1
ATOM 3445 O O . LEU A 1 443 ? 31.729 -3.531 -23.982 1.00 92.00 443 LEU A O 1
ATOM 3449 N N . GLN A 1 444 ? 31.744 -1.851 -22.493 1.00 92.56 444 GLN A N 1
ATOM 3450 C CA . GLN A 1 444 ? 32.280 -2.652 -21.386 1.00 92.56 444 GLN A CA 1
ATOM 3451 C C . GLN A 1 444 ? 31.369 -3.829 -20.998 1.00 92.56 444 GLN A C 1
ATOM 3453 O O . GLN A 1 444 ? 31.854 -4.848 -20.510 1.00 92.56 444 GLN A O 1
ATOM 3458 N N . CYS A 1 445 ? 30.059 -3.690 -21.223 1.00 89.50 445 CYS A N 1
ATOM 3459 C CA . CYS A 1 445 ? 29.056 -4.698 -20.895 1.00 89.50 445 CYS A CA 1
ATOM 3460 C C . CYS A 1 445 ? 28.932 -5.775 -21.982 1.00 89.50 445 CYS A C 1
ATOM 3462 O O . CYS A 1 445 ? 28.385 -6.840 -21.711 1.00 89.50 445 CYS A O 1
ATOM 3464 N N . ALA A 1 446 ? 29.434 -5.519 -23.195 1.00 92.12 446 ALA A N 1
ATOM 3465 C CA . ALA A 1 446 ? 29.323 -6.437 -24.322 1.00 92.12 446 ALA A CA 1
ATOM 3466 C C . ALA A 1 446 ? 30.163 -7.715 -24.134 1.00 92.12 446 ALA A C 1
ATOM 3468 O O . ALA A 1 446 ? 31.221 -7.720 -23.488 1.00 92.12 446 ALA A O 1
ATOM 3469 N N . SER A 1 447 ? 29.712 -8.808 -24.756 1.00 93.38 447 SER A N 1
ATOM 3470 C CA . SER A 1 447 ? 30.435 -10.082 -24.757 1.00 93.38 447 SER A CA 1
ATOM 3471 C C . SER A 1 447 ? 31.849 -9.930 -25.335 1.00 93.38 447 SER A C 1
ATOM 3473 O O . SER A 1 447 ? 32.143 -9.017 -26.110 1.00 93.38 447 SER A O 1
ATOM 3475 N N . VAL A 1 448 ? 32.758 -10.833 -24.956 1.00 91.50 448 VAL A N 1
ATOM 3476 C CA . VAL A 1 448 ? 34.158 -10.804 -25.426 1.00 91.50 448 VAL A CA 1
ATOM 3477 C C . VAL A 1 448 ? 34.230 -10.825 -26.958 1.00 91.50 448 VAL A C 1
ATOM 3479 O O . VAL A 1 448 ? 35.033 -10.105 -27.547 1.00 91.50 448 VAL A O 1
ATOM 3482 N N . GLU A 1 449 ? 33.346 -11.597 -27.590 1.00 92.50 449 GLU A N 1
ATOM 3483 C CA . GLU A 1 449 ? 33.217 -11.714 -29.044 1.00 92.50 449 GLU A CA 1
ATOM 3484 C C . GLU A 1 449 ? 32.829 -10.379 -29.689 1.00 92.50 449 GLU A C 1
ATOM 3486 O O . GLU A 1 449 ? 33.461 -9.944 -30.650 1.00 92.50 449 GLU A O 1
ATOM 3491 N N . LEU A 1 450 ? 31.843 -9.670 -29.127 1.00 93.00 450 LEU A N 1
ATOM 3492 C CA . LEU A 1 450 ? 31.413 -8.375 -29.657 1.00 93.00 450 LEU A CA 1
ATOM 3493 C C . LEU A 1 450 ? 32.419 -7.258 -29.384 1.00 93.00 450 LEU A C 1
ATOM 3495 O O . LEU A 1 450 ? 32.560 -6.356 -30.206 1.00 93.00 450 LEU A O 1
ATOM 3499 N N . ARG A 1 451 ? 33.188 -7.342 -28.294 1.00 93.56 451 ARG A N 1
ATOM 3500 C CA . ARG A 1 451 ? 34.326 -6.440 -28.048 1.00 93.56 451 ARG A CA 1
ATOM 3501 C C . ARG A 1 451 ? 35.489 -6.682 -29.013 1.00 93.56 451 ARG A C 1
ATOM 3503 O O . ARG A 1 451 ? 36.346 -5.813 -29.141 1.00 93.56 451 ARG A O 1
ATOM 3510 N N . ALA A 1 452 ? 35.523 -7.826 -29.698 1.00 92.81 452 ALA A N 1
ATOM 3511 C CA . ALA A 1 452 ? 36.434 -8.105 -30.806 1.00 92.81 452 ALA A CA 1
ATOM 3512 C C . ALA A 1 452 ? 35.830 -7.783 -32.186 1.00 92.81 452 ALA A C 1
ATOM 3514 O O . ALA A 1 452 ? 36.517 -7.914 -33.199 1.00 92.81 452 ALA A O 1
ATOM 3515 N N . ASN A 1 453 ? 34.571 -7.337 -32.253 1.00 94.31 453 ASN A N 1
ATOM 3516 C CA . ASN A 1 453 ? 33.936 -6.976 -33.512 1.00 94.31 453 ASN A CA 1
ATOM 3517 C C . ASN A 1 453 ? 34.427 -5.603 -33.992 1.00 94.31 453 ASN A C 1
ATOM 3519 O O . ASN A 1 453 ? 34.168 -4.567 -33.373 1.00 94.31 453 ASN A O 1
ATOM 3523 N N . LYS A 1 454 ? 35.104 -5.604 -35.143 1.00 91.06 454 LYS A N 1
ATOM 3524 C CA . LYS A 1 454 ? 35.714 -4.413 -35.738 1.00 91.06 454 LYS A CA 1
ATOM 3525 C C . LYS A 1 454 ? 34.697 -3.310 -36.059 1.00 91.06 454 LYS A C 1
ATOM 3527 O O . LYS A 1 454 ? 35.015 -2.138 -35.891 1.00 91.06 454 LYS A O 1
ATOM 3532 N N . GLU A 1 455 ? 33.474 -3.643 -36.476 1.00 91.56 455 GLU A N 1
ATOM 3533 C CA . GLU A 1 455 ? 32.446 -2.638 -36.790 1.00 91.56 455 GLU A CA 1
ATOM 3534 C C . GLU A 1 455 ? 31.935 -1.915 -35.543 1.00 91.56 455 GLU A C 1
ATOM 3536 O O . GLU A 1 455 ? 31.832 -0.689 -35.541 1.00 91.56 455 GLU A O 1
ATOM 3541 N N . ILE A 1 456 ? 31.639 -2.667 -34.477 1.00 92.94 456 ILE A N 1
ATOM 3542 C CA . ILE A 1 456 ? 31.182 -2.098 -33.201 1.00 92.94 456 ILE A CA 1
ATOM 3543 C C . ILE A 1 456 ? 32.293 -1.230 -32.602 1.00 92.94 456 ILE A C 1
ATOM 3545 O O . ILE A 1 456 ? 32.023 -0.120 -32.148 1.00 92.94 456 ILE A O 1
ATOM 3549 N N . ALA A 1 457 ? 33.546 -1.695 -32.668 1.00 91.62 457 ALA A N 1
ATOM 3550 C CA . ALA A 1 457 ? 34.707 -0.932 -32.224 1.00 91.62 457 ALA A CA 1
ATOM 3551 C C . ALA A 1 457 ? 34.873 0.384 -32.998 1.00 91.62 457 ALA A C 1
ATOM 3553 O O . ALA A 1 457 ? 35.013 1.432 -32.372 1.00 91.62 457 ALA A O 1
ATOM 3554 N N . ARG A 1 458 ? 34.789 0.361 -34.341 1.00 91.19 458 ARG A N 1
ATOM 3555 C CA . ARG A 1 458 ? 34.834 1.587 -35.160 1.00 91.19 458 ARG A CA 1
ATOM 3556 C C . ARG A 1 458 ? 33.748 2.575 -34.742 1.00 91.19 458 ARG A C 1
ATOM 3558 O O . ARG A 1 458 ? 34.030 3.757 -34.602 1.00 91.19 458 ARG A O 1
ATOM 3565 N N . GLN A 1 459 ? 32.523 2.100 -34.523 1.00 91.00 459 GLN A N 1
ATOM 3566 C CA . GLN A 1 459 ? 31.412 2.961 -34.124 1.00 91.00 459 GLN A CA 1
ATOM 3567 C C . GLN A 1 459 ? 31.590 3.540 -32.710 1.00 91.00 459 GLN A C 1
ATOM 3569 O O . GLN A 1 459 ? 31.291 4.711 -32.498 1.00 91.00 459 GLN A O 1
ATOM 3574 N N . ALA A 1 460 ? 32.105 2.753 -31.760 1.00 92.88 460 ALA A N 1
ATOM 3575 C CA . ALA A 1 460 ? 32.399 3.224 -30.407 1.00 92.88 460 ALA A CA 1
ATOM 3576 C C . ALA A 1 460 ? 33.503 4.292 -30.404 1.00 92.88 460 ALA A C 1
ATOM 3578 O O . ALA A 1 460 ? 33.354 5.332 -29.770 1.00 92.88 460 ALA A O 1
ATOM 3579 N N . ILE A 1 461 ? 34.580 4.050 -31.158 1.00 92.00 461 ILE A N 1
ATOM 3580 C CA . ILE A 1 461 ? 35.729 4.958 -31.281 1.00 92.00 461 ILE A CA 1
ATOM 3581 C C . ILE A 1 461 ? 35.350 6.226 -32.045 1.00 92.00 461 ILE A C 1
ATOM 3583 O O . ILE A 1 461 ? 35.823 7.306 -31.714 1.00 92.00 461 ILE A O 1
ATOM 3587 N N . ALA A 1 462 ? 34.448 6.123 -33.026 1.00 89.81 462 ALA A N 1
ATOM 3588 C CA . ALA A 1 462 ? 33.877 7.289 -33.691 1.00 89.81 462 ALA A CA 1
ATOM 3589 C C . ALA A 1 462 ? 33.137 8.218 -32.711 1.00 89.81 462 ALA A C 1
ATOM 3591 O O . ALA A 1 462 ? 33.144 9.426 -32.920 1.00 89.81 462 ALA A O 1
ATOM 3592 N N . ALA A 1 463 ? 32.521 7.671 -31.656 1.00 90.06 463 ALA A N 1
ATOM 3593 C CA . ALA A 1 463 ? 31.872 8.459 -30.609 1.00 90.06 463 ALA A CA 1
ATOM 3594 C C . ALA A 1 463 ? 32.862 8.968 -29.544 1.00 90.06 463 ALA A C 1
ATOM 3596 O O . ALA A 1 463 ? 32.706 10.086 -29.055 1.00 90.06 463 ALA A O 1
ATOM 3597 N N . SER A 1 464 ? 33.857 8.162 -29.158 1.00 92.50 464 SER A N 1
ATOM 3598 C CA . SER A 1 464 ? 34.935 8.583 -28.258 1.00 92.50 464 SER A CA 1
ATOM 3599 C C . SER A 1 464 ? 36.186 7.700 -28.391 1.00 92.50 464 SER A C 1
ATOM 3601 O O . SER A 1 464 ? 36.070 6.475 -28.290 1.00 92.50 464 SER A O 1
ATOM 3603 N N . PRO A 1 465 ? 37.396 8.283 -28.500 1.00 91.62 465 PRO A N 1
ATOM 3604 C CA . PRO A 1 465 ? 38.657 7.531 -28.569 1.00 91.62 465 PRO A CA 1
ATOM 3605 C C . PRO A 1 465 ? 38.920 6.646 -27.346 1.00 91.62 465 PRO A C 1
ATOM 3607 O O . PRO A 1 465 ? 39.505 5.568 -27.468 1.00 91.62 465 PRO A O 1
ATOM 3610 N N . ASP A 1 466 ? 38.416 7.048 -26.176 1.00 92.88 466 ASP A N 1
ATOM 3611 C CA . ASP A 1 466 ? 38.528 6.293 -24.925 1.00 92.88 466 ASP A CA 1
ATOM 3612 C C . ASP A 1 466 ? 37.803 4.939 -24.970 1.00 92.88 466 ASP A C 1
ATOM 3614 O O . ASP A 1 466 ? 38.073 4.067 -24.138 1.00 92.88 466 ASP A O 1
ATOM 3618 N N . ALA A 1 467 ? 36.921 4.708 -25.950 1.00 93.50 467 ALA A N 1
ATOM 3619 C CA . ALA A 1 467 ? 36.298 3.406 -26.173 1.00 93.50 467 ALA A CA 1
ATOM 3620 C C . ALA A 1 467 ? 37.325 2.301 -26.469 1.00 93.50 467 ALA A C 1
ATOM 3622 O O . ALA A 1 467 ? 37.056 1.122 -26.206 1.00 93.50 467 ALA A O 1
ATOM 3623 N N . LEU A 1 468 ? 38.528 2.671 -26.935 1.00 93.00 468 LEU A N 1
ATOM 3624 C CA . LEU A 1 468 ? 39.645 1.753 -27.146 1.00 93.00 468 LEU A CA 1
ATOM 3625 C C . LEU A 1 468 ? 40.016 0.984 -25.866 1.00 93.00 468 LEU A C 1
ATOM 3627 O O . LEU A 1 468 ? 40.498 -0.143 -25.945 1.00 93.00 468 LEU A O 1
ATOM 3631 N N . GLN A 1 469 ? 39.737 1.516 -24.672 1.00 94.50 469 GLN A N 1
ATOM 3632 C CA . GLN A 1 469 ? 40.009 0.806 -23.420 1.00 94.50 469 GLN A CA 1
ATOM 3633 C C . GLN A 1 469 ? 39.235 -0.524 -23.304 1.00 94.50 469 GLN A C 1
ATOM 3635 O O . GLN A 1 469 ? 39.769 -1.493 -22.750 1.00 94.50 469 GLN A O 1
ATOM 3640 N N . TYR A 1 470 ? 38.020 -0.593 -23.867 1.00 93.81 470 TYR A N 1
ATOM 3641 C CA . TYR A 1 470 ? 37.085 -1.709 -23.690 1.00 93.81 470 TYR A CA 1
ATOM 3642 C C . TYR A 1 470 ? 37.119 -2.748 -24.819 1.00 93.81 470 TYR A C 1
ATOM 3644 O O . TYR A 1 470 ? 36.646 -3.868 -24.607 1.00 93.81 470 TYR A O 1
ATOM 3652 N N . VAL A 1 471 ? 37.692 -2.435 -25.987 1.00 93.31 471 VAL A N 1
ATOM 3653 C CA . VAL A 1 471 ? 37.819 -3.404 -27.094 1.00 93.31 471 VAL A CA 1
ATOM 3654 C C . VAL A 1 471 ? 38.779 -4.553 -26.745 1.00 93.31 471 VAL A C 1
ATOM 3656 O O . VAL A 1 471 ? 39.576 -4.477 -25.802 1.00 93.31 471 VAL A O 1
ATOM 3659 N N . SER A 1 472 ? 38.699 -5.648 -27.503 1.00 94.75 472 SER A N 1
ATOM 3660 C CA . SER A 1 472 ? 39.556 -6.820 -27.309 1.00 94.75 472 SER A CA 1
ATOM 3661 C C . SER A 1 472 ? 41.039 -6.503 -27.539 1.00 94.75 472 SER A C 1
ATOM 3663 O O . SER A 1 472 ? 41.395 -5.559 -28.244 1.00 94.75 472 SER A O 1
ATOM 3665 N N . LYS A 1 473 ? 41.927 -7.333 -26.976 1.00 92.38 473 LYS A N 1
ATOM 3666 C CA . LYS A 1 473 ? 43.383 -7.190 -27.155 1.00 92.38 473 LYS A CA 1
ATOM 3667 C C . LYS A 1 473 ? 43.789 -7.193 -28.633 1.00 92.38 473 LYS A C 1
ATOM 3669 O O . LYS A 1 473 ? 44.576 -6.350 -29.036 1.00 92.38 473 LYS A O 1
ATOM 3674 N N . CYS A 1 474 ? 43.183 -8.063 -29.443 1.00 92.12 474 CYS A N 1
ATOM 3675 C CA . CYS A 1 474 ? 43.461 -8.145 -30.878 1.00 92.12 474 CYS A CA 1
ATOM 3676 C C . CYS A 1 474 ? 43.141 -6.835 -31.614 1.00 92.12 474 CYS A C 1
ATOM 3678 O O . CYS A 1 474 ? 43.884 -6.440 -32.501 1.00 92.12 474 CYS A O 1
ATOM 3680 N N . LEU A 1 475 ? 42.066 -6.130 -31.235 1.00 92.62 475 LEU A N 1
ATOM 3681 C CA . LEU A 1 475 ? 41.728 -4.841 -31.850 1.00 92.62 475 LEU A CA 1
ATOM 3682 C C . LEU A 1 475 ? 42.605 -3.684 -31.349 1.00 92.62 475 LEU A C 1
ATOM 3684 O O . LEU A 1 475 ? 42.773 -2.708 -32.070 1.00 92.62 475 LEU A O 1
ATOM 3688 N N . LYS A 1 476 ? 43.205 -3.798 -30.157 1.00 92.69 476 LYS A N 1
ATOM 3689 C CA . LYS A 1 476 ? 44.240 -2.860 -29.670 1.00 92.69 476 LYS A CA 1
ATOM 3690 C C . LYS A 1 476 ? 45.572 -3.004 -30.410 1.00 92.69 476 LYS A C 1
ATOM 3692 O O . LYS A 1 476 ? 46.431 -2.136 -30.285 1.00 92.69 476 LYS A O 1
ATOM 3697 N N . GLU A 1 477 ? 45.739 -4.104 -31.138 1.00 92.56 477 GLU A N 1
ATOM 3698 C CA . GLU A 1 477 ? 46.872 -4.386 -32.022 1.00 92.56 477 GLU A CA 1
ATOM 3699 C C . GLU A 1 477 ? 46.526 -4.145 -33.499 1.00 92.56 477 GLU A C 1
ATOM 3701 O O . GLU A 1 477 ? 47.422 -4.167 -34.340 1.00 92.56 477 GLU A O 1
ATOM 3706 N N . ASP A 1 478 ? 45.251 -3.892 -33.828 1.00 92.31 478 ASP A N 1
ATOM 3707 C CA . ASP A 1 478 ? 44.810 -3.602 -35.192 1.00 92.31 478 ASP A CA 1
ATOM 3708 C C . ASP A 1 478 ? 45.205 -2.159 -35.559 1.00 92.31 478 ASP A C 1
ATOM 3710 O O . ASP A 1 478 ? 44.634 -1.206 -35.011 1.00 92.31 478 ASP A O 1
ATOM 3714 N N . PRO A 1 479 ? 46.147 -1.965 -36.503 1.00 89.94 479 PRO A N 1
ATOM 3715 C CA . PRO A 1 479 ? 46.668 -0.642 -36.829 1.00 89.94 479 PRO A CA 1
ATOM 3716 C C . PRO A 1 479 ? 45.597 0.309 -37.359 1.00 89.94 479 PRO A C 1
ATOM 3718 O O . PRO A 1 479 ? 45.690 1.513 -37.153 1.00 89.94 479 PRO A O 1
ATOM 3721 N N . GLU A 1 480 ? 44.551 -0.214 -38.000 1.00 90.50 480 GLU A N 1
ATOM 3722 C CA . GLU A 1 480 ? 43.451 0.606 -38.493 1.00 90.50 480 GLU A CA 1
ATOM 3723 C C . GLU A 1 480 ? 42.616 1.169 -37.337 1.00 90.50 480 GLU A C 1
ATOM 3725 O O . GLU A 1 480 ? 42.316 2.359 -37.310 1.00 90.50 480 GLU A O 1
ATOM 3730 N N . ILE A 1 481 ? 42.252 0.323 -36.369 1.00 92.38 481 ILE A N 1
ATOM 3731 C CA . ILE A 1 481 ? 41.435 0.725 -35.215 1.00 92.38 481 ILE A CA 1
ATOM 3732 C C . ILE A 1 481 ? 42.194 1.710 -34.327 1.00 92.38 481 ILE A C 1
ATOM 3734 O O . ILE A 1 481 ? 41.635 2.729 -33.917 1.00 92.38 481 ILE A O 1
ATOM 3738 N N . VAL A 1 482 ? 43.476 1.441 -34.079 1.00 91.50 482 VAL A N 1
ATOM 3739 C CA . VAL A 1 482 ? 44.342 2.335 -33.304 1.00 91.50 482 VAL A CA 1
ATOM 3740 C C . VAL A 1 482 ? 44.536 3.668 -34.025 1.00 91.50 482 VAL A C 1
ATOM 3742 O O . VAL A 1 482 ? 44.486 4.715 -33.383 1.00 91.50 482 VAL A O 1
ATOM 3745 N N . TYR A 1 483 ? 44.678 3.661 -35.355 1.00 90.44 483 TYR A N 1
ATOM 3746 C CA . TYR A 1 483 ? 44.829 4.890 -36.135 1.00 90.44 483 TYR A CA 1
ATOM 3747 C C . TYR A 1 483 ? 43.568 5.763 -36.076 1.00 90.44 483 TYR A C 1
ATOM 3749 O O . TYR A 1 483 ? 43.670 6.985 -35.980 1.00 90.44 483 TYR A O 1
ATOM 3757 N N . LEU A 1 484 ? 42.375 5.154 -36.071 1.00 90.44 484 LEU A N 1
ATOM 3758 C CA . LEU A 1 484 ? 41.109 5.883 -35.922 1.00 90.44 484 LEU A CA 1
ATOM 3759 C C . LEU A 1 484 ? 40.999 6.601 -34.574 1.00 90.44 484 LEU A C 1
ATOM 3761 O O . LEU A 1 484 ? 40.557 7.749 -34.545 1.00 90.44 484 LEU A O 1
ATOM 3765 N N . ALA A 1 485 ? 41.417 5.953 -33.483 1.00 91.62 485 ALA A N 1
ATOM 3766 C CA . ALA A 1 485 ? 41.467 6.589 -32.167 1.00 91.62 485 ALA A CA 1
ATOM 3767 C C . ALA A 1 485 ? 42.536 7.694 -32.128 1.00 91.62 485 ALA A C 1
ATOM 3769 O O . ALA A 1 485 ? 42.243 8.808 -31.702 1.00 91.62 485 ALA A O 1
ATOM 3770 N N . TYR A 1 486 ? 43.735 7.416 -32.659 1.00 90.94 486 TYR A N 1
ATOM 3771 C CA . TYR A 1 486 ? 44.867 8.350 -32.689 1.00 90.94 486 TYR A CA 1
ATOM 3772 C C . TYR A 1 486 ? 44.541 9.645 -33.437 1.00 90.94 486 TYR A C 1
ATOM 3774 O O . TYR A 1 486 ? 44.904 10.729 -32.991 1.00 90.94 486 TYR A O 1
ATOM 3782 N N . ARG A 1 487 ? 43.820 9.545 -34.561 1.00 89.88 487 ARG A N 1
ATOM 3783 C CA . ARG A 1 487 ? 43.411 10.707 -35.363 1.00 89.88 487 ARG A CA 1
ATOM 3784 C C . ARG A 1 487 ? 42.526 11.683 -34.581 1.00 89.88 487 ARG A C 1
ATOM 3786 O O . ARG A 1 487 ? 42.531 12.871 -34.890 1.00 89.88 487 ARG A O 1
ATOM 3793 N N . GLN A 1 488 ? 41.734 11.183 -33.637 1.00 90.19 488 GLN A N 1
ATOM 3794 C CA . GLN A 1 488 ? 40.846 12.006 -32.818 1.00 90.19 488 GLN A CA 1
ATOM 3795 C C . GLN A 1 488 ? 41.537 12.497 -31.544 1.00 90.19 488 GLN A C 1
ATOM 3797 O O . GLN A 1 488 ? 41.461 13.681 -31.232 1.00 90.19 488 GLN A O 1
ATOM 3802 N N . ASP A 1 489 ? 42.205 11.593 -30.823 1.00 91.88 489 ASP A N 1
ATOM 3803 C CA . ASP A 1 489 ? 42.986 11.902 -29.628 1.00 91.88 489 ASP A CA 1
ATOM 3804 C C . ASP A 1 489 ? 44.196 10.964 -29.523 1.00 91.88 489 ASP A C 1
ATOM 3806 O O . ASP A 1 489 ? 44.083 9.763 -29.245 1.00 91.88 489 ASP A O 1
ATOM 3810 N N . GLN A 1 490 ? 45.378 11.546 -29.713 1.00 89.56 490 GLN A N 1
ATOM 3811 C CA . GLN A 1 490 ? 46.658 10.865 -29.578 1.00 89.56 490 GLN A CA 1
ATOM 3812 C C . GLN A 1 490 ? 46.854 10.282 -28.171 1.00 89.56 490 GLN A C 1
ATOM 3814 O O . GLN A 1 490 ? 47.323 9.151 -28.041 1.00 89.56 490 GLN A O 1
ATOM 3819 N N . GLY A 1 491 ? 46.460 11.010 -27.123 1.00 89.81 491 GLY A N 1
ATOM 3820 C CA . GLY A 1 491 ? 46.684 10.596 -25.739 1.00 89.81 491 GLY A CA 1
ATOM 3821 C C . GLY A 1 491 ? 45.874 9.356 -25.362 1.00 89.81 491 GLY A C 1
ATOM 3822 O O . GLY A 1 491 ? 46.380 8.465 -24.676 1.00 89.81 491 GLY A O 1
ATOM 3823 N N . ALA A 1 492 ? 44.633 9.256 -25.844 1.00 88.69 492 ALA A N 1
ATOM 3824 C CA . ALA A 1 492 ? 43.800 8.070 -25.660 1.00 88.69 492 ALA A CA 1
ATOM 3825 C C . ALA A 1 492 ? 44.372 6.846 -26.397 1.00 88.69 492 ALA A C 1
ATOM 3827 O O . ALA A 1 492 ? 44.422 5.747 -25.836 1.00 88.69 492 ALA A O 1
ATOM 3828 N N . ALA A 1 493 ? 44.850 7.029 -27.633 1.00 89.94 493 ALA A N 1
ATOM 3829 C CA . ALA A 1 493 ? 45.460 5.950 -28.404 1.00 89.94 493 ALA A CA 1
ATOM 3830 C C . ALA A 1 493 ? 46.748 5.431 -27.748 1.00 89.94 493 ALA A C 1
ATOM 3832 O O . ALA A 1 493 ? 46.891 4.225 -27.571 1.00 89.94 493 ALA A O 1
ATOM 3833 N N . GLU A 1 494 ? 47.648 6.318 -27.322 1.00 90.94 494 GLU A N 1
ATOM 3834 C CA . GLU A 1 494 ? 48.891 5.943 -26.631 1.00 90.94 494 GLU A CA 1
ATOM 3835 C C . GLU A 1 494 ? 48.633 5.248 -25.288 1.00 90.94 494 GLU A C 1
ATOM 3837 O O . GLU A 1 494 ? 49.364 4.333 -24.911 1.00 90.94 494 GLU A O 1
ATOM 3842 N N . ARG A 1 495 ? 47.571 5.641 -24.572 1.00 92.62 495 ARG A N 1
ATOM 3843 C CA . ARG A 1 495 ? 47.219 5.053 -23.274 1.00 92.62 495 ARG A CA 1
ATOM 3844 C C . ARG A 1 495 ? 46.685 3.625 -23.383 1.00 92.62 495 ARG A C 1
ATOM 3846 O O . ARG A 1 495 ? 46.945 2.820 -22.489 1.00 92.62 495 ARG A O 1
ATOM 3853 N N . TYR A 1 496 ? 45.894 3.319 -24.413 1.00 92.19 496 TYR A N 1
ATOM 3854 C CA . TYR A 1 496 ? 45.132 2.063 -24.471 1.00 92.19 496 TYR A CA 1
ATOM 3855 C C . TYR A 1 496 ? 45.536 1.101 -25.595 1.00 92.19 496 TYR A C 1
ATOM 3857 O O . TYR A 1 496 ? 45.193 -0.083 -25.499 1.00 92.19 496 TYR A O 1
ATOM 3865 N N . ALA A 1 497 ? 46.222 1.561 -26.646 1.00 92.19 497 ALA A N 1
ATOM 3866 C CA . ALA A 1 497 ? 46.712 0.697 -27.719 1.00 92.19 497 ALA A CA 1
ATOM 3867 C C . ALA A 1 497 ? 47.948 -0.107 -27.292 1.00 92.19 497 ALA A C 1
ATOM 3869 O O . ALA A 1 497 ? 48.651 0.241 -26.343 1.00 92.19 497 ALA A O 1
ATOM 3870 N N . ASN A 1 498 ? 48.246 -1.185 -28.019 1.00 91.88 498 ASN A N 1
ATOM 3871 C CA . ASN A 1 498 ? 49.506 -1.893 -27.827 1.00 91.88 498 ASN A CA 1
ATOM 3872 C C . ASN A 1 498 ? 50.663 -1.068 -28.424 1.00 91.88 498 ASN A C 1
ATOM 3874 O O . ASN A 1 498 ? 50.613 -0.666 -29.587 1.00 91.88 498 ASN A O 1
ATOM 3878 N N . ALA A 1 499 ? 51.731 -0.867 -27.646 1.00 88.69 499 ALA A N 1
ATOM 3879 C CA . ALA A 1 499 ? 52.923 -0.123 -28.057 1.00 88.69 499 ALA A CA 1
ATOM 3880 C C . ALA A 1 499 ? 53.548 -0.639 -29.371 1.00 88.69 499 ALA A C 1
ATOM 3882 O O . ALA A 1 499 ? 54.112 0.142 -30.137 1.00 88.69 499 ALA A O 1
ATOM 3883 N N . ALA A 1 500 ? 53.407 -1.937 -29.667 1.00 90.06 500 ALA A N 1
ATOM 3884 C CA . ALA A 1 500 ? 53.910 -2.553 -30.894 1.00 90.06 500 ALA A CA 1
ATOM 3885 C C . ALA A 1 500 ? 53.281 -1.978 -32.177 1.00 90.06 500 ALA A C 1
ATOM 3887 O O . ALA A 1 500 ? 53.893 -2.049 -33.238 1.00 90.06 500 ALA A O 1
ATOM 3888 N N . VAL A 1 501 ? 52.085 -1.385 -32.108 1.00 90.12 501 VAL A N 1
ATOM 3889 C CA . VAL A 1 501 ? 51.426 -0.797 -33.286 1.00 90.12 501 VAL A CA 1
ATOM 3890 C C . VAL A 1 501 ? 52.164 0.453 -33.770 1.00 90.12 501 VAL A C 1
ATOM 3892 O O . VAL A 1 501 ? 52.308 0.656 -34.974 1.00 90.12 501 VAL A O 1
ATOM 3895 N N . PHE A 1 502 ? 52.704 1.257 -32.851 1.00 89.06 502 PHE A N 1
ATOM 3896 C CA . PHE A 1 502 ? 53.393 2.511 -33.175 1.00 89.06 502 PHE A CA 1
ATOM 3897 C C . PHE A 1 502 ? 54.762 2.300 -33.837 1.00 89.06 502 PHE A C 1
ATOM 3899 O O . PHE A 1 502 ? 55.276 3.211 -34.484 1.00 89.06 502 PHE A O 1
ATOM 3906 N N . THR A 1 503 ? 55.349 1.105 -33.711 1.00 88.38 503 THR A N 1
ATOM 3907 C CA . THR A 1 503 ? 56.619 0.750 -34.366 1.00 88.38 503 THR A CA 1
ATOM 3908 C C . THR A 1 503 ? 56.423 0.233 -35.792 1.00 88.38 503 THR A C 1
ATOM 3910 O O . THR A 1 503 ? 57.395 0.103 -36.542 1.00 88.38 503 THR A O 1
ATOM 3913 N N . LEU A 1 504 ? 55.178 -0.036 -36.206 1.00 89.62 504 LEU A N 1
ATOM 3914 C CA . LEU A 1 504 ? 54.874 -0.467 -37.565 1.00 89.62 504 LEU A CA 1
ATOM 3915 C C . LEU A 1 504 ? 55.165 0.664 -38.551 1.00 89.62 504 LEU A C 1
ATOM 3917 O O . LEU A 1 504 ? 54.642 1.772 -38.432 1.00 89.62 504 LEU A O 1
ATOM 3921 N N . ARG A 1 505 ? 55.949 0.352 -39.589 1.00 85.94 505 ARG A N 1
ATOM 3922 C CA . ARG A 1 505 ? 56.330 1.309 -40.638 1.00 85.94 505 ARG A CA 1
ATOM 3923 C C . ARG A 1 505 ? 55.116 2.008 -41.253 1.00 85.94 505 ARG A C 1
ATOM 3925 O O . ARG A 1 505 ? 55.144 3.218 -41.435 1.00 85.94 505 ARG A O 1
ATOM 3932 N N . GLU A 1 506 ? 54.061 1.260 -41.566 1.00 85.81 506 GLU A N 1
ATOM 3933 C CA . GLU A 1 506 ? 52.833 1.813 -42.155 1.00 85.81 506 GLU A CA 1
ATOM 3934 C C . GLU A 1 506 ? 52.113 2.770 -41.199 1.00 85.81 506 GLU A C 1
ATOM 3936 O O . GLU A 1 506 ? 51.619 3.809 -41.631 1.00 85.81 506 GLU A O 1
ATOM 3941 N N . PHE A 1 507 ? 52.115 2.469 -39.897 1.00 88.25 507 PHE A N 1
ATOM 3942 C CA . PHE A 1 507 ? 51.522 3.330 -38.878 1.00 88.25 507 PHE A CA 1
ATOM 3943 C C . PHE A 1 507 ? 52.333 4.616 -38.689 1.00 88.25 507 PHE A C 1
ATOM 3945 O O . PHE A 1 507 ? 51.767 5.704 -38.698 1.00 88.25 507 PHE A O 1
ATOM 3952 N N . ALA A 1 508 ? 53.665 4.524 -38.631 1.00 84.94 508 ALA A N 1
ATOM 3953 C CA . ALA A 1 508 ? 54.552 5.687 -38.556 1.00 84.94 508 ALA A CA 1
ATOM 3954 C C . ALA A 1 508 ? 54.436 6.615 -39.782 1.00 84.94 508 ALA A C 1
ATOM 3956 O O . ALA A 1 508 ? 54.417 7.842 -39.649 1.00 84.94 508 ALA A O 1
ATOM 3957 N N . LEU A 1 509 ? 54.294 6.043 -40.983 1.00 86.06 509 LEU A N 1
ATOM 3958 C CA . LEU A 1 509 ? 54.025 6.807 -42.207 1.00 86.06 509 LEU A CA 1
ATOM 3959 C C . LEU A 1 509 ? 52.637 7.467 -42.196 1.00 86.06 509 LEU A C 1
ATOM 3961 O O . LEU A 1 509 ? 52.477 8.559 -42.745 1.00 86.06 509 LEU A O 1
ATOM 3965 N N . ALA A 1 510 ? 51.649 6.840 -41.553 1.00 86.25 510 ALA A N 1
ATOM 3966 C CA . ALA A 1 510 ? 50.313 7.404 -41.397 1.00 86.25 510 ALA A CA 1
ATOM 3967 C C . ALA A 1 510 ? 50.258 8.514 -40.328 1.00 86.25 510 ALA A C 1
ATOM 3969 O O . ALA A 1 510 ? 49.553 9.502 -40.531 1.00 86.25 510 ALA A O 1
ATOM 3970 N N . MET A 1 511 ? 51.020 8.395 -39.229 1.00 84.50 511 MET A N 1
ATOM 3971 C CA . MET A 1 511 ? 51.157 9.436 -38.192 1.00 84.50 511 MET A CA 1
ATOM 3972 C C . MET A 1 511 ? 51.787 10.719 -38.748 1.00 84.50 511 MET A C 1
ATOM 3974 O O . MET A 1 511 ? 51.383 11.820 -38.395 1.00 84.50 511 MET A O 1
ATOM 3978 N N . THR A 1 512 ? 52.756 10.579 -39.656 1.00 84.69 512 THR A N 1
ATOM 3979 C CA . THR A 1 512 ? 53.452 11.707 -40.305 1.00 84.69 512 THR A CA 1
ATOM 3980 C C . THR A 1 512 ? 52.690 12.292 -41.500 1.00 84.69 512 THR A C 1
ATOM 3982 O O . THR A 1 512 ? 53.147 13.258 -42.105 1.00 84.69 512 THR A O 1
ATOM 3985 N N . GLY A 1 513 ? 51.541 11.710 -41.870 1.00 79.50 513 GLY A N 1
ATOM 3986 C CA . GLY A 1 513 ? 50.729 12.134 -43.018 1.00 79.50 513 GLY A CA 1
ATOM 3987 C C . GLY A 1 513 ? 51.341 11.822 -44.390 1.00 79.50 513 GLY A C 1
ATOM 3988 O O . GLY A 1 513 ? 50.756 12.176 -45.411 1.00 79.50 513 GLY A O 1
ATOM 3989 N N . VAL A 1 514 ? 52.491 11.139 -44.432 1.00 82.12 514 VAL A N 1
ATOM 3990 C CA . VAL A 1 514 ? 53.252 10.844 -45.658 1.00 82.12 514 VAL A CA 1
ATOM 3991 C C . VAL A 1 514 ? 52.540 9.808 -46.527 1.00 82.12 514 VAL A C 1
ATOM 3993 O O . VAL A 1 514 ? 52.512 9.927 -47.750 1.00 82.12 514 VAL A O 1
ATOM 3996 N N . SER A 1 515 ? 51.966 8.772 -45.912 1.00 83.50 515 SER A N 1
ATOM 3997 C CA . SER A 1 515 ? 51.201 7.748 -46.626 1.00 83.50 515 SER A CA 1
ATOM 3998 C C . SER A 1 515 ? 50.193 7.091 -45.694 1.00 83.50 515 SER A C 1
ATOM 4000 O O . SER A 1 515 ? 50.567 6.385 -44.762 1.00 83.50 515 SER A O 1
ATOM 4002 N N . ILE A 1 516 ? 48.903 7.314 -45.957 1.00 83.19 516 ILE A N 1
ATOM 4003 C CA . ILE A 1 516 ? 47.801 6.685 -45.218 1.00 83.19 516 ILE A CA 1
ATOM 4004 C C . ILE A 1 516 ? 47.242 5.547 -46.082 1.00 83.19 516 ILE A C 1
ATOM 4006 O O . ILE A 1 516 ? 46.778 5.830 -47.198 1.00 83.19 516 ILE A O 1
ATOM 4010 N N . PRO A 1 517 ? 47.244 4.284 -45.616 1.00 84.62 517 PRO A N 1
ATOM 4011 C CA . PRO A 1 517 ? 46.646 3.165 -46.339 1.00 84.62 517 PRO A CA 1
ATOM 4012 C C . PRO A 1 517 ? 45.189 3.443 -46.719 1.00 84.62 517 PRO A C 1
ATOM 4014 O O . PRO A 1 517 ? 44.413 3.942 -45.908 1.00 84.62 517 PRO A O 1
ATOM 4017 N N . ALA A 1 518 ? 44.781 3.086 -47.941 1.00 78.06 518 ALA A N 1
ATOM 4018 C CA . ALA A 1 518 ? 43.421 3.349 -48.430 1.00 78.06 518 ALA A CA 1
ATOM 4019 C C . ALA A 1 518 ? 42.326 2.747 -47.526 1.00 78.06 518 ALA A C 1
ATOM 4021 O O . ALA A 1 518 ? 41.258 3.327 -47.389 1.00 78.06 518 ALA A O 1
ATOM 4022 N N . LYS A 1 519 ? 42.620 1.627 -46.853 1.00 77.69 519 LYS A N 1
ATOM 4023 C CA . LYS A 1 519 ? 41.716 0.966 -45.897 1.00 77.69 519 LYS A CA 1
ATOM 4024 C C . LYS A 1 519 ? 41.510 1.753 -44.594 1.00 77.69 519 LYS A C 1
ATOM 4026 O O . LYS A 1 519 ? 40.534 1.504 -43.904 1.00 77.69 519 LYS A O 1
ATOM 4031 N N . TRP A 1 520 ? 42.422 2.666 -44.249 1.00 79.75 520 TRP A N 1
ATOM 4032 C CA . TRP A 1 520 ? 42.359 3.491 -43.031 1.00 79.75 520 TRP A CA 1
ATOM 4033 C C . TRP A 1 520 ? 41.777 4.881 -43.306 1.00 79.75 520 TRP A C 1
ATOM 4035 O O . TRP A 1 520 ? 41.426 5.611 -42.380 1.00 79.75 520 TRP A O 1
ATOM 4045 N N . ARG A 1 521 ? 41.655 5.248 -44.588 1.00 69.38 521 ARG A N 1
ATOM 4046 C CA . ARG A 1 521 ? 40.961 6.454 -45.042 1.00 69.38 521 ARG A CA 1
ATOM 4047 C C . ARG A 1 521 ? 39.456 6.204 -44.960 1.00 69.38 521 ARG A C 1
ATOM 4049 O O . ARG A 1 521 ? 38.816 5.902 -45.960 1.00 69.38 521 ARG A O 1
ATOM 4056 N N . ILE A 1 522 ? 38.903 6.258 -43.755 1.00 63.00 522 ILE A N 1
ATOM 4057 C CA . ILE A 1 522 ? 37.450 6.237 -43.575 1.00 63.00 522 ILE A CA 1
ATOM 4058 C C . ILE A 1 522 ? 36.919 7.652 -43.855 1.00 63.00 522 ILE A C 1
ATOM 4060 O O . ILE A 1 522 ? 37.488 8.630 -43.356 1.00 63.00 522 ILE A O 1
ATOM 4064 N N . ALA A 1 523 ? 35.904 7.715 -44.724 1.00 41.00 523 ALA A N 1
ATOM 4065 C CA . ALA A 1 523 ? 35.158 8.907 -45.134 1.00 41.00 523 ALA A CA 1
ATOM 4066 C C . ALA A 1 523 ? 34.364 9.533 -43.982 1.00 41.00 523 ALA A C 1
ATOM 4068 O O . ALA A 1 523 ? 33.890 8.759 -43.116 1.00 41.00 523 ALA A O 1
#

Sequence (523 aa):
MSAIEIRVSNLNGPLCCISGCWPSWTLHDVCLAVQAKAGVPIAEQRLFSGTKELQGLDKQLDVLLIQPSSMSPLEALELTLVRQQDVFCFIAGLSLDPGRHGTEICDTRQVTALEAMSLCTELPGCRGFFLAEHETAGRAEAIFFRSLSCRWVGVDSNESLNVYFRVRRQQWQAEADDPIVEAILQSRGLVFEQDGTDCLRAQRGIMLALVQRCDWAFKYATAELRAVHQIALAAVTQNREAMALVGEALWDDLEFVGALVKLEASALMHASDRLQDDCDIVTSAVNHDGAALQYASPRLQSDRAMVSLAVQQRPEAFEHASPMLRADPEFVSLMVGYGSAAFRDVCRKLQSNPDFVLPLAQQDGNILQFAAQRLRADRRFVLQVVEKQGDAVRHACHKLCDDVEVMLTACRQDKHALRHAGKTLWSNPSFVKAMVKNDWRLLQCASVELRANKEIARQAIAASPDALQYVSKCLKEDPEIVYLAYRQDQGAAERYANAAVFTLREFALAMTGVSIPAKWRIA